Protein AF-A0A8J2ANM9-F1 (afdb_monomer_lite)

Secondary structure (DSSP, 8-state):
-HHHHHHHHHHHHHHGGGS-SSTTT--HHHHH-HHHHHHHSTTS----SS-------GGGSGGGTTS-HHHHHHHHHHHSEEEE-HHHHS--TTTT-TTSGGG----------------------HHHHHHHHHHHHHHHHHHHHHHHHHHHHHHHHHHHHTT-SSTTGGGGGSHHHHHHHHHHHHHHHHHHTS--EEEEEEEEEEE-TT--EEEE-S--GGG-SSTTSS-S-GGGGB-TTT--BSEEEEEEESS-B-GGGT-EEEE-GGG-TTTTT-PPP-TT-S-----SS--TTSPPPHHHHHTTSGGGGGGEEEE-B-TT-EEEEETTS-EEEPPP-HHHHHHHHTTT-TT--STT-EEEEEEEEE--SSS-SS--SBPPPTT----TTGGGSS-TT-TT---------PPPSSHHHHHHHHHHHHHHTTTHHHH-HHHHHHHH-S---HHHHHHHHHHHHTTGGGB-HHHHHHHHHHHHHHHTT---S-----------PPPP-----------------------------------------------PPPP------------------------------TTHHHHHHHHHHHHHHHHHHS------HHHHHHHH---

pLDDT: mean 71.32, std 23.18, range [25.91, 98.44]

Sequence (627 aa):
MKKLIKMKGKLETMQMASSSANAVEATIEDIVDPGYWRNLVPFLTVRVGEDHVFQFSQQQEHDFAHHDISTHQHMVRTHGYTVVRPDEMMPSDADNIDNVLDNESTFTSSSSAVAASSSSTSSSSSSQQEEACCSGIIKNKATRYKALIQRLSSAAFILHENGWPAPATFLAVYDEAWELAQICQRWMDLLTGKQNRFCFDIVGFHVVDGAGFSPHRDRQPEDWMPKGHLSEDPRTTFSQKDGMARYLTCWVALTDATPEKSCLHYVSATVDPGYYDGDAADEDNSSSSYSSTRGAGAAPGPMEKIFKEKDAFQKIFCASVNAGGFCCHTHRVVHWGNQGTIGELQRRRSEDAVGGGDHDARVAISFAFTNNKGTSFEPPNLLPRQGEDVTVDRIRTNSASSANSNYISCNVVTPPSDFGVRVALCAAQVINYSTLSLGDPRGWRTLAGKQLGKKDLLKFYRVFQRKESLFHAHYRKEISGKFVAVSLEVTTCGSPGPCATTSCRTTTGSSSSSAMEATSTSSSCSTSAALSSTTATVLSSSSSSTKKRKKVATMKKKKRKATPGGSSTKKKKIIGISSKPKGSLQEQDSGDDLEDAALEAMLDAEMGTKSILFHDDFDLLAAQGGC

Structure (mmCIF, N/CA/C/O backbone):
data_AF-A0A8J2ANM9-F1
#
_entry.id   AF-A0A8J2ANM9-F1
#
loop_
_atom_site.group_PDB
_atom_site.id
_atom_site.type_symbol
_atom_site.label_atom_id
_atom_site.label_alt_id
_atom_site.label_comp_id
_atom_site.label_asym_id
_atom_site.label_entity_id
_atom_site.label_seq_id
_atom_site.pdbx_PDB_ins_code
_atom_site.Cartn_x
_atom_site.Cartn_y
_atom_site.Cartn_z
_atom_site.occupancy
_atom_site.B_iso_or_equiv
_atom_site.auth_seq_id
_atom_site.auth_comp_id
_atom_site.auth_asym_id
_atom_site.auth_atom_id
_atom_site.pdbx_PDB_model_num
ATOM 1 N N . MET A 1 1 ? 5.290 -19.267 -49.124 1.00 76.12 1 MET A N 1
ATOM 2 C CA . MET A 1 1 ? 4.344 -18.929 -48.034 1.00 76.12 1 MET A CA 1
ATOM 3 C C . MET A 1 1 ? 4.570 -19.753 -46.756 1.00 76.12 1 MET A C 1
ATOM 5 O O . MET A 1 1 ? 4.984 -19.159 -45.774 1.00 76.12 1 MET A O 1
ATOM 9 N N . LYS A 1 2 ? 4.453 -21.096 -46.743 1.00 78.81 2 LYS A N 1
ATOM 10 C CA . LYS A 1 2 ? 4.706 -21.936 -45.536 1.00 78.81 2 LYS A CA 1
ATOM 11 C C . LYS A 1 2 ? 6.096 -21.753 -44.889 1.00 78.81 2 LYS A C 1
ATOM 13 O O . LYS A 1 2 ? 6.204 -21.681 -43.671 1.00 78.81 2 LYS A O 1
ATOM 18 N N . LYS A 1 3 ? 7.158 -21.604 -45.695 1.00 76.62 3 LYS A N 1
ATOM 19 C CA . LYS A 1 3 ? 8.527 -21.309 -45.213 1.00 76.62 3 LYS A CA 1
ATOM 20 C C . LYS A 1 3 ? 8.642 -19.911 -44.583 1.00 76.62 3 LYS A C 1
ATOM 22 O O . LYS A 1 3 ? 9.380 -19.746 -43.623 1.00 76.62 3 LYS A O 1
ATOM 27 N N . LEU A 1 4 ? 7.858 -18.946 -45.075 1.00 80.38 4 LEU A N 1
ATOM 28 C CA . LEU A 1 4 ? 7.787 -17.585 -44.535 1.00 80.38 4 LEU A CA 1
ATOM 29 C C . LEU A 1 4 ? 7.051 -17.566 -43.187 1.00 80.38 4 LEU A C 1
ATOM 31 O O . LEU A 1 4 ? 7.527 -16.941 -42.255 1.00 80.38 4 LEU A O 1
ATOM 35 N N . ILE A 1 5 ? 5.951 -18.320 -43.063 1.00 88.56 5 ILE A N 1
ATOM 36 C CA . ILE A 1 5 ? 5.216 -18.500 -41.797 1.00 88.56 5 ILE A CA 1
ATOM 37 C C . ILE A 1 5 ? 6.107 -19.195 -40.755 1.00 88.56 5 ILE A C 1
ATOM 39 O O . ILE A 1 5 ? 6.192 -18.742 -39.620 1.00 88.56 5 ILE A O 1
ATOM 43 N N . LYS A 1 6 ? 6.853 -20.238 -41.153 1.00 81.69 6 LYS A N 1
ATOM 44 C CA . LYS A 1 6 ? 7.802 -20.935 -40.266 1.00 81.69 6 LYS A CA 1
ATOM 45 C C . LYS A 1 6 ? 8.978 -20.049 -39.838 1.00 81.69 6 LYS A C 1
ATOM 47 O O . LYS A 1 6 ? 9.410 -20.134 -38.695 1.00 81.69 6 LYS A O 1
ATOM 52 N N . MET A 1 7 ? 9.500 -19.208 -40.734 1.00 77.06 7 MET A N 1
ATOM 53 C CA . MET A 1 7 ? 10.558 -18.249 -40.393 1.00 77.06 7 MET A CA 1
ATOM 54 C C . MET A 1 7 ? 10.040 -17.109 -39.520 1.00 77.06 7 MET A C 1
ATOM 56 O O . MET A 1 7 ? 1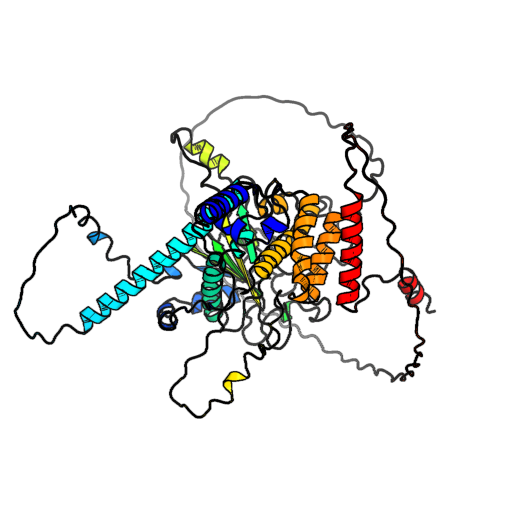0.748 -16.722 -38.603 1.00 77.06 7 MET A O 1
ATOM 60 N N . LYS A 1 8 ? 8.818 -16.620 -39.754 1.00 78.44 8 LYS A N 1
ATOM 61 C CA . LYS A 1 8 ? 8.195 -15.584 -38.926 1.00 78.44 8 LYS A CA 1
ATOM 62 C C . LYS A 1 8 ? 7.943 -16.091 -37.503 1.00 78.44 8 LYS A C 1
ATOM 64 O O . LYS A 1 8 ? 8.383 -15.441 -36.569 1.00 78.44 8 LYS A O 1
ATOM 69 N N . GLY A 1 9 ? 7.409 -17.308 -37.355 1.00 75.56 9 GLY A N 1
ATOM 70 C CA . GLY A 1 9 ? 7.277 -17.952 -36.044 1.00 75.56 9 GLY A CA 1
ATOM 71 C C . GLY A 1 9 ? 8.627 -18.144 -35.347 1.00 75.56 9 GLY A C 1
ATOM 72 O O . GLY A 1 9 ? 8.763 -17.797 -34.185 1.00 75.56 9 GLY A O 1
ATOM 73 N N . LYS A 1 10 ? 9.666 -18.604 -36.062 1.00 68.00 10 LYS A N 1
ATOM 74 C CA . LYS A 1 10 ? 11.009 -18.782 -35.477 1.00 68.00 10 LYS A CA 1
ATOM 75 C C . LYS A 1 10 ? 11.685 -17.453 -35.107 1.00 68.00 10 LYS A C 1
ATOM 77 O O . LYS A 1 10 ? 12.428 -17.417 -34.135 1.00 68.00 10 LYS A O 1
ATOM 82 N N . LEU A 1 11 ? 11.435 -16.385 -35.866 1.00 67.19 11 LEU A N 1
ATOM 83 C CA . LEU A 1 11 ? 11.948 -15.045 -35.578 1.00 67.19 11 LEU A CA 1
ATOM 84 C C . LEU A 1 11 ? 11.231 -14.430 -34.369 1.00 67.19 11 LEU A C 1
ATOM 86 O O . LEU A 1 11 ? 11.900 -13.890 -33.503 1.00 67.19 11 LEU A O 1
ATOM 90 N N . GLU A 1 12 ? 9.910 -14.599 -34.258 1.00 66.50 12 GLU A N 1
ATOM 91 C CA . GLU A 1 12 ? 9.126 -14.177 -33.087 1.00 66.50 12 GLU A CA 1
ATOM 92 C C . GLU A 1 12 ? 9.555 -14.946 -31.821 1.00 66.50 12 GLU A C 1
ATOM 94 O O . GLU A 1 12 ? 9.745 -14.337 -30.771 1.00 66.50 12 GLU A O 1
ATOM 99 N N . THR A 1 13 ? 9.835 -16.256 -31.919 1.00 60.81 13 THR A N 1
ATOM 100 C CA . THR A 1 13 ? 10.384 -17.038 -30.792 1.00 60.81 13 THR A CA 1
ATOM 101 C C . THR A 1 13 ? 11.817 -16.628 -30.428 1.00 60.81 13 THR A C 1
ATOM 103 O O . THR A 1 13 ? 12.161 -16.604 -29.252 1.00 60.81 13 THR A O 1
ATOM 106 N N . MET A 1 14 ? 12.666 -16.291 -31.408 1.00 57.97 14 MET A N 1
ATOM 107 C CA . MET A 1 14 ? 14.037 -15.830 -31.137 1.00 57.97 14 MET A CA 1
ATOM 108 C C . MET A 1 14 ? 14.086 -14.395 -30.599 1.00 57.97 14 MET A C 1
ATOM 110 O O . MET A 1 14 ? 14.990 -14.078 -29.835 1.00 57.97 14 MET A O 1
ATOM 114 N N . GLN A 1 15 ? 13.131 -13.537 -30.963 1.00 56.38 15 GLN A N 1
ATOM 115 C CA . GLN A 1 15 ? 13.080 -12.149 -30.502 1.00 56.38 15 GLN A CA 1
ATOM 116 C C . GLN A 1 15 ? 12.512 -12.028 -29.077 1.00 56.38 15 GLN A C 1
ATOM 118 O O . GLN A 1 15 ? 12.929 -11.143 -28.341 1.00 56.38 15 GLN A O 1
ATOM 123 N N . MET A 1 16 ? 11.659 -12.966 -28.646 1.00 56.06 16 MET A N 1
ATOM 124 C CA . MET A 1 16 ? 11.218 -13.086 -27.244 1.00 56.06 16 MET A CA 1
ATOM 125 C C . MET A 1 16 ? 12.295 -13.671 -26.309 1.00 56.06 16 MET A C 1
ATOM 127 O O . MET A 1 16 ? 12.187 -13.542 -25.097 1.00 56.06 16 MET A O 1
ATOM 131 N N . ALA A 1 17 ? 13.354 -14.285 -26.846 1.00 55.00 17 ALA A N 1
ATOM 132 C CA . ALA A 1 17 ? 14.417 -14.917 -26.056 1.00 55.00 17 ALA A CA 1
ATOM 133 C C . ALA A 1 17 ? 15.516 -13.943 -25.575 1.00 55.00 17 ALA A C 1
ATOM 135 O O . ALA A 1 17 ? 16.553 -14.392 -25.094 1.00 55.00 17 ALA A O 1
ATOM 136 N N . SER A 1 18 ? 15.326 -12.629 -25.739 1.00 62.47 18 SER A N 1
ATOM 137 C CA . SER A 1 18 ? 16.363 -11.620 -25.476 1.00 62.47 18 SER A CA 1
ATOM 138 C C . SER A 1 18 ? 16.002 -10.591 -24.402 1.00 62.47 18 SER A C 1
ATOM 140 O O . SER A 1 18 ? 16.871 -9.795 -24.047 1.00 62.47 18 SER A O 1
ATOM 142 N N . SER A 1 19 ? 14.765 -10.550 -23.900 1.00 75.81 19 SER A N 1
ATOM 143 C CA . SER A 1 19 ? 14.419 -9.621 -22.820 1.00 75.81 19 SER A CA 1
ATOM 144 C C . SER A 1 19 ? 14.974 -10.162 -21.507 1.00 75.81 19 SER A C 1
ATOM 146 O O . SER A 1 19 ? 14.638 -11.283 -21.114 1.00 75.81 19 SER A O 1
ATOM 148 N N . SER A 1 20 ? 15.830 -9.389 -20.839 1.00 83.19 20 SER A N 1
ATOM 149 C CA . SER A 1 20 ? 16.361 -9.796 -19.541 1.00 83.19 20 SER A CA 1
ATOM 150 C C . SER A 1 20 ? 15.239 -9.875 -18.513 1.00 83.19 20 SER A C 1
ATOM 152 O O . SER A 1 20 ? 14.444 -8.946 -18.365 1.00 83.19 20 SER A O 1
ATOM 154 N N . ALA A 1 21 ? 15.181 -10.981 -17.776 1.00 86.38 21 ALA A N 1
ATOM 155 C CA . ALA A 1 21 ? 14.275 -11.095 -16.641 1.00 86.38 21 ALA A CA 1
ATOM 156 C C . ALA A 1 21 ? 14.686 -10.142 -15.499 1.00 86.38 21 ALA A C 1
ATOM 158 O O . ALA A 1 21 ? 13.844 -9.760 -14.690 1.00 86.38 21 ALA A O 1
ATOM 159 N N . ASN A 1 22 ? 15.952 -9.700 -15.477 1.00 88.44 22 ASN A N 1
ATOM 160 C CA . ASN A 1 22 ? 16.484 -8.805 -14.461 1.00 88.44 22 ASN A CA 1
ATOM 161 C C . ASN A 1 22 ? 15.957 -7.365 -14.620 1.00 88.44 22 ASN A C 1
ATOM 163 O O . ASN A 1 22 ? 16.068 -6.763 -15.688 1.00 88.44 22 ASN A O 1
ATOM 167 N N . ALA A 1 23 ? 15.442 -6.778 -13.540 1.00 85.75 23 ALA A N 1
ATOM 168 C CA . ALA A 1 23 ? 14.850 -5.438 -13.560 1.00 85.75 23 ALA A CA 1
ATOM 169 C C . ALA A 1 23 ? 15.834 -4.299 -13.888 1.00 85.75 23 ALA A C 1
ATOM 171 O O . ALA A 1 23 ? 15.453 -3.298 -14.506 1.00 85.75 23 ALA A O 1
ATOM 172 N N . VAL A 1 24 ? 17.103 -4.434 -13.490 1.00 86.25 24 VAL A N 1
ATOM 173 C CA . VAL A 1 24 ? 18.152 -3.448 -13.797 1.00 86.25 24 VAL A CA 1
ATOM 174 C C . VAL A 1 24 ? 18.396 -3.413 -15.307 1.00 86.25 24 VAL A C 1
ATOM 176 O O . VAL A 1 24 ? 18.517 -2.337 -15.897 1.00 86.25 24 VAL A O 1
ATOM 179 N N . GLU A 1 25 ? 18.375 -4.581 -15.946 1.00 90.31 25 GLU A N 1
ATOM 180 C CA . GLU A 1 25 ? 18.599 -4.749 -17.385 1.00 90.31 25 GLU A CA 1
ATOM 181 C C . GLU A 1 25 ? 17.343 -4.496 -18.234 1.00 90.31 25 GLU A C 1
ATOM 183 O O . GLU A 1 25 ? 17.468 -4.180 -19.417 1.00 90.31 25 GLU A O 1
ATOM 188 N N . ALA A 1 26 ? 16.144 -4.590 -17.649 1.00 91.94 26 ALA A N 1
ATOM 189 C CA . ALA A 1 26 ? 14.888 -4.325 -18.345 1.00 91.94 26 ALA A CA 1
ATOM 190 C C . ALA A 1 26 ? 14.844 -2.886 -18.888 1.00 91.94 26 ALA A C 1
ATOM 192 O O . ALA A 1 26 ? 15.077 -1.913 -18.162 1.00 91.94 26 ALA A O 1
ATOM 193 N N . THR A 1 27 ? 14.528 -2.734 -20.170 1.00 94.06 27 THR A N 1
ATOM 194 C CA . THR A 1 27 ? 14.347 -1.424 -20.806 1.00 94.06 27 THR A CA 1
ATOM 195 C C . THR A 1 27 ? 12.979 -0.826 -20.466 1.00 94.06 27 THR A C 1
ATOM 197 O O . THR A 1 27 ? 12.101 -1.490 -19.914 1.00 94.06 27 THR A O 1
ATOM 200 N N . ILE A 1 28 ? 12.762 0.449 -20.804 1.00 94.56 28 ILE A N 1
ATOM 201 C CA . ILE A 1 28 ? 11.434 1.068 -20.663 1.00 94.56 28 ILE A CA 1
ATOM 202 C C . ILE A 1 28 ? 10.419 0.331 -21.548 1.00 94.56 28 ILE A C 1
ATOM 204 O O . ILE A 1 28 ? 9.266 0.164 -21.160 1.00 94.56 28 ILE A O 1
ATOM 208 N N . GLU A 1 29 ? 10.849 -0.111 -22.729 1.00 95.44 29 GLU A N 1
ATOM 209 C CA . GLU A 1 29 ? 10.050 -0.854 -23.699 1.00 95.44 29 GLU A CA 1
ATOM 210 C C . GLU A 1 29 ? 9.638 -2.222 -23.155 1.00 95.44 29 GLU A C 1
ATOM 212 O O . GLU A 1 29 ? 8.474 -2.585 -23.299 1.00 95.44 29 GLU A O 1
ATOM 217 N N . ASP A 1 30 ? 10.545 -2.917 -22.463 1.00 94.31 30 ASP A N 1
ATOM 218 C CA . ASP A 1 30 ? 10.230 -4.162 -21.754 1.00 94.31 30 ASP A CA 1
ATOM 219 C C . ASP A 1 30 ? 9.199 -3.910 -20.643 1.00 94.31 30 ASP A C 1
ATOM 221 O O . ASP A 1 30 ? 8.171 -4.578 -20.576 1.00 94.31 30 ASP A O 1
ATOM 225 N N . ILE A 1 31 ? 9.417 -2.882 -19.810 1.00 94.50 31 ILE A N 1
ATOM 226 C CA . ILE A 1 31 ? 8.532 -2.545 -18.683 1.00 94.50 31 ILE A CA 1
ATOM 227 C C . ILE A 1 31 ? 7.095 -2.260 -19.145 1.00 94.50 31 ILE A C 1
ATOM 229 O O . ILE A 1 31 ? 6.145 -2.640 -18.463 1.00 94.50 31 ILE A O 1
ATOM 233 N N . VAL A 1 32 ? 6.901 -1.588 -20.282 1.00 95.31 32 VAL A N 1
ATOM 234 C CA . VAL A 1 32 ? 5.550 -1.277 -20.784 1.00 95.31 32 VAL A CA 1
ATOM 235 C C . VAL A 1 32 ? 4.952 -2.377 -21.662 1.00 95.31 32 VAL A C 1
ATOM 237 O O . VAL A 1 32 ? 3.780 -2.270 -22.032 1.00 95.31 32 VAL A O 1
ATOM 240 N N . ASP A 1 33 ? 5.716 -3.417 -22.006 1.00 95.06 33 ASP A N 1
ATOM 241 C CA . ASP A 1 33 ? 5.226 -4.529 -22.812 1.00 95.06 33 ASP A CA 1
ATOM 242 C C . ASP A 1 33 ? 4.476 -5.550 -21.939 1.00 95.06 33 ASP A C 1
ATOM 244 O O . ASP A 1 33 ? 5.071 -6.198 -21.080 1.00 95.06 33 ASP A O 1
ATOM 248 N N . PRO A 1 34 ? 3.173 -5.788 -22.158 1.00 95.38 34 PRO A N 1
ATOM 249 C CA . PRO A 1 34 ? 2.460 -6.844 -21.446 1.00 95.38 34 PRO A CA 1
ATOM 250 C C . PRO A 1 34 ? 3.043 -8.244 -21.707 1.00 95.38 34 PRO A C 1
ATOM 252 O O . PRO A 1 34 ? 2.875 -9.127 -20.869 1.00 95.38 34 PRO A O 1
ATOM 255 N N . GLY A 1 35 ? 3.700 -8.479 -22.852 1.00 94.75 35 GLY A N 1
ATOM 256 C CA . GLY A 1 35 ? 4.383 -9.742 -23.154 1.00 94.75 35 GLY A CA 1
ATOM 257 C C . GLY A 1 35 ? 5.518 -10.046 -22.177 1.00 94.75 35 GLY A C 1
ATOM 258 O O . GLY A 1 35 ? 5.590 -11.161 -21.659 1.00 94.75 35 GLY A O 1
ATOM 259 N N . TYR A 1 36 ? 6.326 -9.036 -21.861 1.00 95.06 36 TYR A N 1
ATOM 260 C CA . TYR A 1 36 ? 7.389 -9.103 -20.862 1.00 95.06 36 TYR A CA 1
ATOM 261 C C . TYR A 1 36 ? 6.900 -9.656 -19.514 1.00 95.06 36 TYR A C 1
ATOM 263 O O . TYR A 1 36 ? 7.412 -10.660 -19.020 1.00 95.06 36 TYR A O 1
ATOM 271 N N . TRP A 1 37 ? 5.840 -9.070 -18.954 1.00 95.56 37 TRP A N 1
ATOM 272 C CA . TRP A 1 37 ? 5.312 -9.466 -17.643 1.00 95.56 37 TRP A CA 1
ATOM 273 C C . TRP A 1 37 ? 4.674 -10.857 -17.638 1.00 95.56 37 TRP A C 1
ATOM 275 O O . TRP A 1 37 ? 4.815 -11.596 -16.667 1.00 95.56 37 TRP A O 1
ATOM 285 N N . ARG A 1 38 ? 4.026 -11.262 -18.739 1.00 95.19 38 ARG A N 1
ATOM 286 C CA . ARG A 1 38 ? 3.542 -12.647 -18.891 1.00 95.19 38 ARG A CA 1
ATOM 287 C C . ARG A 1 38 ? 4.688 -13.649 -18.909 1.00 95.19 38 ARG A C 1
ATOM 289 O O . ARG A 1 38 ? 4.535 -14.740 -18.382 1.00 95.19 38 ARG A O 1
ATOM 296 N N . ASN A 1 39 ? 5.817 -13.304 -19.522 1.00 94.25 39 ASN A N 1
ATOM 297 C CA . ASN A 1 39 ? 6.978 -14.189 -19.543 1.00 94.25 39 ASN A CA 1
ATOM 298 C C . ASN A 1 39 ? 7.654 -14.257 -18.169 1.00 94.25 39 ASN A C 1
ATOM 300 O O . ASN A 1 39 ? 8.126 -15.322 -17.780 1.00 94.25 39 ASN A O 1
ATOM 304 N N . LEU A 1 40 ? 7.667 -13.140 -17.438 1.00 94.19 40 LEU A N 1
ATOM 305 C CA . LEU A 1 40 ? 8.273 -13.051 -16.115 1.00 94.19 40 LEU A CA 1
ATOM 306 C C . LEU A 1 40 ? 7.513 -13.882 -15.072 1.00 94.19 40 LEU A C 1
ATOM 308 O O . LEU A 1 40 ? 8.135 -14.613 -14.306 1.00 94.19 40 LEU A O 1
ATOM 312 N N . VAL A 1 41 ? 6.176 -13.815 -15.059 1.00 95.62 41 VAL A N 1
ATOM 313 C CA . VAL A 1 41 ? 5.334 -14.623 -14.161 1.00 95.62 41 VAL A CA 1
ATOM 314 C C . VAL A 1 41 ? 4.196 -15.290 -14.953 1.00 95.62 41 VAL A C 1
ATOM 316 O O . VAL A 1 41 ? 3.069 -14.791 -14.980 1.00 95.62 41 VAL A O 1
ATOM 319 N N . PRO A 1 42 ? 4.449 -16.453 -15.584 1.00 94.62 42 PRO A N 1
ATOM 320 C CA . PRO A 1 42 ? 3.545 -17.047 -16.579 1.00 94.62 42 PRO A CA 1
ATOM 321 C C . PRO A 1 42 ? 2.243 -17.631 -16.028 1.00 94.62 42 PRO A C 1
ATOM 323 O O . PRO A 1 42 ? 1.330 -17.924 -16.799 1.00 94.62 42 PRO A O 1
ATOM 326 N N . PHE A 1 43 ? 2.136 -17.817 -14.712 1.00 93.38 43 PHE A N 1
ATOM 327 C CA . PHE A 1 43 ? 0.911 -18.296 -14.061 1.00 93.38 43 PHE A CA 1
ATOM 328 C C . PHE A 1 43 ? -0.004 -17.164 -13.565 1.00 93.38 43 PHE A C 1
ATOM 330 O O . PHE A 1 43 ? -1.091 -17.443 -13.046 1.00 93.38 43 PHE A O 1
ATOM 337 N N . LEU A 1 44 ? 0.435 -15.906 -13.682 1.00 94.88 44 LEU A N 1
ATOM 338 C CA . LEU A 1 44 ? -0.394 -14.732 -13.429 1.00 94.88 44 LEU A CA 1
ATOM 339 C C . LEU A 1 44 ? -0.891 -14.128 -14.737 1.00 94.88 44 LEU A C 1
ATOM 341 O O . LEU A 1 44 ? -0.329 -14.333 -15.815 1.00 94.88 44 LEU A O 1
ATOM 345 N N . THR A 1 45 ? -1.977 -13.370 -14.639 1.00 94.19 45 THR A N 1
ATOM 346 C CA . THR A 1 45 ? -2.677 -12.876 -15.816 1.00 94.19 45 THR A CA 1
ATOM 347 C C . THR A 1 45 ? -2.352 -11.407 -16.067 1.00 94.19 45 THR A C 1
ATOM 349 O O . THR A 1 45 ? -2.509 -10.556 -15.194 1.00 94.19 45 THR A O 1
ATOM 352 N N . VAL A 1 46 ? -1.954 -11.092 -17.303 1.00 92.81 46 VAL A N 1
ATOM 353 C CA . VAL A 1 46 ? -1.801 -9.714 -17.795 1.00 92.81 46 VAL A CA 1
ATOM 354 C C . VAL A 1 46 ? -2.713 -9.516 -19.001 1.00 92.81 46 VAL A C 1
ATOM 356 O O . VAL A 1 46 ? -2.373 -9.891 -20.131 1.00 92.81 46 VAL A O 1
ATOM 359 N N . ARG A 1 47 ? -3.902 -8.954 -18.778 1.00 90.00 47 ARG A N 1
ATOM 360 C CA . ARG A 1 47 ? -4.859 -8.638 -19.850 1.00 90.00 47 ARG A CA 1
ATOM 361 C C . ARG A 1 47 ? -4.577 -7.275 -20.479 1.00 90.00 47 ARG A C 1
ATOM 363 O O . ARG A 1 47 ? -4.063 -6.366 -19.837 1.00 90.00 47 ARG A O 1
ATOM 370 N N . VAL A 1 48 ? -4.934 -7.153 -21.756 1.00 88.00 48 VAL A N 1
ATOM 371 C CA . VAL A 1 48 ? -4.837 -5.920 -22.550 1.00 88.00 48 VAL A CA 1
ATOM 372 C C . VAL A 1 48 ? -6.181 -5.727 -23.247 1.00 88.00 48 VAL A C 1
ATOM 374 O O . VAL A 1 48 ? -6.636 -6.653 -23.914 1.00 88.00 48 VAL A O 1
ATOM 377 N N . GLY A 1 49 ? -6.804 -4.555 -23.104 1.00 80.44 49 GLY A N 1
ATOM 378 C CA . GLY A 1 49 ? -8.079 -4.223 -23.759 1.00 80.44 49 GLY A CA 1
ATOM 379 C C . GLY A 1 49 ? -9.244 -3.990 -22.790 1.00 80.44 49 GLY A C 1
ATOM 380 O O . GLY A 1 49 ? -9.123 -4.209 -21.587 1.00 80.44 49 GLY A O 1
ATOM 381 N N . GLU A 1 50 ? -10.364 -3.487 -23.320 1.00 66.38 50 GLU A N 1
ATOM 382 C CA . GLU A 1 50 ? -11.518 -2.984 -22.548 1.00 66.38 50 GLU A CA 1
ATOM 383 C C . GLU A 1 50 ? -12.567 -4.051 -22.186 1.00 66.38 50 GLU A C 1
ATOM 385 O O . GLU A 1 50 ? -13.410 -3.810 -21.326 1.00 66.38 50 GLU A O 1
ATOM 390 N N . ASP A 1 51 ? -12.497 -5.248 -22.770 1.00 55.56 51 ASP A N 1
ATOM 391 C CA . ASP A 1 51 ? -13.648 -6.165 -22.820 1.00 55.56 51 ASP A CA 1
ATOM 392 C C . ASP A 1 51 ? -13.894 -7.015 -21.561 1.00 55.56 51 ASP A C 1
ATOM 394 O O . ASP A 1 51 ? -14.729 -7.920 -21.576 1.00 55.56 51 ASP A O 1
ATOM 398 N N . HIS A 1 52 ? -13.209 -6.752 -20.444 1.00 58.38 52 HIS A N 1
ATOM 399 C CA . HIS A 1 52 ? -13.343 -7.601 -19.260 1.00 58.38 52 HIS A CA 1
ATOM 400 C C . HIS A 1 52 ? -13.454 -6.825 -17.952 1.00 58.38 52 HIS A C 1
ATOM 402 O O . HIS A 1 52 ? -12.473 -6.550 -17.262 1.00 58.38 52 HIS A O 1
ATOM 408 N N . VAL A 1 53 ? -14.702 -6.586 -17.553 1.00 61.16 53 VAL A N 1
ATOM 409 C CA . VAL A 1 53 ? -15.057 -6.385 -16.147 1.00 61.16 53 VAL A CA 1
ATOM 410 C C . VAL A 1 53 ? -14.911 -7.734 -15.447 1.00 61.16 53 VAL A C 1
ATOM 412 O O . VAL A 1 53 ? -15.445 -8.738 -15.924 1.00 61.16 53 VAL A O 1
ATOM 415 N N . PHE A 1 54 ? -14.206 -7.778 -14.313 1.00 62.34 54 PHE A N 1
ATOM 416 C CA . PHE A 1 54 ? -14.275 -8.920 -13.404 1.00 62.34 54 PHE A CA 1
ATOM 417 C C . PHE A 1 54 ? -15.720 -9.057 -12.928 1.00 62.34 54 PHE A C 1
ATOM 419 O O . PHE A 1 54 ? -16.139 -8.422 -11.963 1.00 62.34 54 PHE A O 1
ATOM 426 N N . GLN A 1 55 ? -16.510 -9.859 -13.640 1.00 60.91 55 GLN A N 1
ATOM 427 C CA . GLN A 1 55 ? -17.839 -10.232 -13.196 1.00 60.91 55 GLN A CA 1
ATOM 428 C C . GLN A 1 55 ? -17.671 -11.246 -12.077 1.00 60.91 55 GLN A C 1
ATOM 430 O O . GLN A 1 55 ? -17.708 -12.459 -12.268 1.00 60.91 55 GLN A O 1
ATOM 435 N N . PHE A 1 56 ? -17.465 -10.733 -10.873 1.00 59.03 56 PHE A N 1
ATOM 436 C CA . PHE A 1 56 ? -17.870 -11.484 -9.710 1.00 59.03 56 PHE A CA 1
ATOM 437 C C . PHE A 1 56 ? -19.381 -11.664 -9.791 1.00 59.03 56 PHE A C 1
ATOM 439 O O . PHE A 1 56 ? -20.125 -10.686 -9.871 1.00 59.03 56 PHE A O 1
ATOM 446 N N . SER A 1 57 ? -19.837 -12.914 -9.810 1.00 57.31 57 SER A N 1
ATOM 447 C CA . SER A 1 57 ? -21.265 -13.202 -9.759 1.00 57.31 57 SER A CA 1
ATOM 448 C C . SER A 1 57 ? -21.851 -12.517 -8.520 1.00 57.31 57 SER A C 1
ATOM 450 O O . SER A 1 57 ? -21.384 -12.779 -7.409 1.00 57.31 57 SER A O 1
ATOM 452 N N . GLN A 1 58 ? -22.869 -11.671 -8.700 1.00 57.81 58 GLN A N 1
ATOM 453 C CA . GLN A 1 58 ? -23.559 -10.937 -7.623 1.00 57.81 58 GLN A CA 1
ATOM 454 C C . GLN A 1 58 ? -24.004 -11.845 -6.463 1.00 57.81 58 GLN A C 1
ATOM 456 O O . GLN A 1 58 ? -24.084 -11.413 -5.319 1.00 57.81 58 GLN A O 1
ATOM 461 N N . GLN A 1 59 ? -24.195 -13.136 -6.738 1.00 56.56 59 GLN A N 1
ATOM 462 C CA . GLN A 1 59 ? -24.516 -14.172 -5.759 1.00 56.56 59 GLN A CA 1
ATOM 463 C C . GLN A 1 59 ? -23.459 -14.357 -4.654 1.00 56.56 59 GLN A C 1
ATOM 465 O O . GLN A 1 59 ? -23.719 -15.033 -3.670 1.00 56.56 59 GLN A O 1
ATOM 470 N N . GLN A 1 60 ? -22.273 -13.751 -4.773 1.00 56.75 60 GLN A N 1
ATOM 471 C CA . GLN A 1 60 ? -21.261 -13.780 -3.715 1.00 56.75 60 GLN A CA 1
ATOM 472 C C . GLN A 1 60 ? -21.452 -12.734 -2.608 1.00 56.75 60 GLN A C 1
ATOM 474 O O . GLN A 1 60 ? -20.762 -12.825 -1.598 1.00 56.75 60 GLN A O 1
ATOM 479 N N . GLU A 1 61 ? -22.342 -11.750 -2.768 1.00 57.28 61 GLU A N 1
ATOM 480 C CA . GLU A 1 61 ? -22.523 -10.681 -1.770 1.00 57.28 61 GLU A CA 1
ATOM 481 C C . GLU A 1 61 ? -23.251 -11.137 -0.499 1.00 57.28 61 GLU A C 1
ATOM 483 O O . GLU A 1 61 ? -23.039 -10.550 0.559 1.00 57.28 61 GLU A O 1
ATOM 488 N N . HIS A 1 62 ? -24.077 -12.184 -0.582 1.00 56.41 62 HIS A N 1
ATOM 489 C CA . HIS A 1 62 ? -24.903 -12.634 0.542 1.00 56.41 62 HIS A CA 1
ATOM 490 C C . HIS A 1 62 ? -24.134 -13.437 1.605 1.00 56.41 62 HIS A C 1
ATOM 492 O O . HIS A 1 62 ? -24.545 -13.439 2.762 1.00 56.41 62 HIS A O 1
ATOM 498 N N . ASP A 1 63 ? -22.993 -14.037 1.260 1.00 58.66 63 ASP A N 1
ATOM 499 C CA . ASP A 1 63 ? -22.329 -15.017 2.138 1.00 58.66 63 ASP A CA 1
ATOM 500 C C . ASP A 1 63 ? -21.350 -14.390 3.147 1.00 58.66 63 ASP A C 1
ATOM 502 O O . ASP A 1 63 ? -20.884 -15.067 4.056 1.00 58.66 63 ASP A O 1
ATOM 506 N N . PHE A 1 64 ? -21.057 -13.089 3.047 1.00 61.97 64 PHE A N 1
ATOM 507 C CA . PHE A 1 64 ? -20.253 -12.383 4.060 1.00 61.97 64 PHE A CA 1
ATOM 508 C C . PHE A 1 64 ? -21.054 -12.060 5.342 1.00 61.97 64 PHE A C 1
ATOM 510 O O . PHE A 1 64 ? -20.509 -11.496 6.288 1.00 61.97 64 PHE A O 1
ATOM 517 N N . ALA A 1 65 ? -22.356 -12.369 5.375 1.00 52.94 65 ALA A N 1
ATOM 518 C CA . ALA A 1 65 ? -23.322 -11.794 6.313 1.00 52.94 65 ALA A CA 1
ATOM 519 C C . ALA A 1 65 ? -23.369 -12.415 7.725 1.00 52.94 65 ALA A C 1
ATOM 521 O O . ALA A 1 65 ? -24.187 -11.979 8.533 1.00 52.94 65 ALA A O 1
ATOM 522 N N . HIS A 1 66 ? -22.512 -13.384 8.056 1.00 57.22 66 HIS A N 1
ATOM 523 C CA . HIS A 1 66 ? -22.530 -14.036 9.376 1.00 57.22 66 HIS A CA 1
ATOM 524 C C . HIS A 1 66 ? -21.356 -13.683 10.289 1.00 57.22 66 HIS A C 1
ATOM 526 O O . HIS A 1 66 ? -21.360 -14.082 11.452 1.00 57.22 66 HIS A O 1
ATOM 532 N N . HIS A 1 67 ? -20.388 -12.903 9.805 1.00 63.41 67 HIS A N 1
ATOM 533 C CA . HIS A 1 67 ? -19.273 -12.470 10.641 1.00 63.41 67 HIS A CA 1
ATOM 534 C C . HIS A 1 67 ? -19.650 -11.253 11.487 1.00 63.41 67 HIS A C 1
ATOM 536 O O . HIS A 1 67 ? -20.446 -10.417 11.052 1.00 63.41 67 HIS A O 1
ATOM 542 N N . ASP A 1 68 ? -19.069 -11.128 12.684 1.00 85.38 68 ASP A N 1
ATOM 543 C CA . ASP A 1 68 ? -19.285 -9.996 13.598 1.00 85.38 68 ASP A CA 1
ATOM 544 C C . ASP A 1 68 ? -18.589 -8.725 13.077 1.00 85.38 68 ASP A C 1
ATOM 546 O O . ASP A 1 68 ? -17.647 -8.172 13.649 1.00 85.38 68 ASP A O 1
ATOM 550 N N . ILE A 1 69 ? -19.067 -8.243 11.930 1.00 90.50 69 ILE A N 1
ATOM 551 C CA . ILE A 1 69 ? -18.608 -7.013 11.302 1.00 90.50 69 ILE A CA 1
ATOM 552 C C . ILE A 1 69 ? -18.767 -5.827 12.255 1.00 90.50 69 ILE A C 1
ATOM 554 O O . ILE A 1 69 ? -17.957 -4.905 12.211 1.00 90.50 69 ILE A O 1
ATOM 558 N N . SER A 1 70 ? -19.763 -5.856 13.146 1.00 92.56 70 SER A N 1
ATOM 559 C CA . SER A 1 70 ? -19.946 -4.855 14.199 1.00 92.56 70 SER A CA 1
ATOM 560 C C . SER A 1 70 ? -18.734 -4.762 15.118 1.00 92.56 70 SER A C 1
ATOM 562 O O . SER A 1 70 ? -18.298 -3.647 15.412 1.00 92.56 70 SER A O 1
ATOM 564 N N . THR A 1 71 ? -18.145 -5.892 15.512 1.00 94.31 71 THR A N 1
ATOM 565 C CA . THR A 1 71 ? -16.908 -5.905 16.297 1.00 94.31 71 THR A CA 1
ATOM 566 C C . THR A 1 71 ? -15.757 -5.285 15.516 1.00 94.31 71 THR A C 1
ATOM 568 O O . THR A 1 71 ? -15.105 -4.380 16.032 1.00 94.31 71 THR A O 1
ATOM 571 N N . HIS A 1 72 ? -15.539 -5.647 14.248 1.00 95.62 72 HIS A N 1
ATOM 572 C CA . HIS A 1 72 ? -14.464 -5.026 13.460 1.00 95.62 72 HIS A CA 1
ATOM 573 C C . HIS A 1 72 ? -14.685 -3.524 13.225 1.00 95.62 72 HIS A C 1
ATOM 575 O O . HIS A 1 72 ? -13.747 -2.733 13.337 1.00 95.62 72 HIS A O 1
ATOM 581 N N . GLN A 1 73 ? -15.924 -3.099 12.966 1.00 95.75 73 GLN A N 1
ATOM 582 C CA . GLN A 1 73 ? -16.289 -1.684 12.876 1.00 95.75 73 GLN A CA 1
ATOM 583 C C . GLN A 1 73 ? -15.990 -0.939 14.180 1.00 95.75 73 GLN A C 1
ATOM 585 O O . GLN A 1 73 ? -15.456 0.171 14.152 1.00 95.75 73 GLN A O 1
ATOM 590 N N . HIS A 1 74 ? -16.347 -1.533 15.321 1.00 96.06 74 HIS A N 1
ATOM 591 C CA . HIS A 1 74 ? -16.069 -0.968 16.635 1.00 96.06 74 HIS A CA 1
ATOM 592 C C . HIS A 1 74 ? -14.563 -0.865 16.886 1.00 96.06 74 HIS A C 1
ATOM 594 O O . HIS A 1 74 ? -14.086 0.198 17.277 1.00 96.06 74 HIS A O 1
ATOM 600 N N . MET A 1 75 ? -13.808 -1.923 16.579 1.00 97.56 75 MET A N 1
ATOM 601 C CA . MET A 1 75 ? -12.353 -1.957 16.717 1.00 97.56 75 MET A CA 1
ATOM 602 C C . MET A 1 75 ? -11.681 -0.844 15.909 1.00 97.56 75 MET A C 1
ATOM 604 O O . MET A 1 75 ? -10.908 -0.066 16.462 1.00 97.56 75 MET A O 1
ATOM 608 N N . VAL A 1 76 ? -12.042 -0.679 14.634 1.00 97.38 76 VAL A N 1
ATOM 609 C CA . VAL A 1 76 ? -11.483 0.390 13.793 1.00 97.38 76 VAL A CA 1
ATOM 610 C C . VAL A 1 76 ? -11.830 1.781 14.333 1.00 97.38 76 VAL A C 1
ATOM 612 O O . VAL A 1 76 ? -10.958 2.645 14.369 1.00 97.38 76 VAL A O 1
ATOM 615 N N . ARG A 1 77 ? -13.071 2.015 14.781 1.00 96.44 77 ARG A N 1
ATOM 616 C CA . ARG A 1 77 ? -13.487 3.325 15.321 1.00 96.44 77 ARG A CA 1
ATOM 617 C C . ARG A 1 77 ? -12.811 3.661 16.650 1.00 96.44 77 ARG A C 1
ATOM 619 O O . ARG A 1 77 ? -12.402 4.798 16.853 1.00 96.44 77 ARG A O 1
ATOM 626 N N . THR A 1 78 ? -12.718 2.689 17.554 1.00 96.69 78 THR A N 1
ATOM 627 C CA . THR A 1 78 ? -12.256 2.912 18.930 1.00 96.69 78 THR A CA 1
ATOM 628 C C . THR A 1 78 ? -10.740 2.791 19.051 1.00 96.69 78 THR A C 1
ATOM 630 O O . THR A 1 78 ? -10.112 3.614 19.712 1.00 96.69 78 THR A O 1
ATOM 633 N N . HIS A 1 79 ? -10.140 1.783 18.417 1.00 97.62 79 HIS A N 1
ATOM 634 C CA . HIS A 1 79 ? -8.709 1.486 18.519 1.00 97.62 79 HIS A CA 1
ATOM 635 C C . HIS A 1 79 ? -7.902 1.986 17.320 1.00 97.62 79 HIS A C 1
ATOM 637 O O . HIS A 1 79 ? -6.676 2.035 17.398 1.00 97.62 79 HIS A O 1
ATOM 643 N N . GLY A 1 80 ? -8.562 2.380 16.228 1.00 97.69 80 GLY A N 1
ATOM 644 C CA . GLY A 1 80 ? -7.906 2.836 15.003 1.00 97.69 80 GLY A CA 1
ATOM 645 C C . GLY A 1 80 ? -7.436 1.705 14.088 1.00 97.69 80 GLY A C 1
ATOM 646 O O . GLY A 1 80 ? -6.864 1.994 13.037 1.00 97.69 80 GLY A O 1
ATOM 647 N N . TYR A 1 81 ? -7.670 0.441 14.454 1.00 98.31 81 TYR A N 1
ATOM 648 C CA . TYR A 1 81 ? -7.306 -0.729 13.656 1.00 98.31 81 TYR A CA 1
ATOM 649 C C . TYR A 1 81 ? -8.175 -1.956 13.974 1.00 98.31 81 TYR A C 1
ATOM 651 O O . TYR A 1 81 ? -8.874 -2.005 14.984 1.00 98.31 81 TYR A O 1
ATOM 659 N N . THR A 1 82 ? -8.115 -2.965 13.109 1.00 98.00 82 THR A N 1
ATOM 660 C CA . THR A 1 82 ? -8.653 -4.310 13.330 1.00 98.00 82 THR A CA 1
ATOM 661 C C . THR A 1 82 ? -7.834 -5.343 12.553 1.00 98.00 82 THR A C 1
ATOM 663 O O . THR A 1 82 ? -7.177 -5.005 11.566 1.00 98.00 82 THR A O 1
ATOM 666 N N . VAL A 1 83 ? -7.884 -6.598 12.993 1.00 97.31 83 VAL A N 1
ATOM 667 C CA . VAL A 1 83 ? -7.233 -7.745 12.349 1.00 97.31 83 VAL A CA 1
ATOM 668 C C . VAL A 1 83 ? -8.322 -8.742 11.984 1.00 97.31 83 VAL A C 1
ATOM 670 O O . VAL A 1 83 ? -9.180 -9.027 12.815 1.00 97.31 83 VAL A O 1
ATOM 673 N N . VAL A 1 84 ? -8.287 -9.242 10.754 1.00 95.06 84 VAL A N 1
ATOM 674 C CA . VAL A 1 84 ? -9.223 -10.237 10.228 1.00 95.06 84 VAL A CA 1
ATOM 675 C C . VAL A 1 84 ? -8.411 -11.440 9.776 1.00 95.06 84 VAL A C 1
ATOM 677 O O . VAL A 1 84 ? -7.521 -11.326 8.926 1.00 95.06 84 VAL A O 1
ATOM 680 N N . ARG A 1 85 ? -8.678 -12.598 10.375 1.00 94.00 85 ARG A N 1
ATOM 681 C CA . ARG A 1 85 ? -7.974 -13.838 10.042 1.00 94.00 85 ARG A CA 1
ATOM 682 C C . ARG A 1 85 ? -8.479 -14.436 8.716 1.00 94.00 85 ARG A C 1
ATOM 684 O O . ARG A 1 85 ? -9.565 -14.084 8.258 1.00 94.00 85 ARG A O 1
ATOM 691 N N . PRO A 1 86 ? -7.719 -15.337 8.068 1.00 91.31 86 PRO A N 1
ATOM 692 C CA . PRO A 1 86 ? -8.165 -15.957 6.819 1.00 91.31 86 PRO A CA 1
ATOM 693 C C . PRO A 1 86 ? -9.503 -16.714 6.937 1.00 91.31 86 PRO A C 1
ATOM 695 O O . PRO A 1 86 ? -10.316 -16.657 6.018 1.00 91.31 86 PRO A O 1
ATOM 698 N N . ASP A 1 87 ? -9.735 -17.399 8.058 1.00 87.00 87 ASP A N 1
ATOM 699 C CA . ASP A 1 87 ? -10.971 -18.128 8.392 1.00 87.00 87 ASP A CA 1
ATOM 700 C C . ASP A 1 87 ? -12.164 -17.192 8.628 1.00 87.00 87 ASP A C 1
ATOM 702 O O . ASP A 1 87 ? -13.305 -17.528 8.332 1.00 87.00 87 ASP A O 1
ATOM 706 N N . GLU A 1 88 ? -11.896 -15.971 9.076 1.00 87.06 88 GLU A N 1
ATOM 707 C CA . GLU A 1 88 ? -12.899 -14.919 9.240 1.00 87.06 88 GLU A CA 1
ATOM 708 C C . GLU A 1 88 ? -13.304 -14.276 7.905 1.00 87.06 88 GLU A C 1
ATOM 710 O O . GLU A 1 88 ? -14.415 -13.766 7.752 1.00 87.06 88 GLU A O 1
ATOM 715 N N . MET A 1 89 ? -12.413 -14.302 6.908 1.00 80.88 89 MET A N 1
ATOM 716 C CA . MET A 1 89 ? -12.723 -13.791 5.573 1.00 80.88 89 MET A CA 1
ATOM 717 C C . MET A 1 89 ? -13.698 -14.672 4.799 1.00 80.88 89 MET A C 1
ATOM 719 O O . MET A 1 89 ? -14.421 -14.165 3.938 1.00 80.88 89 MET A O 1
ATOM 723 N N . MET A 1 90 ? -13.662 -15.978 5.060 1.00 75.56 90 MET A N 1
ATOM 724 C CA . MET A 1 90 ? -14.349 -17.008 4.291 1.00 75.56 90 MET A CA 1
ATOM 725 C C . MET A 1 90 ? -14.965 -17.999 5.289 1.00 75.56 90 MET A C 1
ATOM 727 O O . MET A 1 90 ? -14.218 -18.823 5.811 1.00 75.56 90 MET A O 1
ATOM 731 N N . PRO A 1 91 ? -16.284 -17.938 5.561 1.00 59.88 91 PRO A N 1
ATOM 732 C CA . PRO A 1 91 ? -16.925 -18.751 6.594 1.00 59.88 91 PRO A CA 1
ATOM 733 C C . PRO A 1 91 ? -16.553 -20.233 6.480 1.00 59.88 91 PRO A C 1
ATOM 735 O O . PRO A 1 91 ? -16.681 -20.837 5.411 1.00 59.88 91 PRO A O 1
ATOM 738 N N . SER A 1 92 ? -16.071 -20.807 7.581 1.00 54.59 92 SER A N 1
ATOM 739 C CA . SER A 1 92 ? -15.504 -22.153 7.664 1.00 54.59 92 SER A CA 1
ATOM 740 C C . SER A 1 92 ? -16.554 -23.261 7.804 1.00 54.59 92 SER A C 1
ATOM 742 O O . SER A 1 92 ? -16.360 -24.223 8.544 1.00 54.59 92 SER A O 1
ATOM 744 N N . ASP A 1 93 ? -17.610 -23.250 6.986 1.00 54.34 93 ASP A N 1
ATOM 745 C CA . ASP A 1 93 ? -18.505 -24.420 6.860 1.00 54.34 93 ASP A CA 1
ATOM 746 C C . ASP A 1 93 ? -17.785 -25.657 6.244 1.00 54.34 93 ASP A C 1
ATOM 748 O O . ASP A 1 93 ? -18.404 -26.665 5.897 1.00 54.34 93 ASP A O 1
ATOM 752 N N . ALA A 1 94 ? -16.457 -25.593 6.080 1.00 50.66 94 ALA A N 1
ATOM 753 C CA . ALA A 1 94 ? -15.589 -26.632 5.542 1.00 50.66 94 ALA A CA 1
ATOM 754 C C . ALA A 1 94 ? -14.967 -27.560 6.607 1.00 50.66 94 ALA A C 1
ATOM 756 O O . ALA A 1 94 ? -14.593 -28.678 6.247 1.00 50.66 94 ALA A O 1
ATOM 757 N N . ASP A 1 95 ? -14.915 -27.169 7.887 1.00 48.97 95 ASP A N 1
ATOM 758 C CA . ASP A 1 95 ? -14.149 -27.899 8.921 1.00 48.97 95 ASP A CA 1
ATOM 759 C C . ASP A 1 95 ? -14.756 -29.258 9.325 1.00 48.97 95 ASP A C 1
ATOM 761 O O . ASP A 1 95 ? -14.161 -30.012 10.090 1.00 48.97 95 ASP A O 1
ATOM 765 N N . ASN A 1 96 ? -15.921 -29.628 8.784 1.00 48.59 96 ASN A N 1
ATOM 766 C CA . ASN A 1 96 ? -16.576 -30.902 9.093 1.00 48.59 96 ASN A CA 1
ATOM 767 C C . ASN A 1 96 ? -16.359 -32.003 8.031 1.00 48.59 96 ASN A C 1
ATOM 769 O O . ASN A 1 96 ? -17.035 -33.030 8.071 1.00 48.59 96 ASN A O 1
ATOM 773 N N . ILE A 1 97 ? -15.482 -31.796 7.033 1.00 48.41 97 ILE A N 1
ATOM 774 C CA . ILE A 1 97 ? -15.394 -32.694 5.856 1.00 48.41 97 ILE A CA 1
ATOM 775 C C . ILE A 1 97 ? -13.963 -33.176 5.530 1.00 48.41 97 ILE A C 1
ATOM 777 O O . ILE A 1 97 ? -13.783 -33.993 4.628 1.00 48.41 97 ILE A O 1
ATOM 781 N N . ASP A 1 98 ? -12.946 -32.799 6.306 1.00 46.94 98 ASP A N 1
ATOM 782 C CA . ASP A 1 98 ? -11.585 -33.335 6.109 1.00 46.94 98 ASP A CA 1
ATOM 783 C C . ASP A 1 98 ? -11.460 -34.841 6.434 1.00 46.94 98 ASP A C 1
ATOM 785 O O . ASP A 1 98 ? -10.503 -35.484 6.020 1.00 46.94 98 ASP A O 1
ATOM 789 N N . ASN A 1 99 ? -12.481 -35.462 7.040 1.00 45.22 99 ASN A N 1
ATOM 790 C CA . ASN A 1 99 ? -12.542 -36.918 7.244 1.00 45.22 99 ASN A CA 1
ATOM 791 C C . ASN A 1 99 ? -12.961 -37.736 6.001 1.00 45.22 99 ASN A C 1
ATOM 793 O O . ASN A 1 99 ? -13.102 -38.954 6.102 1.00 45.22 99 ASN A O 1
ATOM 797 N N . VAL A 1 100 ? -13.202 -37.114 4.838 1.00 44.69 100 VAL A N 1
ATOM 798 C CA . VAL A 1 100 ? -13.698 -37.830 3.638 1.00 44.69 100 VAL A CA 1
ATOM 799 C C . VAL A 1 100 ? -12.650 -37.943 2.520 1.00 44.69 100 VAL A C 1
ATOM 801 O O . VAL A 1 100 ? -12.808 -38.765 1.619 1.00 44.69 100 VAL A O 1
ATOM 804 N N . LEU A 1 101 ? -11.550 -37.185 2.573 1.00 44.12 101 LEU A N 1
ATOM 805 C CA . LEU A 1 101 ? -10.595 -37.103 1.457 1.00 44.12 101 LEU A CA 1
ATOM 806 C C . LEU A 1 101 ? -9.459 -38.142 1.469 1.00 44.12 101 LEU A C 1
ATOM 808 O O . LEU A 1 101 ? -8.723 -38.221 0.489 1.00 44.12 101 LEU A O 1
ATOM 812 N N . ASP A 1 102 ? -9.379 -39.020 2.473 1.00 42.28 102 ASP A N 1
ATOM 813 C CA . ASP A 1 102 ? -8.400 -40.124 2.482 1.00 42.28 102 ASP A CA 1
ATOM 814 C C . ASP A 1 102 ? -8.829 -41.364 1.662 1.00 42.28 102 ASP A C 1
ATOM 816 O O . ASP A 1 102 ? -8.066 -42.323 1.551 1.00 42.28 102 ASP A O 1
ATOM 820 N N . ASN A 1 103 ? -10.010 -41.359 1.026 1.00 41.09 103 ASN A N 1
ATOM 821 C CA . ASN A 1 103 ? -10.538 -42.528 0.297 1.00 41.09 103 ASN A CA 1
ATOM 822 C C . ASN A 1 103 ? -10.529 -42.440 -1.244 1.00 41.09 103 ASN A C 1
ATOM 824 O O . ASN A 1 103 ? -10.948 -43.397 -1.892 1.00 41.09 103 ASN A O 1
ATOM 828 N N . GLU A 1 104 ? -10.022 -41.368 -1.866 1.00 40.06 104 GLU A N 1
ATOM 829 C CA . GLU A 1 104 ? -9.990 -41.237 -3.343 1.00 40.06 104 GLU A CA 1
ATOM 830 C C . GLU A 1 104 ? -8.581 -41.309 -3.969 1.00 40.06 104 GLU A C 1
ATOM 832 O O . GLU A 1 104 ? -8.308 -40.706 -5.005 1.00 40.06 104 GLU A O 1
ATOM 837 N N . SER A 1 105 ? -7.665 -42.104 -3.404 1.00 38.56 105 SER A N 1
ATOM 838 C CA . SER A 1 105 ? -6.359 -42.379 -4.040 1.00 38.56 105 SER A CA 1
ATOM 839 C C . SER A 1 105 ? -6.338 -43.623 -4.946 1.00 38.56 105 SER A C 1
ATOM 841 O O . SER A 1 105 ? -5.273 -44.073 -5.364 1.00 38.56 105 SER A O 1
ATOM 843 N N . THR A 1 106 ? -7.492 -44.191 -5.318 1.00 41.06 106 THR A N 1
ATOM 844 C CA . THR A 1 106 ? -7.549 -45.341 -6.243 1.00 41.06 106 THR A CA 1
ATOM 845 C C . THR A 1 106 ? -8.550 -45.123 -7.375 1.00 41.06 106 THR A C 1
ATOM 847 O O . THR A 1 106 ? -9.602 -45.749 -7.426 1.00 41.06 106 THR A O 1
ATOM 850 N N . PHE A 1 107 ? -8.208 -44.261 -8.335 1.00 35.56 107 PHE A N 1
ATOM 851 C CA . PHE A 1 107 ? -8.884 -44.246 -9.636 1.00 35.56 107 PHE A CA 1
ATOM 852 C C . PHE A 1 107 ? -7.883 -44.511 -10.762 1.00 35.56 107 PHE A C 1
ATOM 854 O O . PHE A 1 107 ? -7.376 -43.616 -11.434 1.00 35.56 107 PHE A O 1
ATOM 861 N N . THR A 1 108 ? -7.578 -45.795 -10.952 1.00 38.97 108 THR A N 1
ATOM 862 C CA . THR A 1 108 ? -7.006 -46.303 -12.198 1.00 38.97 108 THR A CA 1
ATOM 863 C C . THR A 1 108 ? -8.096 -46.425 -13.257 1.00 38.97 108 THR A C 1
ATOM 865 O O . THR A 1 108 ? -9.138 -47.033 -13.029 1.00 38.97 108 THR A O 1
ATOM 868 N N . SER A 1 109 ? -7.788 -45.875 -14.428 1.00 43.59 109 SER A N 1
ATOM 869 C CA . SER A 1 109 ? -8.347 -46.115 -15.758 1.00 43.59 109 SER A CA 1
ATOM 870 C C . SER A 1 109 ? -9.291 -47.313 -15.908 1.00 43.59 109 SER A C 1
ATOM 872 O O . SER A 1 109 ? -8.851 -48.453 -15.778 1.00 43.59 109 SER A O 1
ATOM 874 N N . SER A 1 110 ? -10.529 -47.071 -16.350 1.00 36.88 110 SER A N 1
ATOM 875 C CA . SER A 1 110 ? -11.259 -47.970 -17.260 1.00 36.88 110 SER A CA 1
ATOM 876 C C . SER A 1 110 ? -12.449 -47.266 -17.909 1.00 36.88 110 SER A C 1
ATOM 878 O O . SER A 1 110 ? -13.281 -46.650 -17.250 1.00 36.88 110 SER A O 1
ATOM 880 N N . SER A 1 111 ? -12.508 -47.366 -19.233 1.00 41.44 111 SER A N 1
ATOM 881 C CA . SER A 1 111 ? -13.614 -46.923 -20.073 1.00 41.44 111 SER A CA 1
ATOM 882 C C . SER A 1 111 ? -14.730 -47.974 -20.137 1.00 41.44 111 SER A C 1
ATOM 884 O O . SER A 1 111 ? -14.442 -49.168 -20.188 1.00 41.44 111 SER A O 1
ATOM 886 N N . SER A 1 112 ? -15.954 -47.482 -20.372 1.00 43.69 112 SER A N 1
ATOM 887 C CA . SER A 1 112 ? -17.059 -48.080 -21.162 1.00 43.69 112 SER A CA 1
ATOM 888 C C . SER A 1 112 ? -18.294 -48.621 -20.419 1.00 43.69 112 SER A C 1
ATOM 890 O O . SER A 1 112 ? -18.202 -49.531 -19.607 1.00 43.69 112 SER A O 1
ATOM 892 N N . ALA A 1 113 ? -19.447 -48.150 -20.926 1.00 39.75 113 ALA A N 1
ATOM 893 C CA . ALA A 1 113 ? -20.737 -48.838 -21.121 1.00 39.75 113 ALA A CA 1
ATOM 894 C C . ALA A 1 113 ? -21.910 -48.594 -20.134 1.00 39.75 113 ALA A C 1
ATOM 896 O O . ALA A 1 113 ? -22.077 -49.257 -19.122 1.00 39.75 113 ALA A O 1
ATOM 897 N N . VAL A 1 114 ? -22.759 -47.637 -20.538 1.00 47.12 114 VAL A N 1
ATOM 898 C CA . VAL A 1 114 ? -24.235 -47.674 -20.708 1.00 47.12 114 VAL A CA 1
ATOM 899 C C . VAL A 1 114 ? -25.022 -48.847 -20.075 1.00 47.12 114 VAL A C 1
ATOM 901 O O . VAL A 1 114 ? -24.867 -49.978 -20.520 1.00 47.12 114 VAL A O 1
ATOM 904 N N . ALA A 1 115 ? -25.993 -48.554 -19.190 1.00 41.31 115 ALA A N 1
ATOM 905 C CA . ALA A 1 115 ? -27.449 -48.681 -19.447 1.00 41.31 115 ALA A CA 1
ATOM 906 C C . ALA A 1 115 ? -28.337 -48.682 -18.171 1.00 41.31 115 ALA A C 1
ATOM 908 O O . ALA A 1 115 ? -28.176 -49.506 -17.283 1.00 41.31 115 ALA A O 1
ATOM 909 N N . ALA A 1 116 ? -29.332 -47.787 -18.201 1.00 43.59 116 ALA A N 1
ATOM 910 C CA . ALA A 1 116 ? -30.752 -47.923 -17.830 1.00 43.59 116 ALA A CA 1
ATOM 911 C C . ALA A 1 116 ? -31.254 -48.312 -16.407 1.00 43.59 116 ALA A C 1
ATOM 913 O O . ALA A 1 116 ? -31.115 -49.431 -15.932 1.00 43.59 116 ALA A O 1
ATOM 914 N N . SER A 1 117 ? -32.095 -47.385 -15.909 1.00 46.31 117 SER A N 1
ATOM 915 C CA . SER A 1 117 ? -33.422 -47.541 -15.267 1.00 46.31 117 SER A CA 1
ATOM 916 C C . SER A 1 117 ? -33.566 -48.116 -13.851 1.00 46.31 117 SER A C 1
ATOM 918 O O . SER A 1 117 ? -33.463 -49.318 -13.660 1.00 46.31 117 SER A O 1
ATOM 920 N N . SER A 1 118 ? -34.074 -47.282 -12.931 1.00 41.44 118 SER A N 1
ATOM 921 C CA . SER A 1 118 ? -35.409 -47.471 -12.325 1.00 41.44 118 SER A CA 1
ATOM 922 C C . SER A 1 118 ? -35.807 -46.276 -11.449 1.00 41.44 118 SER A C 1
ATOM 924 O O . SER A 1 118 ? -35.018 -45.757 -10.667 1.00 41.44 118 SER A O 1
ATOM 926 N N . SER A 1 119 ? -37.058 -45.862 -11.612 1.00 50.91 119 SER A N 1
ATOM 927 C CA . SER A 1 119 ? -37.778 -44.801 -10.916 1.00 50.91 119 SER A CA 1
ATOM 928 C C . SER A 1 119 ? -38.238 -45.215 -9.515 1.00 50.91 119 SER A C 1
ATOM 930 O O . SER A 1 119 ? -38.968 -46.197 -9.381 1.00 50.91 119 SER A O 1
ATOM 932 N N . SER A 1 120 ? -37.936 -44.401 -8.505 1.00 44.91 120 SER A N 1
ATOM 933 C CA . SER A 1 120 ? -38.657 -44.388 -7.229 1.00 44.91 120 SER A CA 1
ATOM 934 C C . SER A 1 120 ? -38.747 -42.959 -6.693 1.00 44.91 120 SER A C 1
ATOM 936 O O . SER A 1 120 ? -37.748 -42.347 -6.326 1.00 44.91 120 SER A O 1
ATOM 938 N N . THR A 1 121 ? -39.968 -42.437 -6.682 1.00 51.53 121 THR A N 1
ATOM 939 C CA . THR A 1 121 ? -40.408 -41.200 -6.034 1.00 51.53 121 THR A CA 1
ATOM 940 C C . THR A 1 121 ? -40.236 -41.281 -4.515 1.00 51.53 121 THR A C 1
ATOM 942 O O . THR A 1 121 ? -40.959 -42.032 -3.862 1.00 51.53 121 THR A O 1
ATOM 945 N N . SER A 1 122 ? -39.338 -40.471 -3.949 1.00 49.38 122 SER A N 1
ATOM 946 C CA . SER A 1 122 ? -39.301 -40.138 -2.520 1.00 49.38 122 SER A CA 1
ATOM 947 C C . SER A 1 122 ? -39.256 -38.615 -2.354 1.00 49.38 122 SER A C 1
ATOM 949 O O . SER A 1 122 ? -38.332 -37.927 -2.777 1.00 49.38 122 SER A O 1
ATOM 951 N N . SER A 1 123 ? -40.326 -38.064 -1.789 1.00 52.62 123 SER A N 1
ATOM 952 C CA . SER A 1 123 ? -40.610 -36.630 -1.694 1.00 52.62 123 SER A CA 1
ATOM 953 C C . SER A 1 123 ? -40.110 -36.016 -0.379 1.00 52.62 123 SER A C 1
ATOM 955 O O . SER A 1 123 ? -40.895 -35.425 0.360 1.00 52.62 123 SER A O 1
ATOM 957 N N . SER A 1 124 ? -38.822 -36.168 -0.055 1.00 52.47 124 SER A N 1
ATOM 958 C CA . SER A 1 124 ? -38.270 -35.649 1.212 1.00 52.47 124 SER A CA 1
ATOM 959 C C . SER A 1 124 ? -36.812 -35.162 1.159 1.00 52.47 124 SER A C 1
ATOM 961 O O . SER A 1 124 ? -36.149 -35.163 2.190 1.00 52.47 124 SER A O 1
ATOM 963 N N . SER A 1 125 ? -36.291 -34.738 -0.000 1.00 53.88 125 SER A N 1
ATOM 964 C CA . SER A 1 125 ? -34.853 -34.431 -0.171 1.00 53.88 125 SER A CA 1
ATOM 965 C C . SER A 1 125 ? -34.497 -32.983 -0.548 1.00 53.88 125 SER A C 1
ATOM 967 O O . SER A 1 125 ? -33.335 -32.722 -0.852 1.00 53.88 125 SER A O 1
ATOM 969 N N . SER A 1 126 ? -35.437 -32.026 -0.551 1.00 53.56 126 SER A N 1
ATOM 970 C CA . SER A 1 126 ? -35.129 -30.662 -1.026 1.00 53.56 126 SER A CA 1
ATOM 971 C C . SER A 1 126 ? -34.166 -29.901 -0.106 1.00 53.56 126 SER A C 1
ATOM 973 O O . SER A 1 126 ? -33.300 -29.193 -0.605 1.00 53.56 126 SER A O 1
ATOM 975 N N . SER A 1 127 ? -34.244 -30.092 1.216 1.00 56.59 127 SER A N 1
ATOM 976 C CA . SER A 1 127 ? -33.354 -29.405 2.166 1.00 56.59 127 SER A CA 1
ATOM 977 C C . SER A 1 127 ? -31.909 -29.913 2.108 1.00 56.59 127 SER A C 1
ATOM 979 O O . SER A 1 127 ? -30.977 -29.117 2.134 1.00 56.59 127 SER A O 1
ATOM 981 N N . GLN A 1 128 ? -31.705 -31.223 1.946 1.00 55.25 128 GLN A N 1
ATOM 982 C CA . GLN A 1 128 ? -30.362 -31.816 1.864 1.00 55.25 128 GLN A CA 1
ATOM 983 C C . GLN A 1 128 ? -29.641 -31.464 0.553 1.00 55.25 128 GLN A C 1
ATOM 985 O O . GLN A 1 128 ? -28.415 -31.377 0.520 1.00 55.25 128 GLN A O 1
ATOM 990 N N . GLN A 1 129 ? -30.388 -31.242 -0.533 1.00 54.62 129 GLN A N 1
ATOM 991 C CA . GLN A 1 129 ? -29.813 -30.860 -1.822 1.00 54.62 129 GLN A CA 1
ATOM 992 C C . GLN A 1 129 ? -29.396 -29.379 -1.860 1.00 54.62 129 GLN A C 1
ATOM 994 O O . GLN A 1 129 ? -28.377 -29.051 -2.470 1.00 54.62 129 GLN A O 1
ATOM 999 N N . GLU A 1 130 ? -30.136 -28.496 -1.182 1.00 53.59 130 GLU A N 1
ATOM 1000 C CA . GLU A 1 130 ? -29.756 -27.086 -1.016 1.00 53.59 130 GLU A CA 1
ATOM 1001 C C . GLU A 1 130 ? -28.521 -26.934 -0.115 1.00 53.59 130 GLU A C 1
ATOM 1003 O O . GLU A 1 130 ? -27.592 -26.208 -0.468 1.00 53.59 130 GLU A O 1
ATOM 1008 N N . GLU A 1 131 ? -28.443 -27.690 0.983 1.00 57.16 131 GLU A N 1
ATOM 1009 C CA . GLU A 1 131 ? -27.301 -27.663 1.907 1.00 57.16 131 GLU A CA 1
ATOM 1010 C C . GLU A 1 131 ? -26.004 -28.180 1.250 1.00 57.16 131 GLU A C 1
ATOM 1012 O O . GLU A 1 131 ? -24.947 -27.550 1.355 1.00 57.16 131 GLU A O 1
ATOM 1017 N N . ALA A 1 132 ? -26.089 -29.261 0.464 1.00 55.91 132 ALA A N 1
ATOM 1018 C CA . ALA A 1 132 ? -24.958 -29.773 -0.313 1.00 55.91 132 ALA A CA 1
ATOM 1019 C C . ALA A 1 132 ? -24.483 -28.785 -1.400 1.00 55.91 132 ALA A C 1
ATOM 1021 O O . ALA A 1 132 ? -23.279 -28.661 -1.646 1.00 55.91 132 ALA A O 1
ATOM 1022 N N . CYS A 1 133 ? -25.409 -28.054 -2.034 1.00 47.78 133 CYS A N 1
ATOM 1023 C CA . CYS A 1 133 ? -25.087 -27.031 -3.031 1.00 47.78 133 CYS A CA 1
ATOM 1024 C C . CYS A 1 133 ? -24.359 -25.832 -2.395 1.00 47.78 133 CYS A C 1
ATOM 1026 O O . CYS A 1 133 ? -23.307 -25.415 -2.887 1.00 47.78 133 CYS A O 1
ATOM 1028 N N . CYS A 1 134 ? -24.864 -25.326 -1.265 1.00 51.62 134 CYS A N 1
ATOM 1029 C CA . CYS A 1 134 ? -24.249 -24.220 -0.528 1.00 51.62 134 CYS A CA 1
ATOM 1030 C C . CYS A 1 134 ? -22.848 -24.583 -0.003 1.00 51.62 134 CYS A C 1
ATOM 1032 O O . CYS A 1 134 ? -21.900 -23.826 -0.225 1.00 51.62 134 CYS A O 1
ATOM 1034 N N . SER A 1 135 ? -22.678 -25.773 0.591 1.00 54.16 135 SER A N 1
ATOM 1035 C CA . SER A 1 135 ? -21.371 -26.248 1.081 1.00 54.16 135 SER A CA 1
ATOM 1036 C C . SER A 1 135 ? -20.326 -26.359 -0.043 1.00 54.16 135 SER A C 1
ATOM 1038 O O . SER A 1 135 ? -19.177 -25.937 0.118 1.00 54.16 135 SER A O 1
ATOM 1040 N N . GLY A 1 136 ? -20.718 -26.845 -1.229 1.00 52.34 136 GLY A N 1
ATOM 1041 C CA . GLY A 1 136 ? -19.830 -26.922 -2.396 1.00 52.34 136 GLY A CA 1
ATOM 1042 C C . GLY A 1 136 ? -19.363 -25.552 -2.910 1.00 52.34 136 GLY A C 1
ATOM 1043 O O . GLY A 1 136 ? -18.201 -25.392 -3.296 1.00 52.34 136 GLY A O 1
ATOM 1044 N N . ILE A 1 137 ? -20.241 -24.544 -2.875 1.00 57.31 137 ILE A N 1
ATOM 1045 C CA . ILE A 1 137 ? -19.923 -23.168 -3.287 1.00 57.31 137 ILE A CA 1
ATOM 1046 C C . ILE A 1 137 ? -18.930 -22.519 -2.311 1.00 57.31 137 ILE A C 1
ATOM 1048 O O . ILE A 1 137 ? -17.964 -21.895 -2.760 1.00 57.31 137 ILE A O 1
ATOM 1052 N N . ILE A 1 138 ? -19.127 -22.682 -0.999 1.00 57.22 138 ILE A N 1
ATOM 1053 C CA . ILE A 1 138 ? -18.259 -22.096 0.038 1.00 57.22 138 ILE A CA 1
ATOM 1054 C C . ILE A 1 138 ? -16.843 -22.677 -0.040 1.00 57.22 138 ILE A C 1
ATOM 1056 O O . ILE A 1 138 ? -15.871 -21.918 -0.105 1.00 57.22 138 ILE A O 1
ATOM 1060 N N . LYS A 1 139 ? -16.710 -24.007 -0.147 1.00 62.69 139 LYS A N 1
ATOM 1061 C CA . LYS A 1 139 ? -15.400 -24.666 -0.294 1.00 62.69 139 LYS A CA 1
ATOM 1062 C C . LYS A 1 139 ? -14.627 -24.148 -1.500 1.00 62.69 139 LYS A C 1
ATOM 1064 O O . LYS A 1 139 ? -13.464 -23.777 -1.376 1.00 62.69 139 LYS A O 1
ATOM 1069 N N . ASN A 1 140 ? -15.288 -24.044 -2.652 1.00 74.31 140 ASN A N 1
ATOM 1070 C CA . ASN A 1 140 ? -14.658 -23.541 -3.872 1.00 74.31 140 ASN A CA 1
ATOM 1071 C C . ASN A 1 140 ? -14.138 -22.103 -3.686 1.00 74.31 140 ASN A C 1
ATOM 1073 O O . ASN A 1 140 ? -13.028 -21.778 -4.107 1.00 74.31 140 ASN A O 1
ATOM 1077 N N . LYS A 1 141 ? -14.890 -21.251 -2.979 1.00 75.50 141 LYS A N 1
ATOM 1078 C CA . LYS A 1 141 ? -14.481 -19.871 -2.687 1.00 75.50 141 LYS A CA 1
ATOM 1079 C C . LYS A 1 141 ? -13.247 -19.806 -1.782 1.00 75.50 141 LYS A C 1
ATOM 1081 O O . LYS A 1 141 ? -12.297 -19.108 -2.136 1.00 75.50 141 LYS A O 1
ATOM 1086 N N . ALA A 1 142 ? -13.238 -20.520 -0.654 1.00 79.62 142 ALA A N 1
ATOM 1087 C CA . ALA A 1 142 ? -12.098 -20.536 0.269 1.00 79.62 142 ALA A CA 1
ATOM 1088 C C . ALA A 1 142 ? -10.832 -21.073 -0.421 1.00 79.62 142 ALA A C 1
ATOM 1090 O O . ALA A 1 142 ? -9.768 -20.451 -0.357 1.00 79.62 142 ALA A O 1
ATOM 1091 N N . THR A 1 143 ? -10.965 -22.164 -1.183 1.00 84.88 143 THR A N 1
ATOM 1092 C CA . THR A 1 143 ? -9.874 -22.718 -1.994 1.00 84.88 143 THR A CA 1
ATOM 1093 C C . THR A 1 143 ? -9.382 -21.719 -3.042 1.00 84.88 143 THR A C 1
ATOM 1095 O O . THR A 1 143 ? -8.173 -21.541 -3.192 1.00 84.88 143 THR A O 1
ATOM 1098 N N . ARG A 1 144 ? -10.285 -21.014 -3.738 1.00 88.19 144 ARG A N 1
ATOM 1099 C CA . ARG A 1 144 ? -9.923 -19.991 -4.731 1.00 88.19 144 ARG A CA 1
ATOM 1100 C C . ARG A 1 144 ? -9.177 -18.817 -4.103 1.00 88.19 144 ARG A C 1
ATOM 1102 O O . ARG A 1 144 ? -8.182 -18.377 -4.673 1.00 88.19 144 ARG A O 1
ATOM 1109 N N . TYR A 1 145 ? -9.633 -18.311 -2.957 1.00 90.31 145 TYR A N 1
ATOM 1110 C CA . TYR A 1 145 ? -8.959 -17.213 -2.264 1.00 90.31 145 TYR A CA 1
ATOM 1111 C C . TYR A 1 145 ? -7.563 -17.630 -1.792 1.00 90.31 145 TYR A C 1
ATOM 1113 O O . TYR A 1 145 ? -6.584 -16.948 -2.084 1.00 90.31 145 TYR A O 1
ATOM 1121 N N . LYS A 1 146 ? -7.435 -18.810 -1.177 1.00 91.88 146 LYS A N 1
ATOM 1122 C CA . LYS A 1 146 ? -6.132 -19.373 -0.798 1.00 91.88 146 LYS A CA 1
ATOM 1123 C C . LYS A 1 146 ? -5.196 -19.521 -2.005 1.00 91.88 146 LYS A C 1
ATOM 1125 O O . LYS A 1 146 ? -4.035 -19.127 -1.930 1.00 91.88 146 LYS A O 1
ATOM 1130 N N . ALA A 1 147 ? -5.704 -20.015 -3.136 1.00 92.94 147 ALA A N 1
ATOM 1131 C CA . ALA A 1 147 ? -4.937 -20.120 -4.377 1.00 92.94 147 ALA A CA 1
ATOM 1132 C C . ALA A 1 147 ? -4.532 -18.747 -4.944 1.00 92.94 147 ALA A C 1
ATOM 1134 O O . ALA A 1 147 ? -3.431 -18.601 -5.472 1.00 92.94 147 ALA A O 1
ATOM 1135 N N . LEU A 1 148 ? -5.389 -17.726 -4.836 1.00 94.88 148 LEU A N 1
ATOM 1136 C CA . LEU A 1 148 ? -5.060 -16.349 -5.210 1.00 94.88 148 LEU A CA 1
ATOM 1137 C C . LEU A 1 148 ? -3.882 -15.818 -4.380 1.00 94.88 148 LEU A C 1
ATOM 1139 O O . LEU A 1 148 ? -2.904 -15.338 -4.952 1.00 94.88 148 LEU A O 1
ATOM 1143 N N . ILE A 1 149 ? -3.952 -15.967 -3.055 1.00 96.88 149 ILE A N 1
ATOM 1144 C CA . ILE A 1 149 ? -2.903 -15.544 -2.119 1.00 96.88 149 ILE A CA 1
ATOM 1145 C C . ILE A 1 149 ? -1.582 -16.261 -2.406 1.00 96.88 149 ILE A C 1
ATOM 1147 O O . ILE A 1 149 ? -0.545 -15.610 -2.534 1.00 96.88 149 ILE A O 1
ATOM 1151 N N . GLN A 1 150 ? -1.622 -17.583 -2.594 1.00 95.56 150 GLN A N 1
ATOM 1152 C CA . GLN A 1 150 ? -0.432 -18.374 -2.901 1.00 95.56 150 GLN A CA 1
ATOM 1153 C C . GLN A 1 150 ? 0.219 -17.938 -4.220 1.00 95.56 150 GLN A C 1
ATOM 1155 O O . GLN A 1 150 ? 1.429 -17.735 -4.259 1.00 95.56 150 GLN A O 1
ATOM 1160 N N . ARG A 1 151 ? -0.569 -17.736 -5.287 1.00 95.81 151 ARG A N 1
ATOM 1161 C CA . ARG A 1 151 ? -0.041 -17.266 -6.578 1.00 95.81 151 ARG A CA 1
ATOM 1162 C C . ARG A 1 151 ? 0.605 -15.885 -6.457 1.00 95.81 151 ARG A C 1
ATOM 1164 O O . ARG A 1 151 ? 1.704 -15.691 -6.967 1.00 95.81 151 ARG A O 1
ATOM 1171 N N . LEU A 1 152 ? -0.037 -14.940 -5.767 1.00 97.12 152 LEU A N 1
ATOM 1172 C CA . LEU A 1 152 ? 0.524 -13.601 -5.551 1.00 97.12 152 LEU A CA 1
ATOM 1173 C C . LEU A 1 152 ? 1.823 -13.643 -4.734 1.00 97.12 152 LEU A C 1
ATOM 1175 O O . LEU A 1 152 ? 2.784 -12.961 -5.079 1.00 97.12 152 LEU A O 1
ATOM 1179 N N . SER A 1 153 ? 1.878 -14.477 -3.694 1.00 96.00 153 SER A N 1
ATOM 1180 C CA . SER A 1 153 ? 3.092 -14.692 -2.904 1.00 96.00 153 SER A CA 1
ATOM 1181 C C . SER A 1 153 ? 4.233 -15.256 -3.756 1.00 96.00 153 SER A C 1
ATOM 1183 O O . SER A 1 153 ? 5.302 -14.651 -3.827 1.00 96.00 153 SER A O 1
ATOM 1185 N N . SER A 1 154 ? 3.995 -16.351 -4.491 1.00 95.12 154 SER A N 1
ATOM 1186 C CA . SER A 1 154 ? 4.993 -16.949 -5.390 1.00 95.12 154 SER A CA 1
ATOM 1187 C C . SER A 1 154 ? 5.492 -15.963 -6.447 1.00 95.12 154 SER A C 1
ATOM 1189 O O . SER A 1 154 ? 6.683 -15.923 -6.742 1.00 95.12 154 SER A O 1
ATOM 1191 N N . ALA A 1 155 ? 4.601 -15.135 -6.995 1.00 96.06 155 ALA A N 1
ATOM 1192 C CA . ALA A 1 155 ? 4.979 -14.102 -7.949 1.00 96.06 155 ALA A CA 1
ATOM 1193 C C . ALA A 1 155 ? 5.890 -13.037 -7.330 1.00 96.06 155 ALA A C 1
ATOM 1195 O O . ALA A 1 155 ? 6.852 -12.626 -7.971 1.00 96.06 155 ALA A O 1
ATOM 1196 N N . ALA A 1 156 ? 5.637 -12.616 -6.088 1.00 95.38 156 ALA A N 1
ATOM 1197 C CA . ALA A 1 156 ? 6.496 -11.652 -5.405 1.00 95.38 156 ALA A CA 1
ATOM 1198 C C . ALA A 1 156 ? 7.924 -12.185 -5.225 1.00 95.38 156 ALA A C 1
ATOM 1200 O O . ALA A 1 156 ? 8.874 -11.432 -5.429 1.00 95.38 156 ALA A O 1
ATOM 1201 N N . PHE A 1 157 ? 8.081 -13.474 -4.907 1.00 93.50 157 PHE A N 1
ATOM 1202 C CA . PHE A 1 157 ? 9.398 -14.112 -4.834 1.00 93.50 157 PHE A CA 1
ATOM 1203 C C . PHE A 1 157 ? 10.099 -14.134 -6.195 1.00 93.50 157 PHE A C 1
ATOM 1205 O O . PHE A 1 157 ? 11.244 -13.708 -6.286 1.00 93.50 157 PHE A O 1
ATOM 1212 N N . ILE A 1 158 ? 9.401 -14.511 -7.272 1.00 94.06 158 ILE A N 1
ATOM 1213 C CA . ILE A 1 158 ? 9.973 -14.486 -8.631 1.00 94.06 158 ILE A CA 1
ATOM 1214 C C . ILE A 1 158 ? 10.423 -13.072 -9.008 1.00 94.06 158 ILE A C 1
ATOM 1216 O O . ILE A 1 158 ? 11.520 -12.886 -9.530 1.00 94.06 158 ILE A O 1
ATOM 1220 N N . LEU A 1 159 ? 9.602 -12.057 -8.732 1.00 93.75 159 LEU A N 1
ATOM 1221 C CA . LEU A 1 159 ? 9.963 -10.662 -8.978 1.00 93.75 159 LEU A CA 1
ATOM 1222 C C . LEU A 1 159 ? 11.206 -10.263 -8.167 1.00 93.75 159 LEU A C 1
ATOM 1224 O O . LEU A 1 159 ? 12.114 -9.639 -8.714 1.00 93.75 159 LEU A O 1
ATOM 1228 N N . HIS A 1 160 ? 11.280 -10.666 -6.896 1.00 91.81 160 HIS A N 1
ATOM 1229 C CA . HIS A 1 160 ? 12.430 -10.405 -6.032 1.00 91.81 160 HIS A CA 1
ATOM 1230 C C . HIS A 1 160 ? 13.723 -11.051 -6.554 1.00 91.81 160 HIS A C 1
ATOM 1232 O O . HIS A 1 160 ? 14.741 -10.368 -6.670 1.00 91.81 160 HIS A O 1
ATOM 1238 N N . GLU A 1 161 ? 13.677 -12.337 -6.910 1.00 90.50 161 GLU A N 1
ATOM 1239 C CA . GLU A 1 161 ? 14.805 -13.093 -7.476 1.00 90.50 161 GLU A CA 1
ATOM 1240 C C . GLU A 1 161 ? 15.313 -12.465 -8.780 1.00 90.50 161 GLU A C 1
ATOM 1242 O O . GLU A 1 161 ? 16.514 -12.433 -9.047 1.00 90.50 161 GLU A O 1
ATOM 1247 N N . ASN A 1 162 ? 14.397 -11.891 -9.560 1.00 91.31 162 ASN A N 1
ATOM 1248 C CA . ASN A 1 162 ? 14.690 -11.156 -10.785 1.00 91.31 162 ASN A CA 1
ATOM 1249 C C . ASN A 1 162 ? 15.055 -9.678 -10.545 1.00 91.31 162 ASN A C 1
ATOM 1251 O O . ASN A 1 162 ? 15.126 -8.883 -11.481 1.00 91.31 162 ASN A O 1
ATOM 1255 N N . GLY A 1 163 ? 15.301 -9.281 -9.296 1.00 89.50 163 GLY A N 1
ATOM 1256 C CA . GLY A 1 163 ? 15.812 -7.955 -8.970 1.00 89.50 163 GLY A CA 1
ATOM 1257 C C . GLY A 1 163 ? 14.798 -6.821 -9.067 1.00 89.50 163 GLY A C 1
ATOM 1258 O O . GLY A 1 163 ? 15.194 -5.656 -9.005 1.00 89.50 163 GLY A O 1
ATOM 1259 N N . TRP A 1 164 ? 13.504 -7.124 -9.212 1.00 89.62 164 TRP A N 1
ATOM 1260 C CA . TRP A 1 164 ? 12.478 -6.091 -9.296 1.00 89.62 164 TRP A CA 1
ATOM 1261 C C . TRP A 1 164 ? 12.393 -5.303 -7.995 1.00 89.62 164 TRP A C 1
ATOM 1263 O O . TRP A 1 164 ? 12.241 -5.898 -6.922 1.00 89.62 164 TRP A O 1
ATOM 1273 N N . PRO A 1 165 ? 12.481 -3.965 -8.069 1.00 80.94 165 PRO A N 1
ATOM 1274 C CA . PRO A 1 165 ? 12.362 -3.139 -6.889 1.00 80.94 165 PRO A CA 1
ATOM 1275 C C . PRO A 1 165 ? 10.933 -3.173 -6.386 1.00 80.94 165 PRO A C 1
ATOM 1277 O O . PRO A 1 165 ? 10.004 -3.142 -7.188 1.00 80.94 165 PRO A O 1
ATOM 1280 N N . ALA A 1 166 ? 10.746 -3.213 -5.068 1.00 81.75 166 ALA A N 1
ATOM 1281 C CA . ALA A 1 166 ? 9.413 -3.344 -4.485 1.00 81.75 166 ALA A CA 1
ATOM 1282 C C . ALA A 1 166 ? 8.612 -4.457 -5.174 1.00 81.75 166 ALA A C 1
ATOM 1284 O O . ALA A 1 166 ? 7.551 -4.198 -5.748 1.00 81.75 166 ALA A O 1
ATOM 1285 N N . PRO A 1 167 ? 9.119 -5.704 -5.143 1.00 84.44 167 PRO A N 1
ATOM 1286 C CA . PRO A 1 167 ? 8.575 -6.793 -5.950 1.00 84.44 167 PRO A CA 1
ATOM 1287 C C . PRO A 1 167 ? 7.089 -7.023 -5.652 1.00 84.44 167 PRO A C 1
ATOM 1289 O O . PRO A 1 167 ? 6.295 -7.279 -6.551 1.00 84.44 167 PRO A O 1
ATOM 1292 N N . ALA A 1 168 ? 6.674 -6.811 -4.402 1.00 87.38 168 ALA A N 1
ATOM 1293 C CA . ALA A 1 168 ? 5.274 -6.872 -4.013 1.00 87.38 168 ALA A CA 1
ATOM 1294 C C . ALA A 1 168 ? 4.417 -5.713 -4.583 1.00 87.38 168 ALA A C 1
ATOM 1296 O O . ALA A 1 168 ? 3.237 -5.916 -4.849 1.00 87.38 168 ALA A O 1
ATOM 1297 N N . THR A 1 169 ? 4.967 -4.511 -4.809 1.00 92.50 169 THR A N 1
ATOM 1298 C CA . THR A 1 169 ? 4.237 -3.381 -5.427 1.00 92.50 169 THR A CA 1
ATOM 1299 C C . THR A 1 169 ? 3.954 -3.662 -6.900 1.00 92.50 169 THR A C 1
ATOM 1301 O O . THR A 1 169 ? 2.868 -3.361 -7.398 1.00 92.50 169 THR A O 1
ATOM 1304 N N . PHE A 1 170 ? 4.895 -4.304 -7.597 1.00 95.19 170 PHE A N 1
ATOM 1305 C CA . PHE A 1 170 ? 4.698 -4.719 -8.987 1.00 95.19 170 PHE A CA 1
ATOM 1306 C C . PHE A 1 170 ? 3.701 -5.865 -9.157 1.00 95.19 170 PHE A C 1
ATOM 1308 O O . PHE A 1 170 ? 3.294 -6.127 -10.283 1.00 95.19 170 PHE A O 1
ATOM 1315 N N . LEU A 1 171 ? 3.189 -6.479 -8.084 1.00 96.75 171 LEU A N 1
ATOM 1316 C CA . LEU A 1 171 ? 2.038 -7.380 -8.204 1.00 96.75 171 LEU A CA 1
ATOM 1317 C C . LEU A 1 171 ? 0.819 -6.682 -8.828 1.00 96.75 171 LEU A C 1
ATOM 1319 O O . LEU A 1 171 ? 0.031 -7.336 -9.506 1.00 96.75 171 LEU A O 1
ATOM 1323 N N . ALA A 1 172 ? 0.690 -5.360 -8.668 1.00 96.00 172 ALA A N 1
ATOM 1324 C CA . ALA A 1 172 ? -0.405 -4.577 -9.239 1.00 96.00 172 ALA A CA 1
ATOM 1325 C C . ALA A 1 172 ? -0.381 -4.463 -10.778 1.00 96.00 172 ALA A C 1
ATOM 1327 O O . ALA A 1 172 ? -1.345 -3.971 -11.368 1.00 96.00 172 ALA A O 1
ATOM 1328 N N . VAL A 1 173 ? 0.655 -4.954 -11.470 1.00 95.88 173 VAL A N 1
ATOM 1329 C CA . VAL A 1 173 ? 0.594 -5.107 -12.937 1.00 95.88 173 VAL A CA 1
ATOM 1330 C C . VAL A 1 173 ? -0.311 -6.278 -13.343 1.00 95.88 173 VAL A C 1
ATOM 1332 O O . VAL A 1 173 ? -0.968 -6.218 -14.387 1.00 95.88 173 VAL A O 1
ATOM 1335 N N . TYR A 1 174 ? -0.402 -7.305 -12.491 1.00 96.25 174 TYR A N 1
ATOM 1336 C CA . TYR A 1 174 ? -1.178 -8.520 -12.719 1.00 96.25 174 TYR A CA 1
ATOM 1337 C C . TYR A 1 174 ? -2.617 -8.361 -12.248 1.00 96.25 174 TYR A C 1
ATOM 1339 O O . TYR A 1 174 ? -2.907 -7.694 -11.255 1.00 96.25 174 TYR A O 1
ATOM 1347 N N . ASP A 1 175 ? -3.534 -9.006 -12.958 1.00 93.94 175 ASP A N 1
ATOM 1348 C CA . ASP A 1 175 ? -4.966 -8.970 -12.675 1.00 93.94 175 ASP A CA 1
ATOM 1349 C C . ASP A 1 175 ? -5.321 -9.477 -11.266 1.00 93.94 175 ASP A C 1
ATOM 1351 O O . ASP A 1 175 ? -6.248 -8.972 -10.634 1.00 93.94 175 ASP A O 1
ATOM 1355 N N . GLU A 1 176 ? -4.573 -10.452 -10.756 1.00 95.25 176 GLU A N 1
ATOM 1356 C CA . GLU A 1 176 ? -4.792 -11.080 -9.455 1.00 95.25 176 GLU A CA 1
ATOM 1357 C C . GLU A 1 176 ? -4.719 -10.086 -8.283 1.00 95.25 176 GLU A C 1
ATOM 1359 O O . GLU A 1 176 ? -5.496 -10.190 -7.333 1.00 95.25 176 GLU A O 1
ATOM 1364 N N . ALA A 1 177 ? -3.848 -9.076 -8.352 1.00 96.19 177 ALA A N 1
ATOM 1365 C CA . ALA A 1 177 ? -3.785 -8.041 -7.321 1.00 96.19 177 ALA A CA 1
ATOM 1366 C C . ALA A 1 177 ? -5.050 -7.166 -7.310 1.00 96.19 177 ALA A C 1
ATOM 1368 O O . ALA A 1 177 ? -5.481 -6.706 -6.255 1.00 96.19 177 ALA A O 1
ATOM 1369 N N . TRP A 1 178 ? -5.690 -6.976 -8.465 1.00 94.44 178 TRP A N 1
ATOM 1370 C CA . TRP A 1 178 ? -6.948 -6.235 -8.579 1.00 94.44 178 TRP A CA 1
ATOM 1371 C C . TRP A 1 178 ? -8.152 -7.069 -8.154 1.00 94.44 178 TRP A C 1
ATOM 1373 O O . TRP A 1 178 ? -9.090 -6.527 -7.572 1.00 94.44 178 TRP A O 1
ATOM 1383 N N . GLU A 1 179 ? -8.117 -8.383 -8.392 1.00 91.94 179 GLU A N 1
ATOM 1384 C CA . GLU A 1 179 ? -9.070 -9.318 -7.787 1.00 91.94 179 GLU A CA 1
ATOM 1385 C C . GLU A 1 179 ? -9.005 -9.222 -6.256 1.00 91.94 179 GLU A C 1
ATOM 1387 O O . GLU A 1 179 ? -10.040 -9.083 -5.602 1.00 91.94 179 GLU A O 1
ATOM 1392 N N . LEU A 1 180 ? -7.796 -9.189 -5.687 1.00 95.00 180 LEU A N 1
ATOM 1393 C CA . LEU A 1 180 ? -7.607 -8.990 -4.252 1.00 95.00 180 LEU A CA 1
ATOM 1394 C C . LEU A 1 180 ? -8.102 -7.607 -3.789 1.00 95.00 180 LEU A C 1
ATOM 1396 O O . LEU A 1 180 ? -8.846 -7.526 -2.813 1.00 95.00 180 LEU A O 1
ATOM 1400 N N . ALA A 1 181 ? -7.792 -6.532 -4.520 1.00 95.06 181 ALA A N 1
ATOM 1401 C CA . ALA A 1 181 ? -8.269 -5.182 -4.205 1.00 95.06 181 ALA A CA 1
ATOM 1402 C C . ALA A 1 181 ? -9.809 -5.087 -4.186 1.00 95.06 181 ALA A C 1
ATOM 1404 O O . ALA A 1 181 ? -10.385 -4.404 -3.337 1.00 95.06 181 ALA A O 1
ATOM 1405 N N . GLN A 1 182 ? -10.498 -5.799 -5.087 1.00 91.38 182 GLN A N 1
ATOM 1406 C CA . GLN A 1 182 ? -11.963 -5.899 -5.090 1.00 91.38 182 GLN A CA 1
ATOM 1407 C C . GLN A 1 182 ? -12.497 -6.601 -3.841 1.00 91.38 182 GLN A C 1
ATOM 1409 O O . GLN A 1 182 ? -13.486 -6.144 -3.263 1.00 91.38 182 GLN A O 1
ATOM 1414 N N . ILE A 1 183 ? -11.854 -7.692 -3.413 1.00 91.75 183 ILE A N 1
ATOM 1415 C CA . ILE A 1 183 ? -12.200 -8.386 -2.166 1.00 91.75 183 ILE A CA 1
ATOM 1416 C C . ILE A 1 183 ? -12.026 -7.426 -0.979 1.00 91.75 183 ILE A C 1
ATOM 1418 O O . ILE A 1 183 ? -12.946 -7.276 -0.172 1.00 91.75 183 ILE A O 1
ATOM 1422 N N . CYS A 1 184 ? -10.911 -6.693 -0.924 1.00 94.50 184 CYS A N 1
ATOM 1423 C CA . CYS A 1 184 ? -10.663 -5.676 0.098 1.00 94.50 184 CYS A CA 1
ATOM 1424 C C . CYS A 1 184 ? -11.699 -4.539 0.065 1.00 94.50 184 CYS A C 1
ATOM 1426 O O . CYS A 1 184 ? -12.142 -4.102 1.124 1.00 94.50 184 CYS A O 1
ATOM 1428 N N . GLN A 1 185 ? -12.151 -4.083 -1.111 1.00 94.25 185 GLN A N 1
ATOM 1429 C CA . GLN A 1 185 ? -13.205 -3.063 -1.209 1.00 94.25 185 GLN A CA 1
ATOM 1430 C C . GLN A 1 185 ? -14.532 -3.545 -0.624 1.00 94.25 185 GLN A C 1
ATOM 1432 O O . GLN A 1 185 ? -15.232 -2.744 -0.009 1.00 94.25 185 GLN A O 1
ATOM 1437 N N . ARG A 1 186 ? -14.899 -4.823 -0.783 1.00 90.56 186 ARG A N 1
ATOM 1438 C CA . ARG A 1 186 ? -16.122 -5.361 -0.158 1.00 90.56 186 ARG A CA 1
ATOM 1439 C C . ARG A 1 186 ? -16.029 -5.316 1.357 1.00 90.56 186 ARG A C 1
ATOM 1441 O O . ARG A 1 186 ? -16.952 -4.834 2.009 1.00 90.56 186 ARG A O 1
ATOM 1448 N N . TRP A 1 187 ? -14.892 -5.737 1.901 1.00 92.31 187 TRP A N 1
ATOM 1449 C CA . TRP A 1 187 ? -14.614 -5.604 3.327 1.00 92.31 187 TRP A CA 1
ATOM 1450 C C . TRP A 1 187 ? -14.647 -4.145 3.775 1.00 92.31 187 TRP A C 1
ATOM 1452 O O . TRP A 1 187 ? -15.288 -3.824 4.769 1.00 92.31 187 TRP A O 1
ATOM 1462 N N . MET A 1 188 ? -14.050 -3.234 3.010 1.00 95.06 188 MET A N 1
ATOM 1463 C CA . MET A 1 188 ? -14.076 -1.809 3.325 1.00 95.06 188 MET A CA 1
ATOM 1464 C C . MET A 1 188 ? -15.494 -1.220 3.268 1.00 95.06 188 MET A C 1
ATOM 1466 O O . MET A 1 188 ? -15.856 -0.382 4.095 1.00 95.06 188 MET A O 1
ATOM 1470 N N . ASP A 1 189 ? -16.330 -1.683 2.340 1.00 92.88 189 ASP A N 1
ATOM 1471 C CA . ASP A 1 189 ? -17.740 -1.306 2.239 1.00 92.88 189 ASP A CA 1
ATOM 1472 C C . ASP A 1 189 ? -18.528 -1.747 3.476 1.00 92.88 189 ASP A C 1
ATOM 1474 O O . ASP A 1 189 ? -19.334 -0.970 3.995 1.00 92.88 189 ASP A O 1
ATOM 1478 N N . LEU A 1 190 ? -18.259 -2.954 3.974 1.00 92.00 190 LEU A N 1
ATOM 1479 C CA . LEU A 1 190 ? -18.831 -3.470 5.213 1.00 92.00 190 LEU A CA 1
ATOM 1480 C C . LEU A 1 190 ? -18.316 -2.693 6.435 1.00 92.00 190 LEU A C 1
ATOM 1482 O O . LEU A 1 190 ? -19.116 -2.248 7.253 1.00 92.00 190 LEU A O 1
ATOM 1486 N N . LEU A 1 191 ? -17.008 -2.447 6.536 1.00 93.62 191 LEU A N 1
ATOM 1487 C CA . LEU A 1 191 ? -16.380 -1.759 7.671 1.00 93.62 191 LEU A CA 1
ATOM 1488 C C . LEU A 1 191 ? -16.756 -0.274 7.768 1.00 93.62 191 LEU A C 1
ATOM 1490 O O . LEU A 1 191 ? -16.913 0.262 8.859 1.00 93.62 191 LEU A O 1
ATOM 1494 N N . THR A 1 192 ? -16.914 0.414 6.640 1.00 94.62 192 THR A N 1
ATOM 1495 C CA . THR A 1 192 ? -17.105 1.879 6.625 1.00 94.62 192 THR A CA 1
ATOM 1496 C C . THR A 1 192 ? -18.530 2.297 6.285 1.00 94.62 192 THR A C 1
ATOM 1498 O O . THR A 1 192 ? -18.837 3.487 6.212 1.00 94.62 192 THR A O 1
ATOM 1501 N N . GLY A 1 193 ? -19.430 1.338 6.049 1.00 92.50 193 GLY A N 1
ATOM 1502 C CA . GLY A 1 193 ? -20.773 1.632 5.558 1.00 92.50 193 GLY A CA 1
ATOM 1503 C C . GLY A 1 193 ? -20.742 2.253 4.159 1.00 92.50 193 GLY A C 1
ATOM 1504 O O . GLY A 1 193 ? -21.465 3.213 3.884 1.00 92.50 193 GLY A O 1
ATOM 1505 N N . LYS A 1 194 ? -19.889 1.715 3.274 1.00 91.50 194 LYS A N 1
ATOM 1506 C CA . LYS A 1 194 ? -19.731 2.129 1.866 1.00 91.50 194 LYS A CA 1
ATOM 1507 C C . LYS A 1 194 ? -19.227 3.569 1.685 1.00 91.50 194 LYS A C 1
ATOM 1509 O O . LYS A 1 194 ? -19.496 4.191 0.646 1.00 91.50 194 LYS A O 1
ATOM 1514 N N . GLN A 1 195 ? -18.544 4.105 2.697 1.00 91.31 195 GLN A N 1
ATOM 1515 C CA . GLN A 1 195 ? -18.018 5.470 2.709 1.00 91.31 195 GLN A CA 1
ATOM 1516 C C . GLN A 1 195 ? -16.637 5.561 2.059 1.00 91.31 195 GLN A C 1
ATOM 1518 O O . GLN A 1 195 ? -16.415 6.466 1.255 1.00 91.31 195 GLN A O 1
ATOM 1523 N N . ASN A 1 196 ? -15.737 4.625 2.365 1.00 94.12 196 ASN A N 1
ATOM 1524 C CA . ASN A 1 196 ? -14.370 4.645 1.856 1.00 94.12 196 ASN A CA 1
ATOM 1525 C C . ASN A 1 196 ? -14.250 3.853 0.549 1.00 94.12 196 ASN A C 1
ATOM 1527 O O . ASN A 1 196 ? -14.780 2.750 0.404 1.00 94.12 196 ASN A O 1
ATOM 1531 N N . ARG A 1 197 ? -13.543 4.431 -0.419 1.00 93.19 197 ARG A N 1
ATOM 1532 C CA . ARG A 1 197 ? -13.341 3.902 -1.768 1.00 93.19 197 ARG A CA 1
ATOM 1533 C C . ARG A 1 197 ? -11.869 3.783 -2.070 1.00 93.19 197 ARG A C 1
ATOM 1535 O O . ARG A 1 197 ? -11.097 4.652 -1.681 1.00 93.19 197 ARG A O 1
ATOM 1542 N N . PHE A 1 198 ? -11.507 2.728 -2.781 1.00 93.88 198 PHE A N 1
ATOM 1543 C CA . PHE A 1 198 ? -10.140 2.489 -3.193 1.00 93.88 198 PHE A CA 1
ATOM 1544 C C . PHE A 1 198 ? -9.591 3.706 -3.949 1.00 93.88 198 PHE A C 1
ATOM 1546 O O . PHE A 1 198 ? -10.190 4.150 -4.930 1.00 93.88 198 PHE A O 1
ATOM 1553 N N . CYS A 1 199 ? -8.485 4.273 -3.467 1.00 92.75 199 CYS A N 1
ATOM 1554 C CA . CYS A 1 199 ? -7.886 5.484 -4.037 1.00 92.75 199 CYS A CA 1
ATOM 1555 C C . CYS A 1 199 ? -6.735 5.192 -5.003 1.00 92.75 199 CYS A C 1
ATOM 1557 O O . CYS A 1 199 ? -6.076 6.126 -5.455 1.00 92.75 199 CYS A O 1
ATOM 1559 N N . PHE A 1 200 ? -6.515 3.919 -5.351 1.00 93.38 200 PHE A N 1
ATOM 1560 C CA . PHE A 1 200 ? -5.378 3.466 -6.157 1.00 93.38 200 PHE A CA 1
ATOM 1561 C C . PHE A 1 200 ? -4.018 3.728 -5.496 1.00 93.38 200 PHE A C 1
ATOM 1563 O O . PHE A 1 200 ? -2.998 3.776 -6.181 1.00 93.38 200 PHE A O 1
ATOM 1570 N N . ASP A 1 201 ? -3.984 3.887 -4.172 1.00 93.69 201 ASP A N 1
ATOM 1571 C CA . ASP A 1 201 ? -2.737 3.807 -3.420 1.00 93.69 201 ASP A CA 1
ATOM 1572 C C . ASP A 1 201 ? -2.453 2.340 -3.073 1.00 93.69 201 ASP A C 1
ATOM 1574 O O . ASP A 1 201 ? -3.285 1.667 -2.450 1.00 93.69 201 ASP A O 1
ATOM 1578 N N . ILE A 1 202 ? -1.324 1.829 -3.572 1.00 95.06 202 ILE A N 1
ATOM 1579 C CA . ILE A 1 202 ? -0.922 0.424 -3.475 1.00 95.06 202 ILE A CA 1
ATOM 1580 C C . ILE A 1 202 ? 0.543 0.367 -3.084 1.00 95.06 202 ILE A C 1
ATOM 1582 O O . ILE A 1 202 ? 1.393 0.942 -3.764 1.00 95.06 202 ILE A O 1
ATOM 1586 N N . VAL A 1 203 ? 0.836 -0.403 -2.042 1.00 93.88 203 VAL A N 1
ATOM 1587 C CA . VAL A 1 203 ? 2.204 -0.601 -1.564 1.00 93.88 203 VAL A CA 1
ATOM 1588 C C . VAL A 1 203 ? 2.415 -2.063 -1.257 1.00 93.88 203 VAL A C 1
ATOM 1590 O O . VAL A 1 203 ? 1.690 -2.646 -0.458 1.00 93.88 203 VAL A O 1
ATOM 1593 N N . GLY A 1 204 ? 3.413 -2.667 -1.880 1.00 93.38 204 GLY A N 1
ATOM 1594 C CA . GLY A 1 204 ? 3.853 -3.999 -1.528 1.00 93.38 204 GLY A CA 1
ATOM 1595 C C . GLY A 1 204 ? 5.065 -3.974 -0.612 1.00 93.38 204 GLY A C 1
ATOM 1596 O O . GLY A 1 204 ? 5.942 -3.121 -0.721 1.00 93.38 204 GLY A O 1
ATOM 1597 N N . PHE A 1 205 ? 5.142 -4.975 0.255 1.00 92.38 205 PHE A N 1
ATOM 1598 C CA . PHE A 1 205 ? 6.236 -5.172 1.189 1.00 92.38 205 PHE A CA 1
ATOM 1599 C C . PHE A 1 205 ? 6.842 -6.553 0.974 1.00 92.38 205 PHE A C 1
ATOM 1601 O O . PHE A 1 205 ? 6.116 -7.546 0.979 1.00 92.38 205 PHE A O 1
ATOM 1608 N N . HIS A 1 206 ? 8.164 -6.613 0.837 1.00 92.12 206 HIS A N 1
ATOM 1609 C CA . HIS A 1 206 ? 8.927 -7.857 0.804 1.00 92.12 206 HIS A CA 1
ATOM 1610 C C . HIS A 1 206 ? 10.042 -7.775 1.850 1.00 92.12 206 HIS A C 1
ATOM 1612 O O . HIS A 1 206 ? 11.135 -7.267 1.600 1.00 92.12 206 HIS A O 1
ATOM 1618 N N . VAL A 1 207 ? 9.733 -8.231 3.059 1.00 89.56 207 VAL A N 1
ATOM 1619 C CA . VAL A 1 207 ? 10.574 -8.036 4.239 1.00 89.56 207 VAL A CA 1
ATOM 1620 C C . VAL A 1 207 ? 11.420 -9.273 4.480 1.00 89.56 207 VAL A C 1
ATOM 1622 O O . VAL A 1 207 ? 10.907 -10.341 4.806 1.00 89.56 207 VAL A O 1
ATOM 1625 N N . VAL A 1 208 ? 12.728 -9.102 4.315 1.00 86.81 208 VAL A N 1
ATOM 1626 C CA . VAL A 1 208 ? 13.751 -10.113 4.605 1.00 86.81 208 VAL A CA 1
ATOM 1627 C C . VAL A 1 208 ? 14.326 -9.923 6.012 1.00 86.81 208 VAL A C 1
ATOM 1629 O O . VAL A 1 208 ? 14.030 -8.937 6.692 1.00 86.81 208 VAL A O 1
ATOM 1632 N N . ASP A 1 209 ? 15.163 -10.860 6.454 1.00 82.62 209 ASP A N 1
ATOM 1633 C CA . ASP A 1 209 ? 15.831 -10.787 7.755 1.00 82.62 209 ASP A CA 1
ATOM 1634 C C . ASP A 1 209 ? 16.571 -9.457 7.956 1.00 82.62 209 ASP A C 1
ATOM 1636 O O . ASP A 1 209 ? 17.219 -8.922 7.048 1.00 82.62 209 ASP A O 1
ATOM 1640 N N . GLY A 1 210 ? 16.454 -8.897 9.157 1.00 81.38 210 GLY A N 1
ATOM 1641 C CA . GLY A 1 210 ? 17.074 -7.622 9.479 1.00 81.38 210 GLY A CA 1
ATOM 1642 C C . GLY A 1 210 ? 16.366 -6.387 8.901 1.00 81.38 210 GLY A C 1
ATOM 1643 O O . GLY A 1 210 ? 16.851 -5.274 9.127 1.00 81.38 210 GLY A O 1
ATOM 1644 N N . ALA A 1 211 ? 15.241 -6.544 8.201 1.00 83.50 211 ALA A N 1
ATOM 1645 C CA . ALA A 1 211 ? 14.464 -5.451 7.623 1.00 83.50 211 ALA A CA 1
ATOM 1646 C C . ALA A 1 211 ? 13.184 -5.180 8.436 1.00 83.50 211 ALA A C 1
ATOM 1648 O O . ALA A 1 211 ? 12.613 -6.083 9.044 1.00 83.50 211 ALA A O 1
ATOM 1649 N N . GLY A 1 212 ? 12.753 -3.921 8.470 1.00 84.75 212 GLY A N 1
ATOM 1650 C CA . GLY A 1 212 ? 11.589 -3.438 9.216 1.00 84.75 212 GLY A CA 1
ATOM 1651 C C . GLY A 1 212 ? 11.323 -1.972 8.880 1.00 84.75 212 GLY A C 1
ATOM 1652 O O . GLY A 1 212 ? 11.998 -1.407 8.016 1.00 84.75 212 GLY A O 1
ATOM 1653 N N . PHE A 1 213 ? 10.352 -1.363 9.550 1.00 85.94 213 PHE A N 1
ATOM 1654 C CA . PHE A 1 213 ? 10.060 0.064 9.416 1.00 85.94 213 PHE A CA 1
ATOM 1655 C C . PHE A 1 213 ? 9.743 0.674 10.778 1.00 85.94 213 PHE A C 1
ATOM 1657 O O . PHE A 1 213 ? 9.297 -0.024 11.687 1.00 85.94 213 PHE A O 1
ATOM 1664 N N . SER A 1 214 ? 10.038 1.960 10.940 1.00 87.50 214 SER A N 1
ATOM 1665 C CA . SER A 1 214 ? 9.880 2.667 12.209 1.00 87.50 214 SER A CA 1
ATOM 1666 C C . SER A 1 214 ? 8.406 2.965 12.531 1.00 87.50 214 SER A C 1
ATOM 1668 O O . SER A 1 214 ? 7.562 2.981 11.631 1.00 87.50 214 SER A O 1
ATOM 1670 N N . PRO A 1 215 ? 8.068 3.205 13.813 1.00 91.81 215 PRO A N 1
ATOM 1671 C CA . PRO A 1 215 ? 6.758 3.718 14.211 1.00 91.81 215 PRO A CA 1
ATOM 1672 C C . PRO A 1 215 ? 6.415 5.035 13.523 1.00 91.81 215 PRO A C 1
ATOM 1674 O O . PRO A 1 215 ? 7.138 6.019 13.670 1.00 91.81 215 PRO A O 1
ATOM 1677 N N . HIS A 1 216 ? 5.297 5.049 12.800 1.00 90.62 216 HIS A N 1
ATOM 1678 C CA . HIS A 1 216 ? 4.824 6.215 12.059 1.00 90.62 216 HIS A CA 1
ATOM 1679 C C . HIS A 1 216 ? 3.292 6.232 11.931 1.00 90.62 216 HIS A C 1
ATOM 1681 O O . HIS A 1 216 ? 2.595 5.330 12.405 1.00 90.62 216 HIS A O 1
ATOM 1687 N N . ARG A 1 217 ? 2.781 7.295 11.301 1.00 91.19 217 ARG A N 1
ATOM 1688 C CA . ARG A 1 217 ? 1.401 7.440 10.816 1.00 91.19 217 ARG A CA 1
ATOM 1689 C C . ARG A 1 217 ? 1.463 7.663 9.304 1.00 91.19 217 ARG A C 1
ATOM 1691 O O . ARG A 1 217 ? 2.362 8.363 8.849 1.00 91.19 217 ARG A O 1
ATOM 1698 N N . ASP A 1 218 ? 0.525 7.105 8.542 1.00 88.19 218 ASP A N 1
ATOM 1699 C CA . ASP A 1 218 ? 0.572 7.127 7.067 1.00 88.19 218 ASP A CA 1
ATOM 1700 C C . ASP A 1 218 ? 0.374 8.521 6.456 1.00 88.19 218 ASP A C 1
ATOM 1702 O O . ASP A 1 218 ? 0.788 8.756 5.320 1.00 88.19 218 ASP A O 1
ATOM 1706 N N . ARG A 1 219 ? -0.340 9.414 7.157 1.00 82.31 219 ARG A N 1
ATOM 1707 C CA . ARG A 1 219 ? -0.668 10.768 6.683 1.00 82.31 219 ARG A CA 1
ATOM 1708 C C . ARG A 1 219 ? -0.628 11.766 7.836 1.00 82.31 219 ARG A C 1
ATOM 1710 O O . ARG A 1 219 ? -1.569 11.836 8.641 1.00 82.31 219 ARG A O 1
ATOM 1717 N N . GLN A 1 220 ? 0.443 12.549 7.907 1.00 74.12 220 GLN A N 1
ATOM 1718 C CA . GLN A 1 220 ? 0.521 13.695 8.809 1.00 74.12 220 GLN A CA 1
ATOM 1719 C C . GLN A 1 220 ? -0.082 14.947 8.158 1.00 74.12 220 GLN A C 1
ATOM 1721 O O . GLN A 1 220 ? -0.270 14.959 6.940 1.00 74.12 220 GLN A O 1
ATOM 1726 N N . PRO A 1 221 ? -0.454 15.984 8.932 1.00 68.56 221 PRO A N 1
ATOM 1727 C CA . PRO A 1 221 ? -1.004 17.225 8.384 1.00 68.56 221 PRO A CA 1
ATOM 1728 C C . PRO A 1 221 ? -0.167 17.843 7.258 1.00 68.56 221 PRO A C 1
ATOM 1730 O O . PRO A 1 221 ? -0.713 18.377 6.294 1.00 68.56 221 PRO A O 1
ATOM 1733 N N . GLU A 1 222 ? 1.154 17.706 7.335 1.00 65.31 222 GLU A N 1
ATOM 1734 C CA . GLU A 1 222 ? 2.114 18.182 6.338 1.00 65.31 222 GLU A CA 1
ATOM 1735 C C . GLU A 1 222 ? 2.040 17.401 5.014 1.00 65.31 222 GLU A C 1
ATOM 1737 O O . GLU A 1 222 ? 2.406 17.933 3.954 1.00 65.31 222 GLU A O 1
ATOM 1742 N N . ASP A 1 223 ? 1.549 16.163 5.087 1.00 64.44 223 ASP A N 1
ATOM 1743 C CA . ASP A 1 223 ? 1.357 15.225 3.982 1.00 64.44 223 ASP A CA 1
ATOM 1744 C C . ASP A 1 223 ? -0.070 15.260 3.427 1.00 64.44 223 ASP A C 1
ATOM 1746 O O . ASP A 1 223 ? -0.356 14.589 2.438 1.00 64.44 223 ASP A O 1
ATOM 1750 N N . TRP A 1 224 ? -0.993 16.007 4.047 1.00 67.12 224 TRP A N 1
ATOM 1751 C CA . TRP A 1 224 ? -2.357 16.102 3.538 1.00 67.12 224 TRP A CA 1
ATOM 1752 C C . TRP A 1 224 ? -2.399 16.831 2.220 1.00 67.12 224 TRP A C 1
ATOM 1754 O O . TRP A 1 224 ? -1.754 17.871 2.030 1.00 67.12 224 TRP A O 1
ATOM 1764 N N . MET A 1 225 ? -3.253 16.332 1.334 1.00 57.53 225 MET A N 1
ATOM 1765 C CA . MET A 1 225 ? -3.336 16.906 0.023 1.00 57.53 225 MET A CA 1
ATOM 1766 C C . MET A 1 225 ? -4.772 17.074 -0.514 1.00 57.53 225 MET A C 1
ATOM 1768 O O . MET A 1 225 ? -5.612 16.189 -0.379 1.00 57.53 225 MET A O 1
ATOM 1772 N N . PRO A 1 226 ? -5.074 18.209 -1.180 1.00 59.38 226 PRO A N 1
ATOM 1773 C CA . PRO A 1 226 ? -4.148 19.295 -1.502 1.00 59.38 226 PRO A CA 1
ATOM 1774 C C . PRO A 1 226 ? -3.727 20.109 -0.264 1.00 59.38 226 PRO A C 1
ATOM 1776 O O . PRO A 1 226 ? -4.567 20.474 0.560 1.00 59.38 226 PRO A O 1
ATOM 1779 N N . LYS A 1 227 ? -2.421 20.404 -0.147 1.00 59.00 227 LYS A N 1
ATOM 1780 C CA . LYS A 1 227 ? -1.875 21.243 0.934 1.00 59.00 227 LYS A CA 1
ATOM 1781 C C . LYS A 1 227 ? -2.670 22.548 1.028 1.00 59.00 227 LYS A C 1
ATOM 1783 O O . LYS A 1 227 ? -2.891 23.215 0.016 1.00 59.00 227 LYS A O 1
ATOM 1788 N N . GLY A 1 228 ? -3.126 22.883 2.235 1.00 54.12 228 GLY A N 1
ATOM 1789 C CA . GLY A 1 228 ? -3.892 24.102 2.524 1.00 54.12 228 GLY A CA 1
ATOM 1790 C C . GLY A 1 228 ? -5.397 24.055 2.216 1.00 54.12 228 GLY A C 1
ATOM 1791 O O . GLY A 1 228 ? -6.057 25.085 2.337 1.00 54.12 228 GLY A O 1
ATOM 1792 N N . HIS A 1 229 ? -5.960 22.906 1.817 1.00 56.91 229 HIS A N 1
ATOM 1793 C CA . HIS A 1 229 ? -7.402 22.782 1.531 1.00 56.91 229 HIS A CA 1
ATOM 1794 C C . HIS A 1 229 ? -8.237 22.144 2.645 1.00 56.91 229 HIS A C 1
ATOM 1796 O O . HIS A 1 229 ? -9.457 22.330 2.666 1.00 56.91 229 HIS A O 1
ATOM 1802 N N . LEU A 1 230 ? -7.610 21.412 3.561 1.00 58.50 230 LEU A N 1
ATOM 1803 C CA . LEU A 1 230 ? -8.251 20.955 4.789 1.00 58.50 230 LEU A CA 1
ATOM 1804 C C . LEU A 1 230 ? -8.015 21.993 5.882 1.00 58.50 230 LEU A C 1
ATOM 1806 O O . LEU A 1 230 ? -7.017 22.713 5.853 1.00 58.50 230 LEU A O 1
ATOM 1810 N N . SER A 1 231 ? -8.947 22.099 6.831 1.00 62.06 231 SER A N 1
ATOM 1811 C CA . SER A 1 231 ? -8.663 22.865 8.043 1.00 62.06 231 SER A CA 1
ATOM 1812 C C . SER A 1 231 ? -7.412 22.288 8.692 1.00 62.06 231 SER A C 1
ATOM 1814 O O . SER A 1 231 ? -7.273 21.069 8.716 1.00 62.06 231 SER A O 1
ATOM 1816 N N . GLU A 1 232 ? -6.579 23.136 9.284 1.00 67.88 232 GLU A N 1
ATOM 1817 C CA . GLU A 1 232 ? -5.412 22.723 10.078 1.00 67.88 232 GLU A CA 1
ATOM 1818 C C . GLU A 1 232 ? -5.762 21.711 11.191 1.00 67.88 232 GLU A C 1
ATOM 1820 O O . GLU A 1 232 ? -4.871 21.071 11.731 1.00 67.88 232 GLU A O 1
ATOM 1825 N N . ASP A 1 233 ? -7.050 21.528 11.512 1.00 85.12 233 ASP A N 1
ATOM 1826 C CA . ASP A 1 233 ? -7.555 20.541 12.465 1.00 85.12 233 ASP A CA 1
ATOM 1827 C C . ASP A 1 233 ? -7.567 19.092 11.906 1.00 85.12 233 ASP A C 1
ATOM 1829 O O . ASP A 1 233 ? -8.408 18.764 11.048 1.00 85.12 233 ASP A O 1
ATOM 1833 N N . PRO A 1 234 ? -6.728 18.178 12.450 1.00 87.00 234 PRO A N 1
ATOM 1834 C CA . PRO A 1 234 ? -6.696 16.759 12.080 1.00 87.00 234 PRO A CA 1
ATOM 1835 C C . PRO A 1 234 ? -7.990 16.005 12.343 1.00 87.00 234 PRO A C 1
ATOM 1837 O O . PRO A 1 234 ? -8.242 14.972 11.730 1.00 87.00 234 PRO A O 1
ATOM 1840 N N . ARG A 1 235 ? -8.885 16.526 13.179 1.00 90.00 235 ARG A N 1
ATOM 1841 C CA . ARG A 1 235 ? -10.189 15.897 13.420 1.00 90.00 235 ARG A CA 1
ATOM 1842 C C . ARG A 1 235 ? -11.080 15.921 12.184 1.00 90.00 235 ARG A C 1
ATOM 1844 O O . ARG A 1 235 ? -12.013 15.125 12.076 1.00 90.00 235 ARG A O 1
ATOM 1851 N N . THR A 1 236 ? -10.790 16.789 11.216 1.00 88.94 236 THR A N 1
ATOM 1852 C CA . THR A 1 236 ? -11.523 16.829 9.944 1.00 88.94 236 THR A CA 1
ATOM 1853 C C . THR A 1 236 ? -11.176 15.688 8.996 1.00 88.94 236 THR A C 1
ATOM 1855 O O . THR A 1 236 ? -11.900 15.463 8.022 1.00 88.94 236 THR A O 1
ATOM 1858 N N . THR A 1 237 ? -10.146 14.898 9.305 1.00 90.62 237 THR A N 1
ATOM 1859 C CA . THR A 1 237 ? -9.847 13.646 8.599 1.00 90.62 237 THR A CA 1
ATOM 1860 C C . THR A 1 237 ? -10.725 12.483 9.075 1.00 90.62 237 THR A C 1
ATOM 1862 O O . THR A 1 237 ? -10.619 11.366 8.568 1.00 90.62 237 THR A O 1
ATOM 1865 N N . PHE A 1 238 ? -11.661 12.744 9.991 1.00 93.31 238 PHE A N 1
ATOM 1866 C CA . PHE A 1 238 ? -12.679 11.808 10.451 1.00 93.31 238 PHE A CA 1
ATOM 1867 C C . PHE A 1 238 ? -14.078 12.290 10.057 1.00 93.31 238 PHE A C 1
ATOM 1869 O O . PHE A 1 238 ? -14.379 13.485 9.976 1.00 93.31 238 PHE A O 1
ATOM 1876 N N . SER A 1 239 ? -14.963 11.333 9.798 1.00 91.88 239 SER A N 1
ATOM 1877 C CA . SER A 1 239 ? -16.382 11.583 9.583 1.00 91.88 239 SER A CA 1
ATOM 1878 C C . SER A 1 239 ? -17.004 12.151 10.856 1.00 91.88 239 SER A C 1
ATOM 1880 O O . SER A 1 239 ? -17.054 11.497 11.893 1.00 91.88 239 SER A O 1
ATOM 1882 N N . GLN A 1 240 ? -17.552 13.360 10.757 1.00 89.88 240 GLN A N 1
ATOM 1883 C CA . GLN A 1 240 ? -18.235 14.021 11.874 1.00 89.88 240 GLN A CA 1
ATOM 1884 C C . GLN A 1 240 ? -19.520 13.296 12.303 1.00 89.88 240 GLN A C 1
ATOM 1886 O O . GLN A 1 240 ? -20.046 13.548 13.382 1.00 89.88 240 GLN A O 1
ATOM 1891 N N . LYS A 1 241 ? -20.052 12.408 11.451 1.00 91.44 241 LYS A N 1
ATOM 1892 C CA . LYS A 1 241 ? -21.298 11.685 11.715 1.00 91.44 241 LYS A CA 1
ATOM 1893 C C . LYS A 1 241 ? -21.085 10.461 12.604 1.00 91.44 241 LYS A C 1
ATOM 1895 O O . LYS A 1 241 ? -21.915 10.188 13.463 1.00 91.44 241 LYS A O 1
ATOM 1900 N N . ASP A 1 242 ? -20.039 9.687 12.338 1.00 91.75 242 ASP A N 1
ATOM 1901 C CA . ASP A 1 242 ? -19.836 8.361 12.935 1.00 91.75 242 ASP A CA 1
ATOM 1902 C C . ASP A 1 242 ? -18.402 8.116 13.430 1.00 91.75 242 ASP A C 1
ATOM 1904 O O . ASP A 1 242 ? -18.081 6.997 13.829 1.00 91.75 242 ASP A O 1
ATOM 1908 N N . GLY A 1 243 ? -17.538 9.135 13.387 1.00 92.62 243 GLY A N 1
ATOM 1909 C CA . GLY A 1 243 ? -16.147 9.064 13.831 1.00 92.62 243 GLY A CA 1
ATOM 1910 C C . GLY A 1 243 ? -15.244 8.189 12.960 1.00 92.62 243 GLY A C 1
ATOM 1911 O O . GLY A 1 243 ? -14.080 8.007 13.298 1.00 92.62 243 GLY A O 1
ATOM 1912 N N . MET A 1 244 ? -15.740 7.631 11.848 1.00 95.50 244 MET A N 1
ATOM 1913 C CA . MET A 1 244 ? -14.935 6.772 10.980 1.00 95.50 244 MET A CA 1
ATOM 1914 C C . MET A 1 244 ? -13.844 7.587 10.279 1.00 95.50 244 MET A C 1
ATOM 1916 O O . MET A 1 244 ? -14.114 8.670 9.754 1.00 95.50 244 MET A O 1
ATOM 1920 N N . ALA A 1 245 ? -12.617 7.068 10.235 1.00 95.38 245 ALA A N 1
ATOM 1921 C CA . ALA A 1 245 ? -11.532 7.730 9.522 1.00 95.38 245 ALA A CA 1
ATOM 1922 C C . ALA A 1 245 ? -11.847 7.843 8.025 1.00 95.38 245 ALA A C 1
ATOM 1924 O O . ALA A 1 245 ? -12.339 6.913 7.386 1.00 95.38 245 ALA A O 1
ATOM 1925 N N . ARG A 1 246 ? -11.515 8.988 7.432 1.00 93.88 246 ARG A N 1
ATOM 1926 C CA . ARG A 1 246 ? -11.684 9.218 5.994 1.00 93.88 246 ARG A CA 1
ATOM 1927 C C . ARG A 1 246 ? -10.612 8.546 5.160 1.00 93.88 246 ARG A C 1
ATOM 1929 O O . ARG A 1 246 ? -10.777 8.504 3.955 1.00 93.88 246 ARG A O 1
ATOM 1936 N N . TYR A 1 247 ? -9.575 7.987 5.774 1.00 95.00 247 TYR A N 1
ATOM 1937 C CA . TYR A 1 247 ? -8.567 7.188 5.092 1.00 95.00 247 TYR A CA 1
ATOM 1938 C C . TYR A 1 247 ? -8.209 5.968 5.929 1.00 95.00 247 TYR A C 1
ATOM 1940 O O . TYR A 1 247 ? -7.858 6.101 7.110 1.00 95.00 247 TYR A O 1
ATOM 1948 N N . LEU A 1 248 ? -8.318 4.801 5.297 1.00 97.38 248 LEU A N 1
ATOM 1949 C CA . LEU A 1 248 ? -7.945 3.509 5.849 1.00 97.38 248 LEU A CA 1
ATOM 1950 C C . LEU A 1 248 ? -7.040 2.762 4.876 1.00 97.38 248 LEU A C 1
ATOM 1952 O O . LEU A 1 248 ? -7.262 2.790 3.667 1.00 97.38 248 LEU A O 1
ATOM 1956 N N . THR A 1 249 ? -6.102 2.015 5.430 1.00 97.94 249 THR A N 1
ATOM 1957 C CA . THR A 1 249 ? -5.243 1.076 4.719 1.00 97.94 249 THR A CA 1
ATOM 1958 C C . THR A 1 249 ? -5.696 -0.344 5.061 1.00 97.94 249 THR A C 1
ATOM 1960 O O . THR A 1 249 ? -5.885 -0.674 6.232 1.00 97.94 249 THR A O 1
ATOM 1963 N N . CYS A 1 250 ? -5.888 -1.186 4.045 1.00 98.25 250 CYS A N 1
ATOM 1964 C CA . CYS A 1 250 ? -6.078 -2.628 4.186 1.00 98.25 250 CYS A CA 1
ATOM 1965 C C . CYS A 1 250 ? -4.779 -3.325 3.780 1.00 98.25 250 CYS A C 1
ATOM 1967 O O . CYS A 1 250 ? -4.441 -3.357 2.598 1.00 98.25 250 CYS A O 1
ATOM 1969 N N . TRP A 1 251 ? -4.049 -3.838 4.764 1.00 98.25 251 TRP A N 1
ATOM 1970 C CA . TRP A 1 251 ? -2.780 -4.541 4.607 1.00 98.25 251 TRP A CA 1
ATOM 1971 C C . TRP A 1 251 ? -3.034 -6.048 4.613 1.00 98.25 251 TRP A C 1
ATOM 1973 O O . TRP A 1 251 ? -3.468 -6.589 5.627 1.00 98.25 251 TRP A O 1
ATOM 1983 N N . VAL A 1 252 ? -2.789 -6.728 3.496 1.00 98.12 252 VAL A N 1
ATOM 1984 C CA . VAL A 1 252 ? -3.044 -8.164 3.321 1.00 98.12 252 VAL A CA 1
ATOM 1985 C C . VAL A 1 252 ? -1.736 -8.939 3.387 1.00 98.12 252 VAL A C 1
ATOM 1987 O O . VAL A 1 252 ? -0.798 -8.653 2.638 1.00 98.12 252 VAL A O 1
ATOM 1990 N N . ALA A 1 253 ? -1.688 -9.957 4.242 1.00 97.69 253 ALA A N 1
ATOM 1991 C CA . ALA A 1 253 ? -0.547 -10.851 4.356 1.00 97.69 253 ALA A CA 1
ATOM 1992 C C . ALA A 1 253 ? -0.576 -11.884 3.220 1.00 97.69 253 ALA A C 1
ATOM 1994 O O . ALA A 1 253 ? -1.509 -12.678 3.121 1.00 97.69 253 ALA A O 1
ATOM 1995 N N . LEU A 1 254 ? 0.430 -11.883 2.342 1.00 97.44 254 LEU A N 1
ATOM 1996 C CA . LEU A 1 254 ? 0.558 -12.883 1.271 1.00 97.44 254 LEU A CA 1
ATOM 1997 C C . LEU A 1 254 ? 1.331 -14.126 1.734 1.00 97.44 254 LEU A C 1
ATOM 1999 O O . LEU A 1 254 ? 1.167 -15.210 1.183 1.00 97.44 254 LEU A O 1
ATOM 2003 N N . THR A 1 255 ? 2.146 -13.971 2.771 1.00 96.38 255 THR A N 1
ATOM 2004 C CA . THR A 1 255 ? 2.748 -15.042 3.573 1.00 96.38 255 THR A CA 1
ATOM 2005 C C . THR A 1 255 ? 2.347 -14.850 5.032 1.00 96.38 255 THR A C 1
ATOM 2007 O O . THR A 1 255 ? 1.853 -13.784 5.392 1.00 96.38 255 THR A O 1
ATOM 2010 N N . ASP A 1 256 ? 2.626 -15.823 5.896 1.00 95.62 256 ASP A N 1
ATOM 2011 C CA . ASP A 1 256 ? 2.427 -15.639 7.335 1.00 95.62 256 ASP A CA 1
ATOM 2012 C C . ASP A 1 256 ? 3.240 -14.447 7.859 1.00 95.62 256 ASP A C 1
ATOM 2014 O O . ASP A 1 256 ? 4.426 -14.282 7.550 1.00 95.62 256 ASP A O 1
ATOM 2018 N N . ALA A 1 257 ? 2.583 -13.618 8.663 1.00 95.44 257 ALA A N 1
ATOM 2019 C CA . ALA A 1 257 ? 3.137 -12.433 9.289 1.00 95.44 257 ALA A CA 1
ATOM 2020 C C . ALA A 1 257 ? 3.054 -12.586 10.808 1.00 95.44 257 ALA A C 1
ATOM 2022 O O . ALA A 1 257 ? 2.072 -12.199 11.437 1.00 95.44 257 ALA A O 1
ATOM 2023 N N . THR A 1 258 ? 4.094 -13.174 11.391 1.00 94.81 258 THR A N 1
ATOM 2024 C CA . THR A 1 258 ? 4.266 -13.333 12.842 1.00 94.81 258 THR A CA 1
ATOM 2025 C C . THR A 1 258 ? 5.186 -12.236 13.391 1.00 94.81 258 THR A C 1
ATOM 2027 O O . THR A 1 258 ? 5.829 -11.547 12.590 1.00 94.81 258 THR A O 1
ATOM 2030 N N . PRO A 1 259 ? 5.301 -12.040 14.720 1.00 92.56 259 PRO A N 1
ATOM 2031 C CA . PRO A 1 259 ? 6.309 -11.140 15.281 1.00 92.56 259 PRO A CA 1
ATOM 2032 C C . PRO A 1 259 ? 7.703 -11.407 14.704 1.00 92.56 259 PRO A C 1
ATOM 2034 O O . PRO A 1 259 ? 8.389 -10.497 14.268 1.00 92.56 259 PRO A O 1
ATOM 2037 N N . GLU A 1 260 ? 8.105 -12.662 14.575 1.00 89.56 260 GLU A N 1
ATOM 2038 C CA . GLU A 1 260 ? 9.415 -13.058 14.049 1.00 89.56 260 GLU A CA 1
ATOM 2039 C C . GLU A 1 260 ? 9.584 -12.708 12.558 1.00 89.56 260 GLU A C 1
ATOM 2041 O O . GLU A 1 260 ? 10.697 -12.440 12.100 1.00 89.56 260 GLU A O 1
ATOM 2046 N N . LYS A 1 261 ? 8.469 -12.669 11.814 1.00 90.88 261 LYS A N 1
ATOM 2047 C CA . LYS A 1 261 ? 8.383 -12.342 10.382 1.00 90.88 261 LYS A CA 1
ATOM 2048 C C . LYS A 1 261 ? 7.899 -10.910 10.118 1.00 90.88 261 LYS A C 1
ATOM 2050 O O . LYS A 1 261 ? 7.357 -10.619 9.054 1.00 90.88 261 LYS A O 1
ATOM 2055 N N . SER A 1 262 ? 8.113 -9.986 11.055 1.00 93.19 262 SER A N 1
ATOM 2056 C CA . SER A 1 262 ? 7.757 -8.572 10.879 1.00 93.19 262 SER A CA 1
ATOM 2057 C C . SER A 1 262 ? 6.240 -8.333 10.723 1.00 93.19 262 SER A C 1
ATOM 2059 O O . SER A 1 262 ? 5.812 -7.690 9.757 1.00 93.19 262 SER A O 1
ATOM 2061 N N . CYS A 1 263 ? 5.414 -8.864 11.642 1.00 96.06 263 CYS A N 1
ATOM 2062 C CA . CYS A 1 263 ? 3.992 -8.492 11.762 1.00 96.06 263 CYS A CA 1
ATOM 2063 C C . CYS A 1 263 ? 3.845 -6.976 11.969 1.00 96.06 263 CYS A C 1
ATOM 2065 O O . CYS A 1 263 ? 4.755 -6.299 12.466 1.00 96.06 263 CYS A O 1
ATOM 2067 N N . LEU A 1 264 ? 2.663 -6.444 11.647 1.00 97.44 264 LEU A N 1
ATOM 2068 C CA . LEU A 1 264 ? 2.327 -5.087 12.058 1.00 97.44 264 LEU A CA 1
ATOM 2069 C C . LEU A 1 264 ? 2.165 -5.020 13.574 1.00 97.44 264 LEU A C 1
ATOM 2071 O O . LEU A 1 264 ? 1.621 -5.924 14.200 1.00 97.44 264 LEU A O 1
ATOM 2075 N N . HIS A 1 265 ? 2.625 -3.927 14.153 1.00 97.88 265 HIS A N 1
ATOM 2076 C CA . HIS A 1 265 ? 2.405 -3.562 15.538 1.00 97.88 265 HIS A CA 1
ATOM 2077 C C . HIS A 1 265 ? 1.636 -2.251 15.583 1.00 97.88 265 HIS A C 1
ATOM 2079 O O . HIS A 1 265 ? 1.844 -1.393 14.729 1.00 97.88 265 HIS A O 1
ATOM 2085 N N . TYR A 1 266 ? 0.780 -2.094 16.587 1.00 98.12 266 TYR A N 1
ATOM 2086 C CA . TYR A 1 266 ? -0.079 -0.931 16.754 1.00 98.12 266 TYR A CA 1
ATOM 2087 C C . TYR A 1 266 ? -0.010 -0.386 18.173 1.00 98.12 266 TYR A C 1
ATOM 2089 O O . TYR A 1 266 ? 0.052 -1.150 19.140 1.00 98.12 266 TYR A O 1
ATOM 2097 N N . VAL A 1 267 ? -0.129 0.936 18.296 1.00 97.44 267 VAL A N 1
ATOM 2098 C CA . VAL A 1 267 ? -0.603 1.570 19.530 1.00 97.44 267 VAL A CA 1
ATOM 2099 C C . VAL A 1 267 ? -2.074 1.925 19.360 1.00 97.44 267 VAL A C 1
ATOM 2101 O O . VAL A 1 267 ? -2.446 2.612 18.415 1.00 97.44 267 VAL A O 1
ATOM 2104 N N . SER A 1 268 ? -2.914 1.474 20.292 1.00 96.44 268 SER A N 1
ATOM 2105 C CA . SER A 1 268 ? -4.347 1.787 20.282 1.00 96.44 268 SER A CA 1
ATOM 2106 C C . SER A 1 268 ? -4.614 3.296 20.331 1.00 96.44 268 SER A C 1
ATOM 2108 O O . SER A 1 268 ? -4.093 3.991 21.204 1.00 96.44 268 SER A O 1
ATOM 2110 N N . ALA A 1 269 ? -5.538 3.772 19.491 1.00 96.81 269 ALA A N 1
ATOM 2111 C CA . ALA A 1 269 ? -6.029 5.152 19.504 1.00 96.81 269 ALA A CA 1
ATOM 2112 C C . ALA A 1 269 ? -6.515 5.618 20.892 1.00 96.81 269 ALA A C 1
ATOM 2114 O O . ALA A 1 269 ? -6.387 6.786 21.240 1.00 96.81 269 ALA A O 1
ATOM 2115 N N . THR A 1 270 ? -7.024 4.702 21.723 1.00 96.00 270 THR A N 1
ATOM 2116 C CA . THR A 1 270 ? -7.518 5.006 23.080 1.00 96.00 270 THR A CA 1
ATOM 2117 C C . THR A 1 270 ? -6.443 5.496 24.051 1.00 96.00 270 THR A C 1
ATOM 2119 O O . THR A 1 270 ? -6.785 6.025 25.104 1.00 96.00 270 THR A O 1
ATOM 2122 N N . VAL A 1 271 ? -5.163 5.255 23.757 1.00 95.38 271 VAL A N 1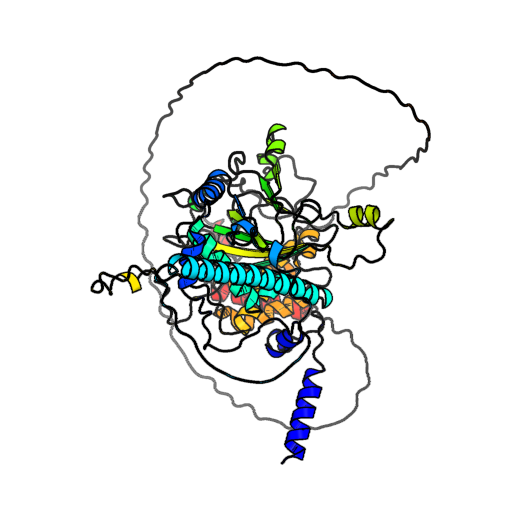
ATOM 2123 C CA . VAL A 1 271 ? -4.031 5.680 24.600 1.00 95.38 271 VAL A CA 1
ATOM 2124 C C . VAL A 1 271 ? -3.070 6.609 23.867 1.00 95.38 271 VAL A C 1
ATOM 2126 O O . VAL A 1 271 ? -2.054 7.006 24.429 1.00 95.38 271 VAL A O 1
ATOM 2129 N N . ASP A 1 272 ? -3.385 6.956 22.620 1.00 95.50 272 ASP A N 1
ATOM 2130 C CA . ASP A 1 272 ? -2.568 7.822 21.788 1.00 95.50 272 ASP A CA 1
ATOM 2131 C C . ASP A 1 272 ? -3.128 9.257 21.784 1.00 95.50 272 ASP A C 1
ATOM 2133 O O . ASP A 1 272 ? -4.088 9.547 21.062 1.00 95.50 272 ASP A O 1
ATOM 2137 N N . PRO A 1 273 ? -2.517 10.199 22.527 1.00 94.38 273 PRO A N 1
ATOM 2138 C CA . PRO A 1 273 ? -2.946 11.597 22.530 1.00 94.38 273 PRO A CA 1
ATOM 2139 C C . PRO A 1 273 ? -2.667 12.322 21.200 1.00 94.38 273 PRO A C 1
ATOM 2141 O O . PRO A 1 273 ? -3.025 13.484 21.046 1.00 94.38 273 PRO A O 1
ATOM 2144 N N . GLY A 1 274 ? -1.952 11.719 20.246 1.00 92.31 274 GLY A N 1
ATOM 2145 C CA . GLY A 1 274 ? -1.738 12.266 18.902 1.00 92.31 274 GLY A CA 1
ATOM 2146 C C . GLY A 1 274 ? -2.761 11.807 17.868 1.00 92.31 274 GLY A C 1
ATOM 2147 O O . GLY A 1 274 ? -2.863 12.426 16.807 1.00 92.31 274 GLY A O 1
ATOM 2148 N N . TYR A 1 275 ? -3.557 10.777 18.169 1.00 94.44 275 TYR A N 1
ATOM 2149 C CA . TYR A 1 275 ? -4.432 10.143 17.185 1.00 94.44 275 TYR A CA 1
ATOM 2150 C C . TYR A 1 275 ? -5.388 11.148 16.524 1.00 94.44 275 TYR A C 1
ATOM 2152 O O . TYR A 1 275 ? -5.339 11.337 15.305 1.00 94.44 275 TYR A O 1
ATOM 2160 N N . TYR A 1 276 ? -6.179 11.863 17.331 1.00 92.62 276 TYR A N 1
ATOM 2161 C CA . TYR A 1 276 ? -7.105 12.898 16.856 1.00 92.62 276 TYR A CA 1
ATOM 2162 C C . TYR A 1 276 ? -6.476 14.287 16.745 1.00 92.62 276 TYR A C 1
ATOM 2164 O O . TYR A 1 276 ? -6.928 15.082 15.930 1.00 92.62 276 TYR A O 1
ATOM 2172 N N . ASP A 1 277 ? -5.465 14.586 17.561 1.00 88.88 277 ASP A N 1
ATOM 2173 C CA . ASP A 1 277 ? -4.995 15.965 17.738 1.00 88.88 277 ASP A CA 1
ATOM 2174 C C . ASP A 1 277 ? -3.821 16.342 16.830 1.00 88.88 277 ASP A C 1
ATOM 2176 O O . ASP A 1 277 ? -3.536 17.523 16.683 1.00 88.88 277 ASP A O 1
ATOM 2180 N N . GLY A 1 278 ? -3.136 15.376 16.212 1.00 85.94 278 GLY A N 1
ATOM 2181 C CA . GLY A 1 278 ? -1.867 15.663 15.531 1.00 85.94 278 GLY A CA 1
ATOM 2182 C C . GLY A 1 278 ? -0.665 15.308 16.380 1.00 85.94 278 GLY A C 1
ATOM 2183 O O . GLY A 1 278 ? -0.721 15.269 17.617 1.00 85.94 278 GLY A O 1
ATOM 2184 N N . ASP A 1 279 ? 0.445 15.082 15.694 1.00 84.12 279 ASP A N 1
ATOM 2185 C CA . ASP A 1 279 ? 1.723 15.455 16.278 1.00 84.12 279 ASP A CA 1
ATOM 2186 C C . ASP A 1 279 ? 1.847 16.977 16.218 1.00 84.12 279 ASP A C 1
ATOM 2188 O O . ASP A 1 279 ? 1.184 17.630 15.409 1.00 84.12 279 ASP A O 1
ATOM 2192 N N . ALA A 1 280 ? 2.627 17.553 17.129 1.00 75.56 280 ALA A N 1
ATOM 2193 C CA . ALA A 1 280 ? 2.938 18.967 17.014 1.00 75.56 280 ALA A CA 1
ATOM 2194 C C . ALA A 1 280 ? 3.704 19.157 15.703 1.00 75.56 280 ALA A C 1
ATOM 2196 O O . ALA A 1 280 ? 4.669 18.431 15.463 1.00 75.56 280 ALA A O 1
ATOM 2197 N N . ALA A 1 281 ? 3.254 20.097 14.872 1.00 65.50 281 ALA A N 1
ATOM 2198 C CA . ALA A 1 281 ? 4.038 20.522 13.729 1.00 65.50 281 ALA A CA 1
ATOM 2199 C C . ALA A 1 281 ? 5.405 20.948 14.274 1.00 65.50 281 ALA A C 1
ATOM 2201 O O . ALA A 1 281 ? 5.474 21.797 15.167 1.00 65.50 281 ALA A O 1
ATOM 2202 N N . ASP A 1 282 ? 6.481 20.329 13.793 1.00 57.88 282 ASP A N 1
ATOM 2203 C CA . ASP A 1 282 ? 7.810 20.889 13.985 1.00 57.88 282 ASP A CA 1
ATOM 2204 C C . ASP A 1 282 ? 7.767 22.256 13.277 1.00 57.88 282 ASP A C 1
ATOM 2206 O O . ASP A 1 282 ? 7.870 22.337 12.053 1.00 57.88 282 ASP A O 1
ATOM 2210 N N . GLU A 1 283 ? 7.519 23.343 14.023 1.00 54.34 283 GLU A N 1
ATOM 2211 C CA . GLU A 1 283 ? 7.409 24.702 13.459 1.00 54.34 283 GLU A CA 1
ATOM 2212 C C . GLU A 1 283 ? 8.706 25.125 12.727 1.00 54.34 283 GLU A C 1
ATOM 2214 O O . GLU A 1 283 ? 8.680 26.042 11.910 1.00 54.34 283 GLU A O 1
ATOM 2219 N N . ASP A 1 284 ? 9.801 24.373 12.908 1.00 53.41 284 ASP A N 1
ATOM 2220 C CA . ASP A 1 284 ? 11.099 24.520 12.236 1.00 53.41 284 ASP A CA 1
ATOM 2221 C C . ASP A 1 284 ? 11.357 23.463 11.133 1.00 53.41 284 ASP A C 1
ATOM 2223 O O . ASP A 1 284 ? 12.493 23.034 10.922 1.00 53.41 284 ASP A O 1
ATOM 2227 N N . ASN A 1 285 ? 10.308 23.048 10.413 1.00 47.41 285 ASN A N 1
ATOM 2228 C CA . ASN A 1 285 ? 10.222 21.973 9.401 1.00 47.41 285 ASN A CA 1
ATOM 2229 C C . ASN A 1 285 ? 11.186 22.028 8.174 1.00 47.41 285 ASN A C 1
ATOM 2231 O O . ASN A 1 285 ? 10.873 21.514 7.100 1.00 47.41 285 ASN A O 1
ATOM 2235 N N . SER A 1 286 ? 12.372 22.633 8.279 1.00 47.97 286 SER A N 1
ATOM 2236 C CA . SER A 1 286 ? 13.332 22.787 7.175 1.00 47.97 286 SER A CA 1
ATOM 2237 C C . SER A 1 286 ? 14.389 21.681 7.042 1.00 47.97 286 SER A C 1
ATOM 2239 O O . SER A 1 286 ? 15.134 21.690 6.064 1.00 47.97 286 SER A O 1
ATOM 2241 N N . SER A 1 287 ? 14.459 20.680 7.929 1.00 47.38 287 SER A N 1
ATOM 2242 C CA . SER A 1 287 ? 15.254 19.477 7.623 1.00 47.38 287 SER A CA 1
ATOM 2243 C C . SER A 1 287 ? 14.765 18.238 8.373 1.00 47.38 287 SER A C 1
ATOM 2245 O O . SER A 1 287 ? 14.867 18.149 9.592 1.00 47.38 287 SER A O 1
ATOM 2247 N N . SER A 1 288 ? 14.275 17.247 7.623 1.00 46.31 288 SER A N 1
ATOM 2248 C CA . SER A 1 288 ? 13.799 15.927 8.077 1.00 46.31 288 SER A CA 1
ATOM 2249 C C . SER A 1 288 ? 14.914 15.000 8.582 1.00 46.31 288 SER A C 1
ATOM 2251 O O . SER A 1 288 ? 14.814 13.772 8.537 1.00 46.31 288 SER A O 1
ATOM 2253 N N . SER A 1 289 ? 16.006 15.578 9.071 1.00 49.66 289 SER A N 1
ATOM 2254 C CA . SER A 1 289 ? 17.080 14.835 9.696 1.00 49.66 289 SER A CA 1
ATOM 2255 C C . SER A 1 289 ? 16.583 14.361 11.055 1.00 49.66 289 SER A C 1
ATOM 2257 O O . SER A 1 289 ? 16.474 15.142 12.001 1.00 49.66 289 SER A O 1
ATOM 2259 N N . TYR A 1 290 ? 16.290 13.063 11.150 1.00 50.97 290 TYR A N 1
ATOM 2260 C CA . TYR A 1 290 ? 16.161 12.307 12.397 1.00 50.97 290 TYR A CA 1
ATOM 2261 C C . TYR A 1 290 ? 17.531 12.299 13.105 1.00 50.97 290 TYR A C 1
ATOM 2263 O O . TYR A 1 290 ? 18.181 11.270 13.278 1.00 50.97 290 TYR A O 1
ATOM 2271 N N . SER A 1 291 ? 18.040 13.486 13.429 1.00 50.78 291 SER A N 1
ATOM 2272 C CA . SER A 1 291 ? 19.315 13.669 14.086 1.00 50.78 291 SER A CA 1
ATOM 2273 C C . SER A 1 291 ? 19.164 13.139 15.499 1.00 50.78 291 SER A C 1
ATOM 2275 O O . SER A 1 291 ? 18.377 13.651 16.295 1.00 50.78 291 SER A O 1
ATOM 2277 N N . SER A 1 292 ? 19.946 12.113 15.826 1.00 53.12 292 SER A N 1
ATOM 2278 C CA . SER A 1 292 ? 20.040 11.553 17.176 1.00 53.12 292 SER A CA 1
ATOM 2279 C C . SER A 1 292 ? 20.505 12.578 18.220 1.00 53.12 292 SER A C 1
ATOM 2281 O O . SER A 1 292 ? 20.485 12.290 19.412 1.00 53.12 292 SER A O 1
ATOM 2283 N N . THR A 1 293 ? 20.919 13.775 17.794 1.00 55.94 293 THR A N 1
ATOM 2284 C CA . THR A 1 293 ? 21.186 14.932 18.648 1.00 55.94 293 THR A CA 1
ATOM 2285 C C . THR A 1 293 ? 20.091 15.980 18.460 1.00 55.94 293 THR A C 1
ATOM 2287 O O . THR A 1 293 ? 20.344 17.081 17.967 1.00 55.94 293 THR A O 1
ATOM 2290 N N . ARG A 1 294 ? 18.849 15.646 18.824 1.00 56.56 294 ARG A N 1
ATOM 2291 C CA . ARG A 1 294 ? 17.795 16.657 18.950 1.00 56.56 294 ARG A CA 1
ATOM 2292 C C . ARG A 1 294 ? 18.215 17.649 20.037 1.00 56.56 294 ARG A C 1
ATOM 2294 O O . ARG A 1 294 ? 18.491 17.260 21.172 1.00 56.56 294 ARG A O 1
ATOM 2301 N N . GLY A 1 295 ? 18.303 18.931 19.677 1.00 68.44 295 GLY A N 1
ATOM 2302 C CA . GLY A 1 295 ? 18.433 20.005 20.658 1.00 68.44 295 GLY A CA 1
ATOM 2303 C C . GLY A 1 295 ? 17.263 19.949 21.643 1.00 68.44 295 GLY A C 1
ATOM 2304 O O . GLY A 1 295 ? 16.201 19.425 21.311 1.00 68.44 295 GLY A O 1
ATOM 2305 N N . ALA A 1 296 ? 17.443 20.493 22.846 1.00 71.56 296 ALA A N 1
ATOM 2306 C CA . ALA A 1 296 ? 16.491 20.416 23.962 1.00 71.56 296 ALA A CA 1
ATOM 2307 C C . ALA A 1 296 ? 15.106 21.085 23.727 1.00 71.56 296 ALA A C 1
ATOM 2309 O O . ALA A 1 296 ? 14.399 21.363 24.691 1.00 71.56 296 ALA A O 1
ATOM 2310 N N . GLY A 1 297 ? 14.715 21.352 22.477 1.00 73.19 297 GLY A N 1
ATOM 2311 C CA . GLY A 1 297 ? 13.447 21.972 22.087 1.00 73.19 297 GLY A CA 1
ATOM 2312 C C . GLY A 1 297 ? 12.741 21.341 20.880 1.00 73.19 297 GLY A C 1
ATOM 2313 O O . GLY A 1 297 ? 11.753 21.909 20.434 1.00 73.19 297 GLY A O 1
ATOM 2314 N N . ALA A 1 298 ? 13.206 20.207 20.339 1.00 69.62 298 ALA A N 1
ATOM 2315 C CA . ALA A 1 298 ? 12.488 19.532 19.249 1.00 69.62 298 ALA A CA 1
ATOM 2316 C C . ALA A 1 298 ? 11.146 18.961 19.740 1.00 69.62 298 ALA A C 1
ATOM 2318 O O . ALA A 1 298 ? 11.072 18.443 20.861 1.00 69.62 298 ALA A O 1
ATOM 2319 N N . ALA A 1 299 ? 10.096 19.025 18.914 1.00 75.38 299 ALA A N 1
ATOM 2320 C CA . ALA A 1 299 ? 8.799 18.493 19.308 1.00 75.38 299 ALA A CA 1
ATOM 2321 C C . ALA A 1 299 ? 8.880 16.967 19.482 1.00 75.38 299 ALA A C 1
ATOM 2323 O O . ALA A 1 299 ? 9.549 16.284 18.696 1.00 75.38 299 ALA A O 1
ATOM 2324 N N . PRO A 1 300 ? 8.235 16.397 20.516 1.00 81.69 300 PRO A N 1
ATOM 2325 C CA . PRO A 1 300 ? 8.347 14.977 20.793 1.00 81.69 300 PRO A CA 1
ATOM 2326 C C . PRO A 1 300 ? 7.777 14.151 19.640 1.00 81.69 300 PRO A C 1
ATOM 2328 O O . PRO A 1 300 ? 6.701 14.452 19.124 1.00 81.69 300 PRO A O 1
ATOM 2331 N N . GLY A 1 301 ? 8.489 13.091 19.258 1.00 84.00 301 GLY A N 1
ATOM 2332 C CA . GLY A 1 301 ? 8.002 12.150 18.250 1.00 84.00 301 GLY A CA 1
ATOM 2333 C C . GLY A 1 301 ? 6.732 11.410 18.707 1.00 84.00 301 GLY A C 1
ATOM 2334 O O . GLY A 1 301 ? 6.391 11.428 19.896 1.00 84.00 301 GLY A O 1
ATOM 2335 N N . PRO A 1 302 ? 6.053 10.678 17.804 1.00 87.31 302 PRO A N 1
ATOM 2336 C CA . PRO A 1 302 ? 4.805 9.978 18.120 1.00 87.31 302 PRO A CA 1
ATOM 2337 C C . PRO A 1 302 ? 4.950 9.039 19.325 1.00 87.31 302 PRO A C 1
ATOM 2339 O O . PRO A 1 302 ? 4.121 9.042 20.233 1.00 87.31 302 PRO A O 1
ATOM 2342 N N . MET A 1 303 ? 6.054 8.289 19.382 1.00 91.06 303 MET A N 1
ATOM 2343 C CA . MET A 1 303 ? 6.346 7.372 20.486 1.00 91.06 303 MET A CA 1
ATOM 2344 C C . MET A 1 303 ? 6.624 8.119 21.799 1.00 91.06 303 MET A C 1
ATOM 2346 O O . MET A 1 303 ? 6.130 7.720 22.847 1.00 91.06 303 MET A O 1
ATOM 2350 N N . GLU A 1 304 ? 7.359 9.231 21.767 1.00 90.25 304 GLU A N 1
ATOM 2351 C CA . GLU A 1 304 ? 7.658 10.033 22.966 1.00 90.25 304 GLU A CA 1
ATOM 2352 C C . GLU A 1 304 ? 6.390 10.667 23.555 1.00 90.25 304 GLU A C 1
ATOM 2354 O O . GLU A 1 304 ? 6.254 10.797 24.774 1.00 90.25 304 GLU A O 1
ATOM 2359 N N . LYS A 1 305 ? 5.425 11.019 22.695 1.00 89.44 305 LYS A N 1
ATOM 2360 C CA . LYS A 1 305 ? 4.121 11.543 23.116 1.00 89.44 305 LYS A CA 1
ATOM 2361 C C . LYS A 1 305 ? 3.305 10.495 23.883 1.00 89.44 305 LYS A C 1
ATOM 2363 O O . LYS A 1 305 ? 2.637 10.851 24.855 1.00 89.44 305 LYS A O 1
ATOM 2368 N N . ILE A 1 306 ? 3.370 9.236 23.445 1.00 93.69 306 ILE A N 1
ATOM 2369 C CA . ILE A 1 306 ? 2.599 8.102 23.975 1.00 93.69 306 ILE A CA 1
ATOM 2370 C C . ILE A 1 306 ? 3.252 7.525 25.238 1.00 93.69 306 ILE A C 1
ATOM 2372 O O . ILE A 1 306 ? 2.605 7.378 26.274 1.00 93.69 306 ILE A O 1
ATOM 2376 N N . PHE A 1 307 ? 4.543 7.198 25.178 1.00 93.25 307 PHE A N 1
ATOM 2377 C CA . PHE A 1 307 ? 5.233 6.391 26.191 1.00 93.25 307 PHE A CA 1
ATOM 2378 C C . PHE A 1 307 ? 5.848 7.231 27.315 1.00 93.25 307 PHE A C 1
ATOM 2380 O O . PHE A 1 307 ? 7.002 7.045 27.697 1.00 93.25 307 PHE A O 1
ATOM 2387 N N . LYS A 1 308 ? 5.056 8.151 27.877 1.00 92.12 308 LYS A N 1
ATOM 2388 C CA . LYS A 1 308 ? 5.446 8.924 29.072 1.00 92.12 308 LYS A CA 1
ATOM 2389 C C . LYS A 1 308 ? 5.457 8.067 30.336 1.00 92.12 308 LYS A C 1
ATOM 2391 O O . LYS A 1 308 ? 6.208 8.335 31.269 1.00 92.12 308 LYS A O 1
ATOM 2396 N N . GLU A 1 309 ? 4.624 7.032 30.349 1.00 90.94 309 GLU A N 1
ATOM 2397 C CA . GLU A 1 309 ? 4.435 6.122 31.472 1.00 90.94 309 GLU A CA 1
ATOM 2398 C C . GLU A 1 309 ? 4.693 4.677 31.041 1.00 90.94 309 GLU A C 1
ATOM 2400 O O . GLU A 1 309 ? 4.471 4.297 29.889 1.00 90.94 309 GLU A O 1
ATOM 2405 N N . LYS A 1 310 ? 5.141 3.841 31.985 1.00 91.12 310 LYS A N 1
ATOM 2406 C CA . LYS A 1 310 ? 5.455 2.429 31.713 1.00 91.12 310 LYS A CA 1
ATOM 2407 C C . LYS A 1 310 ? 4.230 1.620 31.277 1.00 91.12 310 LYS A C 1
ATOM 2409 O O . LYS A 1 310 ? 4.364 0.701 30.474 1.00 91.12 310 LYS A O 1
ATOM 2414 N N . ASP A 1 311 ? 3.047 1.981 31.759 1.00 91.12 311 ASP A N 1
ATOM 2415 C CA . ASP A 1 311 ? 1.809 1.259 31.456 1.00 91.12 311 ASP A CA 1
ATOM 2416 C C . ASP A 1 311 ? 1.393 1.402 29.987 1.00 91.12 311 ASP A C 1
ATOM 2418 O O . ASP A 1 311 ? 0.755 0.504 29.436 1.00 91.12 311 ASP A O 1
ATOM 2422 N N . ALA A 1 312 ? 1.824 2.472 29.308 1.00 89.75 312 ALA A N 1
ATOM 2423 C CA . ALA A 1 312 ? 1.571 2.651 27.883 1.00 89.75 312 ALA A CA 1
ATOM 2424 C C . ALA A 1 312 ? 2.202 1.526 27.041 1.00 89.75 312 ALA A C 1
ATOM 2426 O O . ALA A 1 312 ? 1.604 1.093 26.058 1.00 89.75 312 ALA A O 1
ATOM 2427 N N . PHE A 1 313 ? 3.354 0.973 27.450 1.00 92.19 313 PHE A N 1
ATOM 2428 C CA . PHE A 1 313 ? 4.008 -0.147 26.750 1.00 92.19 313 PHE A CA 1
ATOM 2429 C C . PHE A 1 313 ? 3.158 -1.422 26.736 1.00 92.19 313 PHE A C 1
ATOM 2431 O O . PHE A 1 313 ? 3.244 -2.204 25.794 1.00 92.19 313 PHE A O 1
ATOM 2438 N N . GLN A 1 314 ? 2.276 -1.605 27.723 1.00 94.62 314 GLN A N 1
ATOM 2439 C CA . GLN A 1 314 ? 1.337 -2.734 27.771 1.00 94.62 314 GLN A CA 1
ATOM 2440 C C . GLN A 1 314 ? 0.188 -2.597 26.757 1.00 94.62 314 GLN A C 1
ATOM 2442 O O . GLN A 1 314 ? -0.668 -3.474 26.660 1.00 94.62 314 GLN A O 1
ATOM 2447 N N . LYS A 1 315 ? 0.130 -1.476 26.029 1.00 94.50 315 LYS A N 1
ATOM 2448 C CA . LYS A 1 315 ? -0.890 -1.162 25.020 1.00 94.50 315 LYS A CA 1
ATOM 2449 C C . LYS A 1 315 ? -0.343 -1.240 23.594 1.00 94.50 315 LYS A C 1
ATOM 2451 O O . LYS A 1 315 ? -0.983 -0.742 22.668 1.00 94.50 315 LYS A O 1
ATOM 2456 N N . ILE A 1 316 ? 0.828 -1.854 23.433 1.00 96.31 316 ILE A N 1
ATOM 2457 C CA . ILE A 1 316 ? 1.369 -2.269 22.143 1.00 96.31 316 ILE A CA 1
ATOM 2458 C C . ILE A 1 316 ? 0.749 -3.617 21.780 1.00 96.31 316 ILE A C 1
ATOM 2460 O O . ILE A 1 316 ? 0.816 -4.567 22.558 1.00 96.31 316 ILE A O 1
ATOM 2464 N N . PHE A 1 31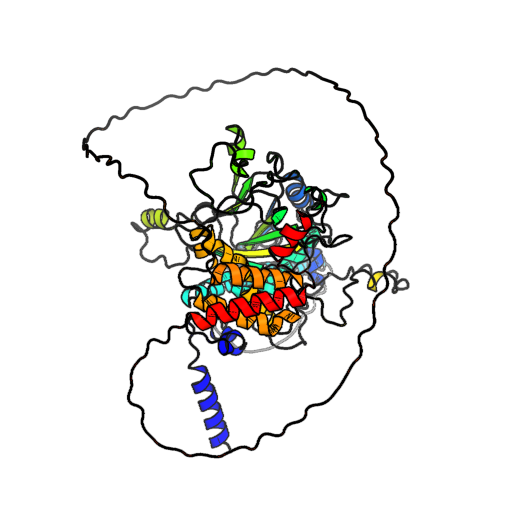7 ? 0.175 -3.709 20.586 1.00 97.19 317 PHE A N 1
ATOM 2465 C CA . PHE A 1 317 ? -0.448 -4.928 20.077 1.00 97.19 317 PHE A CA 1
ATOM 2466 C C . PHE A 1 317 ? 0.285 -5.392 18.816 1.00 97.19 317 PHE A C 1
ATOM 2468 O O . PHE A 1 317 ? 0.437 -4.593 17.897 1.00 97.19 317 PHE A O 1
ATOM 2475 N N . CYS A 1 318 ? 0.711 -6.659 18.739 1.00 96.94 318 CYS A N 1
ATOM 2476 C CA . CYS A 1 318 ? 1.084 -7.261 17.448 1.00 96.94 318 CYS A CA 1
ATOM 2477 C C . CYS A 1 318 ? -0.176 -7.780 16.763 1.00 96.94 318 CYS A C 1
ATOM 2479 O O . CYS A 1 318 ? -0.996 -8.485 17.354 1.00 96.94 318 CYS A O 1
ATOM 2481 N N . ALA A 1 319 ? -0.283 -7.463 15.486 1.00 96.94 319 ALA A N 1
ATOM 2482 C CA . ALA A 1 319 ? -1.272 -7.975 14.568 1.00 96.94 319 ALA A CA 1
ATOM 2483 C C . ALA A 1 319 ? -0.671 -9.132 13.766 1.00 96.94 319 ALA A C 1
ATOM 2485 O O . ALA A 1 319 ? -0.406 -9.023 12.568 1.00 96.94 319 ALA A O 1
ATOM 2486 N N . SER A 1 320 ? -0.416 -10.240 14.464 1.00 96.75 320 SER A N 1
ATOM 2487 C CA . SER A 1 320 ? 0.012 -11.477 13.817 1.00 96.75 320 SER A CA 1
ATOM 2488 C C . SER A 1 320 ? -1.133 -12.015 12.970 1.00 96.75 320 SER A C 1
ATOM 2490 O O . SER A 1 320 ? -2.259 -12.133 13.456 1.00 96.75 320 SER A O 1
ATOM 2492 N N . VAL A 1 321 ? -0.849 -12.373 11.724 1.00 96.31 321 VAL A N 1
ATOM 2493 C CA . VAL A 1 321 ? -1.867 -12.871 10.801 1.00 96.31 321 VAL A CA 1
ATOM 2494 C C . VAL A 1 321 ? -1.263 -13.871 9.818 1.00 96.31 321 VAL A C 1
ATOM 2496 O O . VAL A 1 321 ? -0.161 -13.675 9.309 1.00 96.31 321 VAL A O 1
ATOM 2499 N N . ASN A 1 322 ? -1.977 -14.968 9.576 1.00 96.69 322 ASN A N 1
ATOM 2500 C CA . ASN A 1 322 ? -1.566 -15.983 8.607 1.00 96.69 322 ASN A CA 1
ATOM 2501 C C . ASN A 1 322 ? -1.793 -15.485 7.172 1.00 96.69 322 ASN A C 1
ATOM 2503 O O . ASN A 1 322 ? -2.573 -14.556 6.942 1.00 96.69 322 ASN A O 1
ATOM 2507 N N . ALA A 1 323 ? -1.155 -16.138 6.202 1.00 96.75 323 ALA A N 1
ATOM 2508 C CA . ALA A 1 323 ? -1.341 -15.849 4.787 1.00 96.75 323 ALA A CA 1
ATOM 2509 C C . ALA A 1 323 ? -2.834 -15.832 4.407 1.00 96.75 323 ALA A C 1
ATOM 2511 O O . ALA A 1 323 ? -3.586 -16.770 4.679 1.00 96.75 323 ALA A O 1
ATOM 2512 N N . GLY A 1 324 ? -3.257 -14.748 3.763 1.00 96.25 324 GLY A N 1
ATOM 2513 C CA . GLY A 1 324 ? -4.630 -14.487 3.349 1.00 96.25 324 GLY A CA 1
ATOM 2514 C C . GLY A 1 324 ? -5.452 -13.677 4.345 1.00 96.25 324 GLY A C 1
ATOM 2515 O O . GLY A 1 324 ? -6.490 -13.156 3.955 1.00 96.25 324 GLY A O 1
ATOM 2516 N N . GLY A 1 325 ? -5.011 -13.508 5.589 1.00 96.06 325 GLY A N 1
ATOM 2517 C CA . GLY A 1 325 ? -5.650 -12.566 6.501 1.00 96.06 325 GLY A CA 1
ATOM 2518 C C . GLY A 1 325 ? -5.165 -11.138 6.245 1.00 96.06 325 GLY A C 1
ATOM 2519 O O . GLY A 1 325 ? -4.206 -10.903 5.501 1.00 96.06 325 GLY A O 1
ATOM 2520 N N . PHE A 1 326 ? -5.828 -10.165 6.863 1.00 97.31 326 PHE A N 1
ATOM 2521 C CA . PHE A 1 326 ? -5.479 -8.758 6.695 1.00 97.31 326 PHE A CA 1
ATOM 2522 C C . PHE A 1 326 ? -5.633 -7.944 7.976 1.00 97.31 326 PHE A C 1
ATOM 2524 O O . PHE A 1 326 ? -6.340 -8.311 8.912 1.00 97.31 326 PHE A O 1
ATOM 2531 N N . CYS A 1 327 ? -4.972 -6.793 7.989 1.00 98.06 327 CYS A N 1
ATOM 2532 C CA . CYS A 1 327 ? -5.130 -5.754 8.991 1.00 98.06 327 CYS A CA 1
ATOM 2533 C C . CYS A 1 327 ? -5.729 -4.519 8.320 1.00 98.06 327 CYS A C 1
ATOM 2535 O O . CYS A 1 327 ? -5.196 -4.036 7.323 1.00 98.06 327 CYS A O 1
ATOM 2537 N N . CYS A 1 328 ? -6.804 -3.976 8.878 1.00 98.00 328 CYS A N 1
ATOM 2538 C CA . CYS A 1 328 ? -7.333 -2.677 8.472 1.00 98.00 328 CYS A CA 1
ATOM 2539 C C . CYS A 1 328 ? -6.958 -1.646 9.526 1.00 98.00 328 CYS A C 1
ATOM 2541 O O . CYS A 1 328 ? -7.244 -1.849 10.702 1.00 98.00 328 CYS A O 1
ATOM 2543 N N . HIS A 1 329 ? -6.360 -0.533 9.123 1.00 98.44 329 HIS A N 1
ATOM 2544 C CA . HIS A 1 329 ? -5.974 0.530 10.042 1.00 98.44 329 HIS A CA 1
ATOM 2545 C C . HIS A 1 329 ? -6.235 1.910 9.458 1.00 98.44 329 HIS A C 1
ATOM 2547 O O . HIS A 1 329 ? -6.257 2.108 8.247 1.00 98.44 329 HIS A O 1
ATOM 2553 N N . THR A 1 330 ? -6.481 2.875 10.333 1.00 97.62 330 THR A N 1
ATOM 2554 C CA . THR A 1 330 ? -6.650 4.274 9.940 1.00 97.62 330 THR A CA 1
ATOM 2555 C C . THR A 1 330 ? -5.291 4.916 9.679 1.00 97.62 330 THR A C 1
ATOM 2557 O O . THR A 1 330 ? -4.291 4.528 10.274 1.00 97.62 330 THR A O 1
ATOM 2560 N N . HIS A 1 331 ? -5.253 5.971 8.869 1.00 94.69 331 HIS A N 1
ATOM 2561 C CA . HIS A 1 331 ? -4.024 6.743 8.629 1.00 94.69 331 HIS A CA 1
ATOM 2562 C C . HIS A 1 331 ? -3.390 7.381 9.883 1.00 94.69 331 HIS A C 1
ATOM 2564 O O . HIS A 1 331 ? -2.297 7.934 9.795 1.00 94.69 331 HIS A O 1
ATOM 2570 N N . ARG A 1 332 ? -4.081 7.363 11.031 1.00 94.50 332 ARG A N 1
ATOM 2571 C CA . ARG A 1 332 ? -3.679 8.046 12.271 1.00 94.50 332 ARG A CA 1
ATOM 2572 C C . ARG A 1 332 ? -3.197 7.115 13.366 1.00 94.50 332 ARG A C 1
ATOM 2574 O O . ARG A 1 332 ? -2.594 7.596 14.325 1.00 94.50 332 ARG A O 1
ATOM 2581 N N . VAL A 1 333 ? -3.468 5.815 13.258 1.00 97.06 333 VAL A N 1
ATOM 2582 C CA . VAL A 1 333 ? -2.973 4.867 14.253 1.00 97.06 333 VAL A CA 1
ATOM 2583 C C . VAL A 1 333 ? -1.465 4.719 14.079 1.00 97.06 333 VAL A C 1
ATOM 2585 O O . VAL A 1 333 ? -0.974 4.525 12.963 1.00 97.06 333 VAL A O 1
ATOM 2588 N N . VAL A 1 334 ? -0.724 4.833 15.181 1.00 96.75 334 VAL A N 1
ATOM 2589 C CA . VAL A 1 334 ? 0.718 4.584 15.154 1.00 96.75 334 VAL A CA 1
ATOM 2590 C C . VAL A 1 334 ? 0.938 3.106 14.906 1.00 96.75 334 VAL A C 1
ATOM 2592 O O . VAL A 1 334 ? 0.428 2.267 15.656 1.00 96.75 334 VAL A O 1
ATOM 2595 N N . HIS A 1 335 ? 1.707 2.798 13.868 1.00 96.94 335 HIS A N 1
ATOM 2596 C CA . HIS A 1 335 ? 2.014 1.426 13.514 1.00 96.94 335 HIS A CA 1
ATOM 2597 C C . HIS A 1 335 ? 3.428 1.264 12.960 1.00 96.94 335 HIS A C 1
ATOM 2599 O O . HIS A 1 335 ? 4.071 2.227 12.542 1.00 96.94 335 HIS A O 1
ATOM 2605 N N . TRP A 1 336 ? 3.939 0.035 13.028 1.00 95.00 336 TRP A N 1
ATOM 2606 C CA . TRP A 1 336 ? 5.253 -0.333 12.503 1.00 95.00 336 TRP A CA 1
ATOM 2607 C C . TRP A 1 336 ? 5.352 -1.824 12.188 1.00 95.00 336 TRP A C 1
ATOM 2609 O O . TRP A 1 336 ? 4.502 -2.607 12.599 1.00 95.00 336 TRP A O 1
ATOM 2619 N N . GLY A 1 337 ? 6.416 -2.223 11.496 1.00 92.75 337 GLY A N 1
ATOM 2620 C CA . GLY A 1 337 ? 6.814 -3.613 11.316 1.00 92.75 337 GLY A CA 1
ATOM 2621 C C . GLY A 1 337 ? 8.165 -3.806 11.976 1.00 92.75 337 GLY A C 1
ATOM 2622 O O . GLY A 1 337 ? 9.126 -3.111 11.639 1.00 92.75 337 GLY A O 1
ATOM 2623 N N . ASN A 1 338 ? 8.252 -4.719 12.939 1.00 88.75 338 ASN A N 1
ATOM 2624 C CA . ASN A 1 338 ? 9.509 -4.962 13.636 1.00 88.75 338 ASN A CA 1
ATOM 2625 C C . ASN A 1 338 ? 10.561 -5.547 12.686 1.00 88.75 338 ASN A C 1
ATOM 2627 O O . ASN A 1 338 ? 10.252 -6.044 11.605 1.00 88.75 338 ASN A O 1
ATOM 2631 N N . GLN A 1 339 ? 11.819 -5.492 13.105 1.00 86.38 339 GLN A N 1
ATOM 2632 C CA . GLN A 1 339 ? 12.893 -6.123 12.358 1.00 86.38 339 GLN A CA 1
ATOM 2633 C C . GLN A 1 339 ? 12.671 -7.642 12.336 1.00 86.38 339 GLN A C 1
ATOM 2635 O O . GLN A 1 339 ? 12.518 -8.241 13.403 1.00 86.38 339 GLN A O 1
ATOM 2640 N N . GLY A 1 340 ? 12.631 -8.252 11.148 1.00 78.50 340 GLY A N 1
ATOM 2641 C CA . GLY A 1 340 ? 12.590 -9.712 11.036 1.00 78.50 340 GLY A CA 1
ATOM 2642 C C . GLY A 1 340 ? 13.823 -10.335 11.701 1.00 78.50 340 GLY A C 1
ATOM 2643 O O . GLY A 1 340 ? 14.924 -9.808 11.534 1.00 78.50 340 GLY A O 1
ATOM 2644 N N . THR A 1 341 ? 13.630 -11.417 12.462 1.00 80.81 341 THR A N 1
ATOM 2645 C CA . THR A 1 341 ? 14.696 -12.163 13.177 1.00 80.81 341 THR A CA 1
ATOM 2646 C C . THR A 1 341 ? 14.839 -13.603 12.676 1.00 80.81 341 THR A C 1
ATOM 2648 O O . THR A 1 341 ? 15.347 -14.495 13.364 1.00 80.81 341 THR A O 1
ATOM 2651 N N . ILE A 1 342 ? 14.387 -13.836 11.446 1.00 70.19 342 ILE A N 1
ATOM 2652 C CA . ILE A 1 342 ? 14.371 -15.125 10.757 1.00 70.19 342 ILE A CA 1
ATOM 2653 C C . ILE A 1 342 ? 15.747 -15.797 10.800 1.00 70.19 342 ILE A C 1
ATOM 2655 O O . ILE A 1 342 ? 15.835 -16.986 11.106 1.00 70.19 342 ILE A O 1
ATOM 2659 N N . GLY A 1 343 ? 16.827 -15.048 10.563 1.00 68.44 343 GLY A N 1
ATOM 2660 C CA . GLY A 1 343 ? 18.184 -15.599 10.512 1.00 68.44 343 GLY A CA 1
ATOM 2661 C C . GLY A 1 343 ? 18.701 -16.081 11.871 1.00 68.44 343 GLY A C 1
ATOM 2662 O O . GLY A 1 343 ? 19.605 -16.917 11.946 1.00 68.44 343 GLY A O 1
ATOM 2663 N N . GLU A 1 344 ? 18.140 -15.588 12.978 1.00 67.81 344 GLU A N 1
ATOM 2664 C CA . GLU A 1 344 ? 18.448 -16.105 14.314 1.00 67.81 344 GLU A CA 1
ATOM 2665 C C . GLU A 1 344 ? 17.679 -17.396 14.611 1.00 67.81 344 GLU A C 1
ATOM 2667 O O . GLU A 1 344 ? 18.250 -18.344 15.151 1.00 67.81 344 GLU A O 1
ATOM 2672 N N . LEU A 1 345 ? 16.412 -17.476 14.201 1.00 66.19 345 LEU A N 1
ATOM 2673 C CA . LEU A 1 345 ? 15.594 -18.680 14.369 1.00 66.19 345 LEU A CA 1
ATOM 2674 C C . LEU A 1 345 ? 16.068 -19.828 13.483 1.00 66.19 345 LEU A C 1
ATOM 2676 O O . LEU A 1 345 ? 16.111 -20.970 13.940 1.00 66.19 345 LEU A O 1
ATOM 2680 N N . GLN A 1 346 ? 16.469 -19.531 12.247 1.00 64.44 346 GLN A N 1
ATOM 2681 C CA . GLN A 1 346 ? 17.049 -20.522 11.350 1.00 64.44 346 GLN A CA 1
ATOM 2682 C C . GLN A 1 346 ? 18.353 -21.077 11.908 1.00 64.44 346 GLN A C 1
ATOM 2684 O O . GLN A 1 346 ? 18.489 -22.290 11.941 1.00 64.44 346 GLN A O 1
ATOM 2689 N N . ARG A 1 347 ? 19.257 -20.245 12.448 1.00 66.31 347 ARG A N 1
ATOM 2690 C CA . ARG A 1 347 ? 20.481 -20.744 13.107 1.00 66.31 347 ARG A CA 1
ATOM 2691 C C . ARG A 1 347 ? 20.192 -21.703 14.260 1.00 66.31 347 ARG A C 1
ATOM 2693 O O . ARG A 1 347 ? 20.958 -22.633 14.469 1.00 66.31 347 ARG A O 1
ATOM 2700 N N . ARG A 1 348 ? 19.083 -21.507 14.981 1.00 67.06 348 ARG A N 1
ATOM 2701 C CA . ARG A 1 348 ? 18.648 -22.429 16.044 1.00 67.06 348 ARG A CA 1
ATOM 2702 C C . ARG A 1 348 ? 18.025 -23.722 15.513 1.00 67.06 348 ARG A C 1
ATOM 2704 O O . ARG A 1 348 ? 18.039 -24.714 16.224 1.00 67.06 348 ARG A O 1
ATOM 2711 N N . ARG A 1 349 ? 17.454 -23.722 14.302 1.00 67.44 349 ARG A N 1
ATOM 2712 C CA . ARG A 1 349 ? 16.823 -24.907 13.681 1.00 67.44 349 ARG A CA 1
ATOM 2713 C C . ARG A 1 349 ? 17.745 -25.663 12.722 1.00 67.44 349 ARG A C 1
ATOM 2715 O O . ARG A 1 349 ? 17.541 -26.849 12.493 1.00 67.44 349 ARG A O 1
ATOM 2722 N N . SER A 1 350 ? 18.745 -24.998 12.151 1.00 57.91 350 SER A N 1
ATOM 2723 C CA . SER A 1 350 ? 19.666 -25.557 11.157 1.00 57.91 350 SER A CA 1
ATOM 2724 C C . SER A 1 350 ? 20.675 -26.541 11.744 1.00 57.91 350 SER A C 1
ATOM 2726 O O . SER A 1 350 ? 21.372 -27.194 10.976 1.00 57.91 350 SER A O 1
ATOM 2728 N N . GLU A 1 351 ? 20.758 -26.669 13.071 1.00 62.25 351 GLU A N 1
ATOM 2729 C CA . GLU A 1 351 ? 21.461 -27.805 13.680 1.00 62.25 351 GLU A CA 1
ATOM 2730 C C . GLU A 1 351 ? 20.741 -29.137 13.381 1.00 62.25 351 GLU A C 1
ATOM 2732 O O . GLU A 1 351 ? 21.413 -30.159 13.283 1.00 62.25 351 GLU A O 1
ATOM 2737 N N . ASP A 1 352 ? 19.429 -29.114 13.084 1.00 60.50 352 ASP A N 1
ATOM 2738 C CA . ASP A 1 352 ? 18.621 -30.325 12.868 1.00 60.50 352 ASP A CA 1
ATOM 2739 C C . ASP A 1 352 ? 17.949 -30.435 11.478 1.00 60.50 352 ASP A C 1
ATOM 2741 O O . ASP A 1 352 ? 17.524 -31.524 11.089 1.00 60.50 352 ASP A O 1
ATOM 2745 N N . ALA A 1 353 ? 17.841 -29.353 10.694 1.00 58.94 353 ALA A N 1
ATOM 2746 C CA . ALA A 1 353 ? 17.088 -29.354 9.430 1.00 58.94 353 ALA A CA 1
ATOM 2747 C C . ALA A 1 353 ? 17.941 -28.965 8.207 1.00 58.94 353 ALA A C 1
ATOM 2749 O O . ALA A 1 353 ? 18.132 -27.790 7.891 1.00 58.94 353 ALA A O 1
ATOM 2750 N N . VAL A 1 354 ? 18.410 -29.973 7.467 1.00 53.50 354 VAL A N 1
ATOM 2751 C CA . VAL A 1 354 ? 19.069 -29.809 6.162 1.00 53.50 354 VAL A CA 1
ATOM 2752 C C . VAL A 1 354 ? 17.998 -29.558 5.091 1.00 53.50 354 VAL A C 1
ATOM 2754 O O . VAL A 1 354 ? 17.343 -30.500 4.652 1.00 53.50 354 VAL A O 1
ATOM 2757 N N . GLY A 1 355 ? 17.810 -28.303 4.658 1.00 53.25 355 GLY A N 1
ATOM 2758 C CA . GLY A 1 355 ? 17.102 -28.005 3.396 1.00 53.25 355 GLY A CA 1
ATOM 2759 C C . GLY A 1 355 ? 16.033 -26.901 3.374 1.00 53.25 355 GLY A C 1
ATOM 2760 O O . GLY A 1 355 ? 15.247 -26.872 2.431 1.00 53.25 355 GLY A O 1
ATOM 2761 N N . GLY A 1 356 ? 15.964 -25.991 4.351 1.00 48.47 356 GLY A N 1
ATOM 2762 C CA . GLY A 1 356 ? 15.014 -24.867 4.304 1.00 48.47 356 GLY A CA 1
ATOM 2763 C C . GLY A 1 356 ? 15.453 -23.761 3.334 1.00 48.47 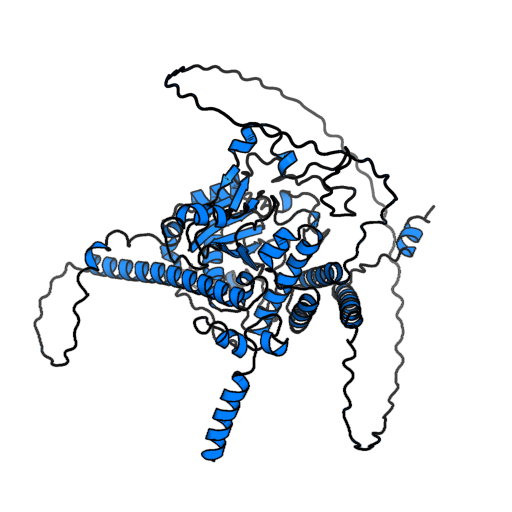356 GLY A C 1
ATOM 2764 O O . GLY A 1 356 ? 16.396 -23.037 3.634 1.00 48.47 356 GLY A O 1
ATOM 2765 N N . GLY A 1 357 ? 14.793 -23.652 2.175 1.00 54.75 357 GLY A N 1
ATOM 2766 C CA . GLY A 1 357 ? 15.002 -22.575 1.194 1.00 54.75 357 GLY A CA 1
ATOM 2767 C C . GLY A 1 357 ? 14.491 -21.201 1.654 1.00 54.75 357 GLY A C 1
ATOM 2768 O O . GLY A 1 357 ? 13.927 -21.069 2.737 1.00 54.75 357 GLY A O 1
ATOM 2769 N N . ASP A 1 358 ? 14.654 -20.194 0.790 1.00 57.94 358 ASP A N 1
ATOM 2770 C CA . ASP A 1 358 ? 14.393 -18.744 0.960 1.00 57.94 358 ASP A CA 1
ATOM 2771 C C . ASP A 1 358 ? 12.920 -18.346 1.266 1.00 57.94 358 ASP A C 1
ATOM 2773 O O . ASP A 1 358 ? 12.503 -17.200 1.125 1.00 57.94 358 ASP A O 1
ATOM 2777 N N . HIS A 1 359 ? 12.091 -19.290 1.718 1.00 63.84 359 HIS A N 1
ATOM 2778 C CA . HIS A 1 359 ? 10.657 -19.127 1.988 1.00 63.84 359 HIS A CA 1
ATOM 2779 C C . HIS A 1 359 ? 10.325 -18.364 3.276 1.00 63.84 359 HIS A C 1
ATOM 2781 O O . HIS A 1 359 ? 9.171 -18.357 3.714 1.00 63.84 359 HIS A O 1
ATOM 2787 N N . ASP A 1 360 ? 11.308 -17.733 3.910 1.00 78.44 360 ASP A N 1
ATOM 2788 C CA . ASP A 1 360 ? 11.077 -17.064 5.184 1.00 78.44 360 ASP A CA 1
ATOM 2789 C C . ASP A 1 360 ? 10.803 -15.565 5.085 1.00 78.44 360 ASP A C 1
ATOM 2791 O O . ASP A 1 360 ? 10.369 -14.988 6.083 1.00 78.44 360 ASP A O 1
ATOM 2795 N N . ALA A 1 361 ? 10.949 -14.940 3.913 1.00 90.06 361 ALA A N 1
ATOM 2796 C CA . ALA A 1 361 ? 10.568 -13.539 3.760 1.00 90.06 361 ALA A CA 1
ATOM 2797 C C . ALA A 1 361 ? 9.061 -13.334 3.985 1.00 90.06 361 ALA A C 1
ATOM 2799 O O . ALA A 1 361 ? 8.228 -14.162 3.602 1.00 90.06 361 ALA A O 1
ATOM 2800 N N . ARG A 1 362 ? 8.706 -12.187 4.571 1.00 93.25 362 ARG A N 1
ATOM 2801 C CA . ARG A 1 362 ? 7.312 -11.766 4.698 1.00 93.25 362 ARG A CA 1
ATOM 2802 C C . ARG A 1 362 ? 6.904 -10.940 3.495 1.00 93.25 362 ARG A C 1
ATOM 2804 O O . ARG A 1 362 ? 7.462 -9.869 3.254 1.00 93.25 362 ARG A O 1
ATOM 2811 N N . VAL A 1 363 ? 5.867 -11.389 2.802 1.00 95.25 363 VAL A N 1
ATOM 2812 C CA . VAL A 1 363 ? 5.265 -10.671 1.681 1.00 95.25 363 VAL A CA 1
ATOM 2813 C C . VAL A 1 363 ? 3.890 -10.157 2.084 1.00 95.25 363 VAL A C 1
ATOM 2815 O O . VAL A 1 363 ? 3.075 -10.894 2.637 1.00 95.25 363 VAL A O 1
ATOM 2818 N N . ALA A 1 364 ? 3.620 -8.889 1.798 1.00 96.75 364 ALA A N 1
ATOM 2819 C CA . ALA A 1 364 ? 2.306 -8.293 1.993 1.00 96.75 364 ALA A CA 1
ATOM 2820 C C . ALA A 1 364 ? 2.005 -7.231 0.939 1.00 96.75 364 ALA A C 1
ATOM 2822 O O . ALA A 1 364 ? 2.920 -6.692 0.316 1.00 96.75 364 ALA A O 1
ATOM 2823 N N . ILE A 1 365 ? 0.726 -6.909 0.770 1.00 97.19 365 ILE A N 1
ATOM 2824 C CA . ILE A 1 365 ? 0.264 -5.835 -0.109 1.00 97.19 365 ILE A CA 1
ATOM 2825 C C . ILE A 1 365 ? -0.804 -5.002 0.597 1.00 97.19 365 ILE A C 1
ATOM 2827 O O . ILE A 1 365 ? -1.738 -5.538 1.188 1.00 97.19 365 ILE A O 1
ATOM 2831 N N . SER A 1 366 ? -0.650 -3.687 0.541 1.00 97.31 366 SER A N 1
ATOM 2832 C CA . SER A 1 366 ? -1.587 -2.706 1.070 1.00 97.31 366 SER A CA 1
ATOM 2833 C C . SER A 1 366 ? -2.397 -2.071 -0.042 1.00 97.31 366 SER A C 1
ATOM 2835 O O . SER A 1 366 ? -1.850 -1.697 -1.078 1.00 97.31 366 SER A O 1
ATOM 2837 N N . PHE A 1 367 ? -3.680 -1.865 0.232 1.00 97.31 367 PHE A N 1
ATOM 2838 C CA . PHE A 1 367 ? -4.593 -1.061 -0.572 1.00 97.31 367 PHE A CA 1
ATOM 2839 C C . PHE A 1 367 ? -5.169 0.044 0.303 1.00 97.31 367 PHE A C 1
ATOM 2841 O O . PHE A 1 367 ? -5.661 -0.249 1.396 1.00 97.31 367 PHE A O 1
ATOM 2848 N N . ALA A 1 368 ? -5.153 1.291 -0.162 1.00 96.31 368 ALA A N 1
ATOM 2849 C CA . ALA A 1 368 ? -5.730 2.385 0.609 1.00 96.31 368 ALA A CA 1
ATOM 2850 C C . ALA A 1 368 ? -7.086 2.863 0.086 1.00 96.31 368 ALA A C 1
ATOM 2852 O O . ALA A 1 368 ? -7.403 2.801 -1.106 1.00 96.31 368 ALA A O 1
ATOM 2853 N N . PHE A 1 369 ? -7.915 3.325 1.019 1.00 95.81 369 PHE A N 1
ATOM 2854 C CA . PHE A 1 369 ? -9.314 3.642 0.800 1.00 95.81 369 PHE A CA 1
ATOM 2855 C C . PHE A 1 369 ? -9.678 4.969 1.452 1.00 95.81 369 PHE A C 1
ATOM 2857 O O . PHE A 1 369 ? -9.559 5.143 2.664 1.00 95.81 369 PHE A O 1
ATOM 2864 N N . THR A 1 370 ? -10.232 5.876 0.658 1.00 93.69 370 THR A N 1
ATOM 2865 C CA . THR A 1 370 ? -10.554 7.246 1.055 1.00 93.69 370 THR A CA 1
ATOM 2866 C C . THR A 1 370 ? -12.051 7.544 0.966 1.00 93.69 370 THR A C 1
ATOM 2868 O O . THR A 1 370 ? -12.748 7.064 0.068 1.00 93.69 370 THR A O 1
ATOM 2871 N N . ASN A 1 371 ? -12.574 8.354 1.880 1.00 92.00 371 ASN A N 1
ATOM 2872 C CA . ASN A 1 371 ? -13.920 8.909 1.829 1.00 92.00 371 ASN A CA 1
ATOM 2873 C C . ASN A 1 371 ? -13.856 10.372 1.375 1.00 92.00 371 ASN A C 1
ATOM 2875 O O . ASN A 1 371 ? -13.639 11.281 2.177 1.00 92.00 371 ASN A O 1
ATOM 2879 N N . ASN A 1 372 ? -14.130 10.593 0.090 1.00 80.44 372 ASN A N 1
ATOM 2880 C CA . ASN A 1 372 ? -14.129 11.922 -0.525 1.00 80.44 372 ASN A CA 1
ATOM 2881 C C . ASN A 1 372 ? -15.511 12.596 -0.560 1.00 80.44 372 ASN A C 1
ATOM 2883 O O . ASN A 1 372 ? -15.721 13.555 -1.306 1.00 80.44 372 ASN A O 1
ATOM 2887 N N . LYS A 1 373 ? -16.493 12.115 0.216 1.00 80.25 373 LYS A N 1
ATOM 2888 C CA . LYS A 1 373 ? -17.812 12.760 0.262 1.00 80.25 373 LYS A CA 1
ATOM 2889 C C . LYS A 1 373 ? -17.719 14.124 0.950 1.00 80.25 373 LYS A C 1
ATOM 2891 O O . LYS A 1 373 ? -17.403 14.222 2.134 1.00 80.25 373 LYS A O 1
ATOM 2896 N N . GLY A 1 374 ? -18.045 15.180 0.204 1.00 68.50 374 GLY A N 1
ATOM 2897 C CA . GLY A 1 374 ? -18.167 16.557 0.700 1.00 68.50 374 GLY A CA 1
ATOM 2898 C C . GLY A 1 374 ? -16.850 17.327 0.842 1.00 68.50 374 GLY A C 1
ATOM 2899 O O . GLY A 1 374 ? -16.875 18.552 0.824 1.00 68.50 374 GLY A O 1
ATOM 2900 N N . THR A 1 375 ? -15.712 16.639 0.927 1.00 65.56 375 THR A N 1
ATOM 2901 C CA . THR A 1 375 ? -14.361 17.222 0.946 1.00 65.56 375 THR A CA 1
ATOM 2902 C C . THR A 1 375 ? -13.392 16.220 0.322 1.00 65.56 375 THR A C 1
ATOM 2904 O O . THR A 1 375 ? -13.451 15.042 0.672 1.00 65.56 375 THR A O 1
ATOM 2907 N N . SER A 1 376 ? -12.495 16.658 -0.563 1.00 68.38 376 SER A N 1
ATOM 2908 C CA . SER A 1 376 ? -11.391 15.821 -1.049 1.00 68.38 376 SER A CA 1
ATOM 2909 C C . SER A 1 376 ? -10.339 15.709 0.057 1.00 68.38 376 SER A C 1
ATOM 2911 O O . SER A 1 376 ? -9.503 16.602 0.172 1.00 68.38 376 SER A O 1
ATOM 2913 N N . PHE A 1 377 ? -10.439 14.683 0.911 1.00 79.81 377 PHE A N 1
ATOM 2914 C CA . PHE A 1 377 ? -9.407 14.413 1.917 1.00 79.81 377 PHE A CA 1
ATOM 2915 C C . PHE A 1 377 ? -8.145 13.867 1.249 1.00 79.81 377 PHE A C 1
ATOM 2917 O O . PHE A 1 377 ? -7.069 14.393 1.472 1.00 79.81 377 PHE A O 1
ATOM 2924 N N . GLU A 1 378 ? -8.320 12.858 0.393 1.00 83.88 378 GLU A N 1
ATOM 2925 C CA . GLU A 1 378 ? -7.261 12.295 -0.443 1.00 83.88 378 GLU A CA 1
ATOM 2926 C C . GLU A 1 378 ? -7.899 11.959 -1.796 1.00 83.88 378 GLU A C 1
ATOM 2928 O O . GLU A 1 378 ? -8.695 11.014 -1.866 1.00 83.88 378 GLU A O 1
ATOM 2933 N N . PRO A 1 379 ? -7.666 12.734 -2.868 1.00 85.31 379 PRO A N 1
ATOM 2934 C CA . PRO A 1 379 ? -8.209 12.392 -4.177 1.00 85.31 379 PRO A CA 1
ATOM 2935 C C . PRO A 1 379 ? -7.655 11.033 -4.644 1.00 85.31 379 PRO A C 1
ATOM 2937 O O . PRO A 1 379 ? -6.535 10.676 -4.290 1.00 85.31 379 PRO A O 1
ATOM 2940 N N . PRO A 1 380 ? -8.406 10.256 -5.446 1.00 87.62 380 PRO A N 1
ATOM 2941 C CA . PRO A 1 380 ? -7.845 9.054 -6.053 1.00 87.62 380 PRO A CA 1
ATOM 2942 C C . PRO A 1 380 ? -6.629 9.417 -6.915 1.00 87.62 380 PRO A C 1
ATOM 2944 O O . PRO A 1 380 ? -6.645 10.432 -7.616 1.00 87.62 380 PRO A O 1
ATOM 2947 N N . ASN A 1 381 ? -5.598 8.570 -6.902 1.00 87.31 381 ASN A N 1
ATOM 2948 C CA . ASN A 1 381 ? -4.368 8.802 -7.666 1.00 87.31 381 ASN A CA 1
ATOM 2949 C C . ASN A 1 381 ? -4.636 8.858 -9.175 1.00 87.31 381 ASN A C 1
ATOM 2951 O O . ASN A 1 381 ? -3.980 9.608 -9.899 1.00 87.31 381 ASN A O 1
ATOM 2955 N N . LEU A 1 382 ? -5.625 8.096 -9.650 1.00 88.44 382 LEU A N 1
ATOM 2956 C CA . LEU A 1 382 ? -6.077 8.096 -11.038 1.00 88.44 382 LEU A CA 1
ATOM 2957 C C . LEU A 1 382 ? -7.270 9.032 -11.236 1.00 88.44 382 LEU A C 1
ATOM 2959 O O . LEU A 1 382 ? -8.204 9.066 -10.431 1.00 88.44 382 LEU A O 1
ATOM 2963 N N . LEU A 1 383 ? -7.254 9.764 -12.350 1.00 85.06 383 LEU A N 1
ATOM 2964 C CA . LEU A 1 383 ? -8.426 10.486 -12.811 1.00 85.06 383 LEU A CA 1
ATOM 2965 C C . LEU A 1 383 ? -9.496 9.492 -13.264 1.00 85.06 383 LEU A C 1
ATOM 2967 O O . LEU A 1 383 ? -9.180 8.452 -13.851 1.00 85.06 383 LEU A O 1
ATOM 2971 N N . PRO A 1 384 ? -10.772 9.840 -13.073 1.00 79.12 384 PRO A N 1
ATOM 2972 C CA . PRO A 1 384 ? -11.842 9.128 -13.736 1.00 79.12 384 PRO A CA 1
ATOM 2973 C C . PRO A 1 384 ? -11.670 9.118 -15.250 1.00 79.12 384 PRO A C 1
ATOM 2975 O O . PRO A 1 384 ? -11.185 10.096 -15.831 1.00 79.12 384 PRO A O 1
ATOM 2978 N N . ARG A 1 385 ? -12.135 8.056 -15.913 1.00 74.00 385 ARG A N 1
ATOM 2979 C CA . ARG A 1 385 ? -12.203 8.049 -17.376 1.00 74.00 385 ARG A CA 1
ATOM 2980 C C . ARG A 1 385 ? -13.095 9.190 -17.848 1.00 74.00 385 ARG A C 1
ATOM 2982 O O . ARG A 1 385 ? -14.182 9.405 -17.319 1.00 74.00 385 ARG A O 1
ATOM 2989 N N . GLN A 1 386 ? -12.644 9.925 -18.864 1.00 59.88 386 GLN A N 1
ATOM 2990 C CA . GLN A 1 386 ? -13.467 10.959 -19.489 1.00 59.88 386 GLN A CA 1
ATOM 2991 C C . GLN A 1 386 ? -14.753 10.313 -20.030 1.00 59.88 386 GLN A C 1
ATOM 2993 O O . GLN A 1 386 ? -14.694 9.502 -20.947 1.00 59.88 386 GLN A O 1
ATOM 2998 N N . GLY A 1 387 ? -15.902 10.652 -19.439 1.00 59.59 387 GLY A N 1
ATOM 2999 C CA . GLY A 1 387 ? -17.208 10.069 -19.780 1.00 59.59 387 GLY A CA 1
ATOM 3000 C C . GLY A 1 387 ? -17.775 9.103 -18.735 1.00 59.59 387 GLY A C 1
ATOM 3001 O O . GLY A 1 387 ? -18.982 8.874 -18.733 1.00 59.59 387 GLY A O 1
ATOM 3002 N N . GLU A 1 388 ? -16.960 8.613 -17.797 1.00 58.56 388 GLU A N 1
ATOM 3003 C CA . GLU A 1 388 ? -17.457 8.012 -16.559 1.00 58.56 388 GLU A CA 1
ATOM 3004 C C . GLU A 1 388 ? -17.754 9.153 -15.587 1.00 58.56 388 GLU A C 1
ATOM 3006 O O . GLU A 1 388 ? -16.872 9.698 -14.924 1.00 58.56 388 GLU A O 1
ATOM 3011 N N . ASP A 1 389 ? -19.010 9.593 -15.566 1.00 45.09 389 ASP A N 1
ATOM 3012 C CA . ASP A 1 389 ? -19.472 10.603 -14.624 1.00 45.09 389 ASP A CA 1
ATOM 3013 C C . ASP A 1 389 ? -19.358 10.024 -13.198 1.00 45.09 389 ASP A C 1
ATOM 3015 O O . ASP A 1 389 ? -20.190 9.236 -12.752 1.00 45.09 389 ASP A O 1
ATOM 3019 N N . VAL A 1 390 ? -18.295 10.392 -12.470 1.00 46.31 390 VAL A N 1
ATOM 3020 C CA . VAL A 1 390 ? -18.018 9.967 -11.075 1.00 46.31 390 VAL A CA 1
ATOM 3021 C C . VAL A 1 390 ? -18.981 10.588 -10.073 1.00 46.31 390 VAL A C 1
ATOM 3023 O O . VAL A 1 390 ? -18.841 10.436 -8.859 1.00 46.31 390 VAL A O 1
ATOM 3026 N N . THR A 1 391 ? -20.059 11.200 -10.551 1.00 44.00 391 THR A N 1
ATOM 3027 C CA . THR A 1 391 ? -21.274 11.312 -9.757 1.00 44.00 391 THR A CA 1
ATOM 3028 C C . THR A 1 391 ? -21.921 9.928 -9.591 1.00 44.00 391 THR A C 1
ATOM 3030 O O . THR A 1 391 ? -23.012 9.644 -10.078 1.00 44.00 391 THR A O 1
ATOM 3033 N N . VAL A 1 392 ? -21.257 9.082 -8.793 1.00 47.34 392 VAL A N 1
ATOM 3034 C CA . VAL A 1 392 ? -21.691 7.776 -8.258 1.00 47.34 392 VAL A CA 1
ATOM 3035 C C . VAL A 1 392 ? -23.111 7.830 -7.663 1.00 47.34 392 VAL A C 1
ATOM 3037 O O . VAL A 1 392 ? -23.778 6.808 -7.535 1.00 47.34 392 VAL A O 1
ATOM 3040 N N . ASP A 1 393 ? -23.628 9.022 -7.357 1.00 43.34 393 ASP A N 1
ATOM 3041 C CA . ASP A 1 393 ? -24.969 9.220 -6.811 1.00 43.34 393 ASP A CA 1
ATOM 3042 C C . ASP A 1 393 ? -26.074 9.486 -7.861 1.00 43.34 393 ASP A C 1
ATOM 3044 O O . ASP A 1 393 ? -27.254 9.386 -7.520 1.00 43.34 393 ASP A O 1
ATOM 3048 N N . ARG A 1 394 ? -25.771 9.775 -9.140 1.00 41.25 394 ARG A N 1
ATOM 3049 C CA . ARG A 1 394 ? -26.808 10.223 -10.101 1.00 41.25 394 ARG A CA 1
ATOM 3050 C C . ARG A 1 394 ? -27.604 9.099 -10.776 1.00 41.25 394 ARG A C 1
ATOM 3052 O O . ARG A 1 394 ? -28.699 9.350 -11.272 1.00 41.25 394 ARG A O 1
ATOM 3059 N N . ILE A 1 395 ? -27.130 7.852 -10.729 1.00 42.19 395 ILE A N 1
ATOM 3060 C CA . ILE A 1 395 ? -27.886 6.692 -11.247 1.00 42.19 395 ILE A CA 1
ATOM 3061 C C . ILE A 1 395 ? -29.026 6.282 -10.288 1.00 42.19 395 ILE A C 1
ATOM 3063 O O . ILE A 1 395 ? -29.958 5.586 -10.685 1.00 42.19 395 ILE A O 1
ATOM 3067 N N . ARG A 1 396 ? -29.034 6.764 -9.035 1.00 46.06 396 ARG A N 1
ATOM 3068 C CA . ARG A 1 396 ? -30.044 6.366 -8.039 1.00 46.06 396 ARG A CA 1
ATOM 3069 C C . ARG A 1 396 ? -31.403 7.053 -8.159 1.00 46.06 396 ARG A C 1
ATOM 3071 O O . ARG A 1 396 ? -32.364 6.527 -7.610 1.00 46.06 396 ARG A O 1
ATOM 3078 N N . THR A 1 397 ? -31.529 8.192 -8.839 1.00 45.44 397 THR A N 1
ATOM 3079 C CA . THR A 1 397 ? -32.761 9.002 -8.739 1.00 45.44 397 THR A CA 1
ATOM 3080 C C . THR A 1 397 ? -33.715 8.909 -9.927 1.00 45.44 397 THR A C 1
ATOM 3082 O O . THR A 1 397 ? -34.843 9.376 -9.804 1.00 45.44 397 THR A O 1
ATOM 3085 N N . ASN A 1 398 ? -33.339 8.266 -11.038 1.00 44.84 398 ASN A N 1
ATOM 3086 C CA . ASN A 1 398 ? -34.202 8.211 -12.231 1.00 44.84 398 ASN A CA 1
ATOM 3087 C C . ASN A 1 398 ? -34.923 6.866 -12.449 1.00 44.84 398 ASN A C 1
ATOM 3089 O O . ASN A 1 398 ? -35.709 6.750 -13.385 1.00 44.84 398 ASN A O 1
ATOM 3093 N N . SER A 1 399 ? -34.729 5.879 -11.570 1.00 45.84 399 SER A N 1
ATOM 3094 C CA . SER A 1 399 ? -35.308 4.527 -11.699 1.00 45.84 399 SER A CA 1
ATOM 3095 C C . SER A 1 399 ? -36.419 4.245 -10.677 1.00 45.84 399 SER A C 1
ATOM 3097 O O . SER A 1 399 ? -36.553 3.126 -10.192 1.00 45.84 399 SER A O 1
ATOM 3099 N N . ALA A 1 400 ? -37.221 5.252 -10.321 1.00 47.41 400 ALA A N 1
ATOM 3100 C CA . ALA A 1 400 ? -38.273 5.154 -9.301 1.00 47.41 400 ALA A CA 1
ATOM 3101 C C . ALA A 1 400 ? -39.523 4.334 -9.713 1.00 47.41 400 ALA A C 1
ATOM 3103 O O . ALA A 1 400 ? -40.554 4.433 -9.055 1.00 47.41 400 ALA A O 1
ATOM 3104 N N . SER A 1 401 ? -39.474 3.531 -10.783 1.00 50.56 401 SER A N 1
ATOM 3105 C CA . SER A 1 401 ? -40.640 2.785 -11.290 1.00 50.56 401 SER A CA 1
ATOM 3106 C C . SER A 1 401 ? -40.562 1.258 -11.168 1.00 50.56 401 SER A C 1
ATOM 3108 O O . SER A 1 401 ? -41.524 0.589 -11.535 1.00 50.56 401 SER A O 1
ATOM 3110 N N . SER A 1 402 ? -39.489 0.681 -10.612 1.00 49.38 402 SER A N 1
ATOM 3111 C CA . SER A 1 402 ? -39.428 -0.765 -10.333 1.00 49.38 402 SER A CA 1
ATOM 3112 C C . SER A 1 402 ? -39.250 -1.023 -8.839 1.00 49.38 402 SER A C 1
ATOM 3114 O O . SER A 1 402 ? -38.140 -1.037 -8.314 1.00 49.38 402 SER A O 1
ATOM 3116 N N . ALA A 1 403 ? -40.372 -1.221 -8.145 1.00 50.31 403 ALA A N 1
ATOM 3117 C CA . ALA A 1 403 ? -40.456 -1.370 -6.691 1.00 50.31 403 ALA A CA 1
ATOM 3118 C C . ALA A 1 403 ? -39.823 -2.658 -6.116 1.00 50.31 403 ALA A C 1
ATOM 3120 O O . ALA A 1 403 ? -39.892 -2.864 -4.911 1.00 50.31 403 ALA A O 1
ATOM 3121 N N . ASN A 1 404 ? -39.193 -3.512 -6.933 1.00 47.47 404 ASN A N 1
ATOM 3122 C CA . ASN A 1 404 ? -38.720 -4.835 -6.498 1.00 47.47 404 ASN A CA 1
ATOM 3123 C C . ASN A 1 404 ? -37.228 -5.113 -6.731 1.00 47.47 404 ASN A C 1
ATOM 3125 O O . ASN A 1 404 ? -36.792 -6.247 -6.563 1.00 47.47 404 ASN A O 1
ATOM 3129 N N . SER A 1 405 ? -36.420 -4.107 -7.075 1.00 42.19 405 SER A N 1
ATOM 3130 C CA . SER A 1 405 ? -34.970 -4.289 -7.221 1.00 42.19 405 SER A CA 1
ATOM 3131 C C . SER A 1 405 ? -34.208 -3.334 -6.304 1.00 42.19 405 SER A C 1
ATOM 3133 O O . SER A 1 405 ? -33.666 -2.322 -6.736 1.00 42.19 405 SER A O 1
ATOM 3135 N N . ASN A 1 406 ? -34.142 -3.675 -5.013 1.00 41.62 406 ASN A N 1
ATOM 3136 C CA . ASN A 1 406 ? -33.221 -3.054 -4.047 1.00 41.62 406 ASN A CA 1
ATOM 3137 C C . ASN A 1 406 ? -31.774 -3.560 -4.229 1.00 41.62 406 ASN A C 1
ATOM 3139 O O . ASN A 1 406 ? -31.002 -3.612 -3.270 1.00 41.62 406 ASN A O 1
ATOM 3143 N N . TYR A 1 407 ? -31.386 -3.947 -5.447 1.00 42.59 407 TYR A N 1
ATOM 3144 C CA . TYR A 1 407 ? -30.022 -4.363 -5.740 1.00 42.59 407 TYR A CA 1
ATOM 3145 C C . TYR A 1 407 ? -29.129 -3.125 -5.782 1.00 42.59 407 TYR A C 1
ATOM 3147 O O . TYR A 1 407 ? -29.095 -2.350 -6.738 1.00 42.59 407 TYR A O 1
ATOM 3155 N N . ILE A 1 408 ? -28.431 -2.910 -4.671 1.00 44.12 408 ILE A N 1
ATOM 3156 C CA . ILE A 1 408 ? -27.443 -1.853 -4.525 1.00 44.12 408 ILE A CA 1
ATOM 3157 C C . ILE A 1 408 ? -26.261 -2.219 -5.422 1.00 44.12 408 ILE A C 1
ATOM 3159 O O . ILE A 1 408 ? -25.485 -3.091 -5.056 1.00 44.12 408 ILE A O 1
ATOM 3163 N N . SER A 1 409 ? -26.106 -1.534 -6.560 1.00 45.25 409 SER A N 1
ATOM 3164 C CA . SER A 1 409 ? -24.891 -1.615 -7.382 1.00 45.25 409 SER A CA 1
ATOM 3165 C C . SER A 1 409 ? -23.667 -1.436 -6.484 1.00 45.25 409 SER A C 1
ATOM 3167 O O . SER A 1 409 ? -23.453 -0.358 -5.920 1.00 45.25 409 SER A O 1
ATOM 3169 N N . CYS A 1 410 ? -22.900 -2.505 -6.293 1.00 46.88 410 CYS A N 1
ATOM 3170 C CA . CYS A 1 410 ? -21.593 -2.432 -5.672 1.00 46.88 410 CYS A CA 1
ATOM 3171 C C . CYS A 1 410 ? -20.677 -1.615 -6.589 1.00 46.88 410 CYS A C 1
ATOM 3173 O O . CYS A 1 410 ? -20.685 -1.776 -7.810 1.00 46.88 410 CYS A O 1
ATOM 3175 N N . ASN A 1 411 ? -19.920 -0.682 -6.015 1.00 60.41 411 ASN A N 1
ATOM 3176 C CA . ASN A 1 411 ? -18.927 0.057 -6.784 1.00 60.41 411 ASN A CA 1
ATOM 3177 C C . ASN A 1 411 ? -17.736 -0.880 -6.978 1.00 60.41 411 ASN A C 1
ATOM 3179 O O . ASN A 1 411 ? -16.967 -1.124 -6.048 1.00 60.41 411 ASN A O 1
ATOM 3183 N N . VAL A 1 412 ? -17.653 -1.470 -8.167 1.00 63.47 412 VAL A N 1
ATOM 3184 C CA . VAL A 1 412 ? -16.630 -2.453 -8.520 1.00 63.47 412 VAL A CA 1
ATOM 3185 C C . VAL A 1 412 ? -15.291 -1.736 -8.670 1.00 63.47 412 VAL A C 1
ATOM 3187 O O . VAL A 1 412 ? -15.175 -0.800 -9.457 1.00 63.47 412 VAL A O 1
ATOM 3190 N N . VAL A 1 413 ? -14.266 -2.185 -7.939 1.00 72.62 413 VAL A N 1
ATOM 3191 C CA . VAL A 1 413 ? -12.879 -1.784 -8.219 1.00 72.62 413 VAL A CA 1
ATOM 3192 C C . VAL A 1 413 ? -12.477 -2.426 -9.538 1.00 72.62 413 VAL A C 1
ATOM 3194 O O . VAL A 1 413 ? -12.106 -3.594 -9.587 1.00 72.62 413 VAL A O 1
ATOM 3197 N N . THR A 1 414 ? -12.589 -1.694 -10.636 1.00 75.19 414 THR A N 1
ATOM 3198 C CA . THR A 1 414 ? -12.127 -2.187 -11.930 1.00 75.19 414 THR A CA 1
ATOM 3199 C C . THR A 1 414 ? -10.645 -1.876 -12.088 1.00 75.19 414 THR A C 1
ATOM 3201 O O . THR A 1 414 ? -10.247 -0.726 -11.872 1.00 75.19 414 THR A O 1
ATOM 3204 N N . PRO A 1 415 ? -9.814 -2.855 -12.485 1.00 77.75 415 PRO A N 1
ATOM 3205 C CA . PRO A 1 415 ? -8.454 -2.536 -12.877 1.00 77.75 415 PRO A CA 1
ATOM 3206 C C . PRO A 1 415 ? -8.467 -1.529 -14.036 1.00 77.75 415 PRO A C 1
ATOM 3208 O O . PRO A 1 415 ? -9.368 -1.586 -14.881 1.00 77.75 415 PRO A O 1
ATOM 3211 N N . PRO A 1 416 ? -7.453 -0.656 -14.153 1.00 82.81 416 PRO A N 1
ATOM 3212 C CA . PRO A 1 416 ? -7.240 0.098 -15.377 1.00 82.81 416 PRO A CA 1
ATOM 3213 C C . PRO A 1 416 ? -7.159 -0.875 -16.561 1.00 82.81 416 PRO A C 1
ATOM 3215 O O . PRO A 1 416 ? -6.357 -1.813 -16.542 1.00 82.81 416 PRO A O 1
ATOM 3218 N N . SER A 1 417 ? -8.010 -0.695 -17.577 1.00 82.12 417 SER A N 1
ATOM 3219 C CA . SER A 1 417 ? -8.020 -1.600 -18.742 1.00 82.12 417 SER A CA 1
ATOM 3220 C C . SER A 1 417 ? -6.791 -1.409 -19.640 1.00 82.12 417 SER A C 1
ATOM 3222 O O . SER A 1 417 ? -6.405 -2.307 -20.388 1.00 82.12 417 SER A O 1
ATOM 3224 N N . ASP A 1 418 ? -6.166 -0.234 -19.552 1.00 88.44 418 ASP A N 1
ATOM 3225 C CA . ASP A 1 418 ? -4.879 0.050 -20.169 1.00 88.44 418 ASP A CA 1
ATOM 3226 C C . ASP A 1 418 ? -3.765 -0.483 -19.262 1.00 88.44 418 ASP A C 1
ATOM 3228 O O . ASP A 1 418 ? -3.513 0.047 -18.176 1.00 88.44 418 ASP A O 1
ATOM 3232 N N . PHE A 1 419 ? -3.086 -1.530 -19.732 1.00 92.38 419 PHE A N 1
ATOM 3233 C CA . PHE A 1 419 ? -1.935 -2.121 -19.059 1.00 92.38 419 PHE A CA 1
ATOM 3234 C C . PHE A 1 419 ? -0.858 -1.078 -18.720 1.00 92.38 419 PHE A C 1
ATOM 3236 O O . PHE A 1 419 ? -0.317 -1.082 -17.614 1.00 92.38 419 PHE A O 1
ATOM 3243 N N . GLY A 1 420 ? -0.612 -0.122 -19.621 1.00 94.12 420 GLY A N 1
ATOM 3244 C CA . GLY A 1 420 ? 0.379 0.928 -19.411 1.00 94.12 420 GLY A CA 1
ATOM 3245 C C . GLY A 1 420 ? 0.059 1.823 -18.212 1.00 94.12 420 GLY A C 1
ATOM 3246 O O . GLY A 1 420 ? 0.979 2.312 -17.565 1.00 94.12 420 GLY A O 1
ATOM 3247 N N . VAL A 1 421 ? -1.221 1.999 -17.863 1.00 93.94 421 VAL A N 1
ATOM 3248 C CA . VAL A 1 421 ? -1.625 2.751 -16.660 1.00 93.94 421 VAL A CA 1
ATOM 3249 C C . VAL A 1 421 ? -1.257 1.998 -15.388 1.00 93.94 421 VAL A C 1
ATOM 3251 O O . VAL A 1 421 ? -0.816 2.621 -14.427 1.00 93.94 421 VAL A O 1
ATOM 3254 N N . ARG A 1 422 ? -1.390 0.667 -15.374 1.00 94.50 422 ARG A N 1
ATOM 3255 C CA . ARG A 1 422 ? -1.025 -0.155 -14.209 1.00 94.50 422 ARG A CA 1
ATOM 3256 C C . ARG A 1 422 ? 0.471 -0.086 -13.939 1.00 94.50 422 ARG A C 1
ATOM 3258 O O . ARG A 1 422 ? 0.883 0.160 -12.813 1.00 94.50 422 ARG A O 1
ATOM 3265 N N . VAL A 1 423 ? 1.275 -0.231 -14.991 1.00 95.69 423 VAL A N 1
ATOM 3266 C CA . VAL A 1 423 ? 2.733 -0.136 -14.884 1.00 95.69 423 VAL A CA 1
ATOM 3267 C C . VAL A 1 423 ? 3.162 1.277 -14.478 1.00 95.69 423 VAL A C 1
ATOM 3269 O O . VAL A 1 423 ? 4.008 1.423 -13.599 1.00 95.69 423 VAL A O 1
ATOM 3272 N N . ALA A 1 424 ? 2.545 2.319 -15.047 1.00 96.00 424 ALA A N 1
ATOM 3273 C CA . ALA A 1 424 ? 2.787 3.700 -14.634 1.00 96.00 424 ALA A CA 1
ATOM 3274 C C . ALA A 1 424 ? 2.414 3.946 -13.164 1.00 96.00 424 ALA A C 1
ATOM 3276 O O . ALA A 1 424 ? 3.125 4.676 -12.480 1.00 96.00 424 ALA A O 1
ATOM 3277 N N . LEU A 1 425 ? 1.344 3.318 -12.662 1.00 95.56 425 LEU A N 1
ATOM 3278 C CA . LEU A 1 425 ? 0.959 3.391 -11.253 1.00 95.56 425 LEU A CA 1
ATOM 3279 C C . LEU A 1 425 ? 2.009 2.718 -10.357 1.00 95.56 425 LEU A C 1
ATOM 3281 O O . LEU A 1 425 ? 2.442 3.330 -9.389 1.00 95.56 425 LEU A O 1
ATOM 3285 N N . CYS A 1 426 ? 2.470 1.509 -10.690 1.00 95.75 426 CYS A N 1
ATOM 3286 C CA . CYS A 1 426 ? 3.553 0.850 -9.948 1.00 95.75 426 CYS A CA 1
ATOM 3287 C C . CYS A 1 426 ? 4.836 1.694 -9.946 1.00 95.75 426 CYS A C 1
ATOM 3289 O O . CYS A 1 426 ? 5.451 1.879 -8.899 1.00 95.75 426 CYS A O 1
ATOM 3291 N N . ALA A 1 427 ? 5.213 2.248 -11.102 1.00 95.38 427 ALA A N 1
ATOM 3292 C CA . ALA A 1 427 ? 6.379 3.114 -11.240 1.00 95.38 427 ALA A CA 1
ATOM 3293 C C . ALA A 1 427 ? 6.257 4.387 -10.383 1.00 95.38 427 ALA A C 1
ATOM 3295 O O . ALA A 1 427 ? 7.191 4.733 -9.661 1.00 95.38 427 ALA A O 1
ATOM 3296 N N . ALA A 1 428 ? 5.089 5.037 -10.404 1.00 95.19 428 ALA A N 1
ATOM 3297 C CA . ALA A 1 428 ? 4.783 6.173 -9.541 1.00 95.19 428 ALA A CA 1
ATOM 3298 C C . ALA A 1 428 ? 4.915 5.805 -8.062 1.00 95.19 428 ALA A C 1
ATOM 3300 O O . ALA A 1 428 ? 5.533 6.547 -7.311 1.00 95.19 428 ALA A O 1
ATOM 3301 N N . GLN A 1 429 ? 4.411 4.642 -7.646 1.00 93.31 429 GLN A N 1
ATOM 3302 C CA . GLN A 1 429 ? 4.506 4.204 -6.254 1.00 93.31 429 GLN A CA 1
ATOM 3303 C C . GLN A 1 429 ? 5.948 3.945 -5.813 1.00 93.31 429 GLN A C 1
ATOM 3305 O O . GLN A 1 429 ? 6.338 4.356 -4.725 1.00 93.31 429 GLN A O 1
ATOM 3310 N N . VAL A 1 430 ? 6.791 3.356 -6.663 1.00 92.62 430 VAL A N 1
ATOM 3311 C CA . VAL A 1 430 ? 8.225 3.208 -6.351 1.00 92.62 430 VAL A CA 1
ATOM 3312 C C . VAL A 1 430 ? 8.879 4.569 -6.085 1.00 92.62 430 VAL A C 1
ATOM 3314 O O . VAL A 1 430 ? 9.626 4.708 -5.119 1.00 92.62 430 VAL A O 1
ATOM 3317 N N . ILE A 1 431 ? 8.559 5.584 -6.891 1.00 93.62 431 ILE A N 1
ATOM 3318 C CA . ILE A 1 431 ? 9.055 6.961 -6.715 1.00 93.62 431 ILE A CA 1
ATOM 3319 C C . ILE A 1 431 ? 8.443 7.614 -5.470 1.00 93.62 431 ILE A C 1
ATOM 3321 O O . ILE A 1 431 ? 9.117 8.320 -4.724 1.00 93.62 431 ILE A O 1
ATOM 3325 N N . ASN A 1 432 ? 7.164 7.357 -5.208 1.00 91.00 432 ASN A N 1
ATOM 3326 C CA . ASN A 1 432 ? 6.444 7.904 -4.066 1.00 91.00 432 ASN A CA 1
ATOM 3327 C C . ASN A 1 432 ? 7.121 7.553 -2.733 1.00 91.00 432 ASN A C 1
ATOM 3329 O O . ASN A 1 432 ? 7.169 8.370 -1.812 1.00 91.00 432 ASN A O 1
ATOM 3333 N N . TYR A 1 433 ? 7.665 6.339 -2.657 1.00 88.31 433 TYR A N 1
ATOM 3334 C CA . TYR A 1 433 ? 8.365 5.823 -1.487 1.00 88.31 433 TYR A CA 1
ATOM 3335 C C . TYR A 1 433 ? 9.888 5.975 -1.568 1.00 88.31 433 TYR A C 1
ATOM 3337 O O . TYR A 1 433 ? 10.571 5.683 -0.587 1.00 88.31 433 TYR A O 1
ATOM 3345 N N . SER A 1 434 ? 10.444 6.474 -2.680 1.00 88.31 434 SER A N 1
ATOM 3346 C CA . SER A 1 434 ? 11.896 6.641 -2.812 1.00 88.31 434 SER A CA 1
ATOM 3347 C C . SER A 1 434 ? 12.457 7.726 -1.909 1.00 88.31 434 SER A C 1
ATOM 3349 O O . SER A 1 434 ? 13.630 7.668 -1.572 1.00 88.31 434 SER A O 1
ATOM 3351 N N . THR A 1 435 ? 11.647 8.674 -1.434 1.00 84.31 435 THR A N 1
ATOM 3352 C CA . THR A 1 435 ? 12.096 9.664 -0.438 1.00 84.31 435 THR A CA 1
ATOM 3353 C C . THR A 1 435 ? 12.520 9.035 0.884 1.00 84.31 435 THR A C 1
ATOM 3355 O O . THR A 1 435 ? 13.338 9.621 1.594 1.00 84.31 435 THR A O 1
ATOM 3358 N N . LEU A 1 436 ? 12.054 7.818 1.195 1.00 79.31 436 LEU A N 1
ATOM 3359 C CA . LEU A 1 436 ? 12.573 7.051 2.325 1.00 79.31 436 LEU A CA 1
ATOM 3360 C C . LEU A 1 436 ? 14.083 6.827 2.198 1.00 79.31 436 LEU A C 1
ATOM 3362 O O . LEU A 1 436 ? 14.754 6.746 3.215 1.00 79.31 436 LEU A O 1
ATOM 3366 N N . SER A 1 437 ? 14.662 6.803 0.992 1.00 79.62 437 SER A N 1
ATOM 3367 C CA . SER A 1 437 ? 16.112 6.649 0.830 1.00 79.62 437 SER A CA 1
ATOM 3368 C C . SER A 1 437 ? 16.916 7.810 1.422 1.00 79.62 437 SER A C 1
ATOM 3370 O O . SER A 1 437 ? 18.100 7.628 1.692 1.00 79.62 437 SER A O 1
ATOM 3372 N N . LEU A 1 438 ? 16.298 8.982 1.615 1.00 80.12 438 LEU A N 1
ATOM 3373 C CA . LEU A 1 438 ? 16.944 10.175 2.169 1.00 80.12 438 LEU A CA 1
ATOM 3374 C C . LEU A 1 438 ? 16.939 10.178 3.707 1.00 80.12 438 LEU A C 1
ATOM 3376 O O . LEU A 1 438 ? 17.921 10.592 4.315 1.00 80.12 438 LEU A O 1
ATOM 3380 N N . GLY A 1 439 ? 15.850 9.714 4.333 1.00 75.94 439 GLY A N 1
ATOM 3381 C CA . GLY A 1 439 ? 15.668 9.752 5.795 1.00 75.94 439 GLY A CA 1
ATOM 3382 C C . GLY A 1 439 ? 15.773 8.395 6.501 1.00 75.94 439 GLY A C 1
ATOM 3383 O O . GLY A 1 439 ? 16.258 8.317 7.626 1.00 75.94 439 GLY A O 1
ATOM 3384 N N . ASP A 1 440 ? 15.367 7.313 5.834 1.00 76.50 440 ASP A N 1
ATOM 3385 C CA . ASP A 1 440 ? 15.422 5.933 6.324 1.00 76.50 440 ASP A CA 1
ATOM 3386 C C . ASP A 1 440 ? 15.931 4.962 5.232 1.00 76.50 440 ASP A C 1
ATOM 3388 O O . ASP A 1 440 ? 15.170 4.182 4.640 1.00 76.50 440 ASP A O 1
ATOM 3392 N N . PRO A 1 441 ? 17.254 4.934 4.973 1.00 79.81 441 PRO A N 1
ATOM 3393 C CA . PRO A 1 441 ? 17.847 4.028 3.989 1.00 79.81 441 PRO A CA 1
ATOM 3394 C C . PRO A 1 441 ? 17.615 2.538 4.286 1.00 79.81 441 PRO A C 1
ATOM 3396 O O . PRO A 1 441 ? 17.896 1.686 3.438 1.00 79.81 441 PRO A O 1
ATOM 3399 N N . ARG A 1 442 ? 17.196 2.176 5.507 1.00 78.19 442 ARG A N 1
ATOM 3400 C CA . ARG A 1 442 ? 16.841 0.794 5.854 1.00 78.19 442 ARG A CA 1
ATOM 3401 C C . ARG A 1 442 ? 15.410 0.501 5.429 1.00 78.19 442 ARG A C 1
ATOM 3403 O O . ARG A 1 442 ? 15.224 -0.468 4.701 1.00 78.19 442 ARG A O 1
ATOM 3410 N N . GLY A 1 443 ? 14.453 1.355 5.787 1.00 78.25 443 GLY A N 1
ATOM 3411 C CA . GLY A 1 443 ? 13.070 1.277 5.315 1.00 78.25 443 GLY A CA 1
ATOM 3412 C C . GLY A 1 443 ? 12.981 1.266 3.789 1.00 78.25 443 GLY A C 1
ATOM 3413 O O . GLY A 1 443 ? 12.295 0.418 3.219 1.00 78.25 443 GLY A O 1
ATOM 3414 N N . TRP A 1 444 ? 13.776 2.101 3.111 1.00 84.44 444 TRP A N 1
ATOM 3415 C CA . TRP A 1 444 ? 13.882 2.055 1.651 1.00 84.44 444 TRP A CA 1
ATOM 3416 C C . TRP A 1 444 ? 14.369 0.701 1.135 1.00 84.44 444 TRP A C 1
ATOM 3418 O O . TRP A 1 444 ? 13.765 0.152 0.225 1.00 84.44 444 TRP A O 1
ATOM 3428 N N . ARG A 1 445 ? 15.409 0.107 1.732 1.00 79.25 445 ARG A N 1
ATOM 3429 C CA . ARG A 1 445 ? 15.874 -1.236 1.340 1.00 79.25 445 ARG A CA 1
ATOM 3430 C C . ARG A 1 445 ? 14.834 -2.323 1.606 1.00 79.25 445 ARG A C 1
ATOM 3432 O O . ARG A 1 445 ? 14.773 -3.280 0.840 1.00 79.25 445 ARG A O 1
ATOM 3439 N N . THR A 1 446 ? 14.027 -2.182 2.657 1.00 75.44 446 THR A N 1
ATOM 3440 C CA . THR A 1 446 ? 12.893 -3.073 2.942 1.00 75.44 446 THR A CA 1
ATOM 3441 C C . THR A 1 446 ? 11.836 -3.003 1.838 1.00 75.44 446 THR A C 1
ATOM 3443 O O . THR A 1 446 ? 11.259 -4.023 1.471 1.00 75.44 446 THR A O 1
ATOM 3446 N N . LEU A 1 447 ? 11.580 -1.805 1.304 1.00 80.06 447 LEU A N 1
ATOM 3447 C CA . LEU A 1 447 ? 10.576 -1.585 0.267 1.00 80.06 447 LEU A CA 1
ATOM 3448 C C . LEU A 1 447 ? 11.137 -1.882 -1.128 1.00 80.06 447 LEU A C 1
ATOM 3450 O O . LEU A 1 447 ? 10.631 -2.757 -1.809 1.00 80.06 447 LEU A O 1
ATOM 3454 N N . ALA A 1 448 ? 12.206 -1.213 -1.546 1.00 78.56 448 ALA A N 1
ATOM 3455 C CA . ALA A 1 448 ? 12.780 -1.291 -2.887 1.00 78.56 448 ALA A CA 1
ATOM 3456 C C . ALA A 1 448 ? 13.765 -2.449 -3.111 1.00 78.56 448 ALA A C 1
ATOM 3458 O O . ALA A 1 448 ? 14.157 -2.700 -4.248 1.00 78.56 448 ALA A O 1
ATOM 3459 N N . GLY A 1 449 ? 14.185 -3.161 -2.067 1.00 78.94 449 GLY A N 1
ATOM 3460 C CA . GLY A 1 449 ? 15.267 -4.139 -2.167 1.00 78.94 449 GLY A CA 1
ATOM 3461 C C . GLY A 1 449 ? 16.655 -3.491 -2.275 1.00 78.94 449 GLY A C 1
ATOM 3462 O O . GLY A 1 449 ? 16.828 -2.280 -2.149 1.00 78.94 449 GLY A O 1
ATOM 3463 N N . LYS A 1 450 ? 17.691 -4.317 -2.472 1.00 77.50 450 LYS A N 1
ATOM 3464 C CA . LYS A 1 450 ? 19.101 -3.866 -2.504 1.00 77.50 450 LYS A CA 1
ATOM 3465 C C . LYS A 1 450 ? 19.554 -3.318 -3.862 1.00 77.50 450 LYS A C 1
ATOM 3467 O O . LYS A 1 450 ? 20.632 -2.742 -3.933 1.00 77.50 450 LYS A O 1
ATOM 3472 N N . GLN A 1 451 ? 18.787 -3.565 -4.921 1.00 72.94 451 GLN A N 1
ATOM 3473 C CA . GLN A 1 451 ? 19.263 -3.411 -6.299 1.00 72.94 451 GLN A CA 1
ATOM 3474 C C . GLN A 1 451 ? 18.909 -2.059 -6.923 1.00 72.94 451 GLN A C 1
ATOM 3476 O O . GLN A 1 451 ? 19.466 -1.724 -7.961 1.00 72.94 451 GLN A O 1
ATOM 3481 N N . LEU A 1 452 ? 18.020 -1.276 -6.300 1.00 78.50 452 LEU A N 1
ATOM 3482 C CA . LEU A 1 452 ? 17.529 -0.047 -6.909 1.00 78.50 452 LEU A CA 1
ATOM 3483 C C . LEU A 1 452 ? 18.474 1.136 -6.678 1.00 78.50 452 LEU A C 1
ATOM 3485 O O . LEU A 1 452 ? 18.584 1.643 -5.558 1.00 78.50 452 LEU A O 1
ATOM 3489 N N . GLY A 1 453 ? 19.126 1.594 -7.746 1.00 82.38 453 GLY A N 1
ATOM 3490 C CA . GLY A 1 453 ? 19.915 2.821 -7.754 1.00 82.38 453 GLY A CA 1
ATOM 3491 C C . GLY A 1 453 ? 19.109 4.040 -8.210 1.00 82.38 453 GLY A C 1
ATOM 3492 O O . GLY A 1 453 ? 18.007 3.934 -8.744 1.00 82.38 453 GLY A O 1
ATOM 3493 N N . LYS A 1 454 ? 19.694 5.237 -8.074 1.00 81.75 454 LYS A N 1
ATOM 3494 C CA . LYS A 1 454 ? 19.083 6.481 -8.585 1.00 81.75 454 LYS A CA 1
ATOM 3495 C C . LYS A 1 454 ? 18.810 6.436 -10.091 1.00 81.75 454 LYS A C 1
ATOM 3497 O O . LYS A 1 454 ? 17.787 6.932 -10.547 1.00 81.75 454 LYS A O 1
ATOM 3502 N N . LYS A 1 455 ? 19.710 5.816 -10.866 1.00 83.38 455 LYS A N 1
ATOM 3503 C CA . LYS A 1 455 ? 19.575 5.701 -12.330 1.00 83.38 455 LYS A CA 1
ATOM 3504 C C . LYS A 1 455 ? 18.317 4.927 -12.730 1.00 83.38 455 LYS A C 1
ATOM 3506 O O . LYS A 1 455 ? 17.705 5.223 -13.752 1.00 83.38 455 LYS A O 1
ATOM 3511 N N . ASP A 1 456 ? 17.896 3.981 -11.901 1.00 87.62 456 ASP A N 1
ATOM 3512 C CA . ASP A 1 456 ? 16.684 3.208 -12.135 1.00 87.62 456 ASP A CA 1
ATOM 3513 C C . ASP A 1 456 ? 15.415 4.020 -11.829 1.00 87.62 456 ASP A C 1
ATOM 3515 O O . ASP A 1 456 ? 14.394 3.827 -12.488 1.00 87.62 456 ASP A O 1
ATOM 3519 N N . LEU A 1 457 ? 15.468 4.989 -10.902 1.00 90.81 457 LEU A N 1
ATOM 3520 C CA . LEU A 1 457 ? 14.338 5.895 -10.645 1.00 90.81 457 LEU A CA 1
ATOM 3521 C C . LEU A 1 457 ? 13.983 6.724 -11.881 1.00 90.81 457 LEU A C 1
ATOM 3523 O O . LEU A 1 457 ? 12.802 6.906 -12.164 1.00 90.81 457 LEU A O 1
ATOM 3527 N N . LEU A 1 458 ? 14.977 7.152 -12.669 1.00 92.94 458 LEU A N 1
ATOM 3528 C CA . LEU A 1 458 ? 14.736 7.843 -13.942 1.00 92.94 458 LEU A CA 1
ATOM 3529 C C . LEU A 1 458 ? 13.957 6.961 -14.928 1.00 92.94 458 LEU A C 1
ATOM 3531 O O . LEU A 1 458 ? 13.065 7.441 -15.629 1.00 92.94 458 LEU A O 1
ATOM 3535 N N . LYS A 1 459 ? 14.255 5.656 -14.962 1.00 93.81 459 LYS A N 1
ATOM 3536 C CA . LYS A 1 459 ? 13.533 4.678 -15.788 1.00 93.81 459 LYS A CA 1
ATOM 3537 C C . LYS A 1 459 ? 12.054 4.632 -15.395 1.00 93.81 459 LYS A C 1
ATOM 3539 O O . LYS A 1 459 ? 11.189 4.755 -16.262 1.00 93.81 459 LYS A O 1
ATOM 3544 N N . PHE A 1 460 ? 11.761 4.529 -14.098 1.00 94.75 460 PHE A N 1
ATOM 3545 C CA . PHE A 1 460 ? 10.387 4.526 -13.585 1.00 94.75 460 PHE A CA 1
ATOM 3546 C C . PHE A 1 460 ? 9.676 5.862 -13.795 1.00 94.75 460 PHE A C 1
ATOM 3548 O O . PHE A 1 460 ? 8.508 5.874 -14.180 1.00 94.75 460 PHE A O 1
ATOM 3555 N N . TYR A 1 461 ? 10.377 6.983 -13.635 1.00 95.62 461 TYR A N 1
ATOM 3556 C CA . TYR A 1 461 ? 9.785 8.296 -13.864 1.00 95.62 461 TYR A CA 1
ATOM 3557 C C . TYR A 1 461 ? 9.378 8.473 -15.331 1.00 95.62 461 TYR A C 1
ATOM 3559 O O . TYR A 1 461 ? 8.250 8.870 -15.614 1.00 95.62 461 TYR A O 1
ATOM 3567 N N . ARG A 1 462 ? 10.218 8.038 -16.278 1.00 95.62 462 ARG A N 1
ATOM 3568 C CA . ARG A 1 462 ? 9.871 8.035 -17.710 1.00 95.62 462 ARG A CA 1
ATOM 3569 C C . ARG A 1 462 ? 8.680 7.127 -18.031 1.00 95.62 462 ARG A C 1
ATOM 3571 O O . ARG A 1 462 ? 7.858 7.470 -18.880 1.00 95.62 462 ARG A O 1
ATOM 3578 N N . VAL A 1 463 ? 8.560 5.975 -17.366 1.00 95.94 463 VAL A N 1
ATOM 3579 C CA . VAL A 1 463 ? 7.382 5.095 -17.490 1.00 95.94 463 VAL A CA 1
ATOM 3580 C C . VAL A 1 463 ? 6.121 5.806 -16.989 1.00 95.94 463 VAL A C 1
ATOM 3582 O O . VAL A 1 463 ? 5.095 5.772 -17.668 1.00 95.94 463 VAL A O 1
ATOM 3585 N N . PHE A 1 464 ? 6.205 6.489 -15.846 1.00 96.62 464 PHE A N 1
ATOM 3586 C CA . PHE A 1 464 ? 5.113 7.289 -15.295 1.00 96.62 464 PHE A CA 1
ATOM 3587 C C . PHE A 1 464 ? 4.697 8.432 -16.237 1.00 96.62 464 PHE A C 1
ATOM 3589 O O . PHE A 1 464 ? 3.519 8.532 -16.586 1.00 96.62 464 PHE A O 1
ATOM 3596 N N . GLN A 1 465 ? 5.651 9.224 -16.738 1.00 95.94 465 GLN A N 1
ATOM 3597 C CA . GLN A 1 465 ? 5.406 10.349 -17.653 1.00 95.94 465 GLN A CA 1
ATOM 3598 C C . GLN A 1 465 ? 4.625 9.945 -18.913 1.00 95.94 465 GLN A C 1
ATOM 3600 O O . GLN A 1 465 ? 3.777 10.697 -19.387 1.00 95.94 465 GLN A O 1
ATOM 3605 N N . ARG A 1 466 ? 4.811 8.720 -19.435 1.00 96.19 466 ARG A N 1
ATOM 3606 C CA . ARG A 1 466 ? 4.040 8.223 -20.597 1.00 96.19 466 ARG A CA 1
ATOM 3607 C C . ARG A 1 466 ? 2.524 8.199 -20.359 1.00 96.19 466 ARG A C 1
ATOM 3609 O O . ARG A 1 466 ? 1.764 8.155 -21.330 1.00 96.19 466 ARG A O 1
ATOM 3616 N N . LYS A 1 467 ? 2.073 8.178 -19.100 1.00 96.00 467 LYS A N 1
ATOM 3617 C CA . LYS A 1 467 ? 0.656 8.084 -18.707 1.00 96.00 467 LYS A CA 1
ATOM 3618 C C . LYS A 1 467 ? 0.237 9.101 -17.642 1.00 96.00 467 LYS A C 1
ATOM 3620 O O . LYS A 1 467 ? -0.913 9.062 -17.215 1.00 96.00 467 LYS A O 1
ATOM 3625 N N . GLU A 1 468 ? 1.105 10.027 -17.239 1.00 94.94 468 GLU A N 1
ATOM 3626 C CA . GLU A 1 468 ? 0.871 10.955 -16.119 1.00 94.94 468 GLU A CA 1
ATOM 3627 C C . GLU A 1 468 ? -0.418 11.787 -16.262 1.00 94.94 468 GLU A C 1
ATOM 3629 O O . GLU A 1 468 ? -1.071 12.141 -15.277 1.00 94.94 468 GLU A O 1
ATOM 3634 N N . SER A 1 469 ? -0.837 12.079 -17.497 1.00 93.44 469 SER A N 1
ATOM 3635 C CA . SER A 1 469 ? -2.047 12.856 -17.790 1.00 93.44 469 SER A CA 1
ATOM 3636 C C . SER A 1 469 ? -3.329 12.180 -17.296 1.00 93.44 469 SER A C 1
ATOM 3638 O O . SER A 1 469 ? -4.333 12.860 -17.090 1.00 93.44 469 SER A O 1
ATOM 3640 N N . LEU A 1 470 ? -3.279 10.867 -17.053 1.00 92.94 470 LEU A N 1
ATOM 3641 C CA . LEU A 1 470 ? -4.359 10.062 -16.485 1.00 92.94 470 LEU A CA 1
ATOM 3642 C C . LEU A 1 470 ? -4.362 10.060 -14.951 1.00 92.94 470 LEU A C 1
ATOM 3644 O O . LEU A 1 470 ? -5.284 9.521 -14.348 1.00 92.94 470 LEU A O 1
ATOM 3648 N N . PHE A 1 471 ? -3.360 10.660 -14.310 1.00 92.56 471 PHE A N 1
ATOM 3649 C CA . PHE A 1 471 ? -3.264 10.772 -12.858 1.00 92.56 471 PHE A CA 1
ATOM 3650 C C . PHE A 1 471 ? -3.805 12.112 -12.370 1.00 92.56 471 PHE A C 1
ATOM 3652 O O . PHE A 1 471 ? -3.863 13.104 -13.106 1.00 92.56 471 PHE A O 1
ATOM 3659 N N . HIS A 1 472 ? -4.221 12.159 -11.109 1.00 90.06 472 HIS A N 1
ATOM 3660 C CA . HIS A 1 472 ? -4.680 13.393 -10.495 1.00 90.06 472 HIS A CA 1
ATOM 3661 C C . HIS A 1 472 ? -3.558 14.440 -10.487 1.00 90.06 472 HIS A C 1
ATOM 3663 O O . HIS A 1 472 ? -2.385 14.124 -10.281 1.00 90.06 472 HIS A O 1
ATOM 3669 N N . ALA A 1 473 ? -3.913 15.709 -10.713 1.00 87.94 473 ALA A N 1
ATOM 3670 C CA . ALA A 1 473 ? -2.931 16.765 -10.956 1.00 87.94 473 ALA A CA 1
ATOM 3671 C C . ALA A 1 473 ? -1.939 16.948 -9.808 1.00 87.94 473 ALA A C 1
ATOM 3673 O O . ALA A 1 473 ? -0.763 17.200 -10.063 1.00 87.94 473 ALA A O 1
ATOM 3674 N N . HIS A 1 474 ? -2.379 16.796 -8.557 1.00 84.56 474 HIS A N 1
ATOM 3675 C CA . HIS A 1 474 ? -1.416 16.878 -7.470 1.00 84.56 474 HIS A CA 1
ATOM 3676 C C . HIS A 1 474 ? -0.644 15.581 -7.254 1.00 84.56 474 HIS A C 1
ATOM 3678 O O . HIS A 1 474 ? 0.473 15.674 -6.763 1.00 84.56 474 HIS A O 1
ATOM 3684 N N . TYR A 1 475 ? -1.185 14.406 -7.595 1.00 89.81 475 TYR A N 1
ATOM 3685 C CA . TYR A 1 475 ? -0.397 13.178 -7.498 1.00 89.81 475 TYR A CA 1
ATOM 3686 C C . TYR A 1 475 ? 0.785 13.265 -8.466 1.00 89.81 475 TYR A C 1
ATOM 3688 O O . TYR A 1 475 ? 1.915 13.036 -8.065 1.00 89.81 475 TYR A O 1
ATOM 3696 N N . ARG A 1 476 ? 0.569 13.781 -9.688 1.00 92.75 476 ARG A N 1
ATOM 3697 C CA . ARG A 1 476 ? 1.676 14.151 -10.590 1.00 92.75 476 ARG A CA 1
ATOM 3698 C C . ARG A 1 476 ? 2.708 15.054 -9.920 1.00 92.75 476 ARG A C 1
ATOM 3700 O O . ARG A 1 476 ? 3.882 14.718 -9.899 1.00 92.75 476 ARG A O 1
ATOM 3707 N N . LYS A 1 477 ? 2.261 16.177 -9.347 1.00 89.25 477 LYS A N 1
ATOM 3708 C CA . LYS A 1 477 ? 3.146 17.137 -8.671 1.00 89.25 477 LYS A CA 1
ATOM 3709 C C . LYS A 1 477 ? 3.944 16.493 -7.537 1.00 89.25 477 LYS A C 1
ATOM 3711 O O . LYS A 1 477 ? 5.122 16.792 -7.384 1.00 89.25 477 LYS A O 1
ATOM 3716 N N . GLU A 1 478 ? 3.307 15.634 -6.751 1.00 88.38 478 GLU A N 1
ATOM 3717 C CA . GLU A 1 478 ? 3.954 14.902 -5.668 1.00 88.38 478 GLU A CA 1
ATOM 3718 C C . GLU A 1 478 ? 5.025 13.950 -6.202 1.00 88.38 478 GLU A C 1
ATOM 3720 O O . GLU A 1 478 ? 6.169 14.026 -5.763 1.00 88.38 478 GLU A O 1
ATOM 3725 N N . ILE A 1 479 ? 4.690 13.115 -7.189 1.00 92.75 479 ILE A N 1
ATOM 3726 C CA . ILE A 1 479 ? 5.632 12.166 -7.791 1.00 92.75 479 ILE A CA 1
ATOM 3727 C C . ILE A 1 479 ? 6.820 12.889 -8.430 1.00 92.75 479 ILE A C 1
ATOM 3729 O O . ILE A 1 479 ? 7.962 12.521 -8.161 1.00 92.75 479 ILE A O 1
ATOM 3733 N N . SER A 1 480 ? 6.585 13.947 -9.209 1.00 93.81 480 SER A N 1
ATOM 3734 C CA . SER A 1 480 ? 7.660 14.757 -9.793 1.00 93.81 480 SER A CA 1
ATOM 3735 C C . SER A 1 480 ? 8.520 15.414 -8.711 1.00 93.81 480 SER A C 1
ATOM 3737 O O . SER A 1 480 ? 9.741 15.328 -8.770 1.00 93.81 480 SER A O 1
ATOM 3739 N N . GLY A 1 481 ? 7.913 16.003 -7.674 1.00 90.50 481 GLY A N 1
ATOM 3740 C CA . GLY A 1 481 ? 8.654 16.613 -6.566 1.00 90.50 481 GLY A CA 1
ATOM 3741 C C . GLY A 1 481 ? 9.524 15.610 -5.802 1.00 90.50 481 GLY A C 1
ATOM 3742 O O . GLY A 1 481 ? 10.681 15.897 -5.501 1.00 90.50 481 GLY A O 1
ATOM 3743 N N . LYS A 1 482 ? 9.002 14.407 -5.540 1.00 90.12 482 LYS A N 1
ATOM 3744 C CA . LYS A 1 482 ? 9.738 13.315 -4.885 1.00 90.12 482 LYS A CA 1
ATOM 3745 C C . LYS A 1 482 ? 10.867 12.775 -5.760 1.00 90.12 482 LYS A C 1
ATOM 3747 O O . LYS A 1 482 ? 11.968 12.553 -5.258 1.00 90.12 482 LYS A O 1
ATOM 3752 N N . PHE A 1 483 ? 10.626 12.630 -7.063 1.00 92.62 483 PHE A N 1
ATOM 3753 C CA . PHE A 1 483 ? 11.660 12.261 -8.027 1.00 92.62 483 PHE A CA 1
ATOM 3754 C C . PHE A 1 483 ? 12.809 13.276 -8.029 1.00 92.62 483 PHE A C 1
ATOM 3756 O O . PHE A 1 483 ? 13.967 12.877 -7.917 1.00 92.62 483 PHE A O 1
ATOM 3763 N N . VAL A 1 484 ? 12.498 14.574 -8.085 1.00 91.06 484 VAL A N 1
ATOM 3764 C CA . VAL A 1 484 ? 13.493 15.658 -8.050 1.00 91.06 484 VAL A CA 1
ATOM 3765 C C . VAL A 1 484 ? 14.283 15.639 -6.745 1.00 91.06 484 VAL A C 1
ATOM 3767 O O . VAL A 1 484 ? 15.511 15.654 -6.782 1.00 91.06 484 VAL A O 1
ATOM 3770 N N . ALA A 1 485 ? 13.599 15.536 -5.601 1.00 88.00 485 ALA A N 1
ATOM 3771 C CA . ALA A 1 485 ? 14.237 15.525 -4.286 1.00 88.00 485 ALA A CA 1
ATOM 3772 C C . ALA A 1 485 ? 15.265 14.389 -4.138 1.00 88.00 485 ALA A C 1
ATOM 3774 O O . ALA A 1 485 ? 16.362 14.609 -3.627 1.00 88.00 485 ALA A O 1
ATOM 3775 N N . VAL A 1 486 ? 14.931 13.182 -4.610 1.00 88.38 486 VAL A N 1
ATOM 3776 C CA . VAL A 1 486 ? 15.835 12.022 -4.543 1.00 88.38 486 VAL A CA 1
ATOM 3777 C C . VAL A 1 486 ? 16.934 12.085 -5.607 1.00 88.38 486 VAL A C 1
ATOM 3779 O O . VAL A 1 486 ? 18.068 11.690 -5.335 1.00 88.38 486 VAL A O 1
ATOM 3782 N N . SER A 1 487 ? 16.626 12.590 -6.804 1.00 87.81 487 SER A N 1
ATOM 3783 C CA . SER A 1 487 ? 17.574 12.633 -7.926 1.00 87.81 487 SER A CA 1
ATOM 3784 C C . SER A 1 487 ? 18.666 13.674 -7.725 1.00 87.81 487 SER A C 1
ATOM 3786 O O . SER A 1 487 ? 19.841 13.350 -7.879 1.00 87.81 487 SER A O 1
ATOM 3788 N N . LEU A 1 488 ? 18.285 14.890 -7.324 1.00 85.62 488 LEU A N 1
ATOM 3789 C CA . LEU A 1 488 ? 19.227 15.979 -7.059 1.00 85.62 488 LEU A CA 1
ATOM 3790 C C . LEU A 1 488 ? 19.967 15.811 -5.735 1.00 85.62 488 LEU A C 1
ATOM 3792 O O . LEU A 1 488 ? 20.899 16.565 -5.478 1.00 85.62 488 LEU A O 1
ATOM 3796 N N . GLU A 1 489 ? 19.536 14.848 -4.906 1.00 72.69 489 GLU A N 1
ATOM 3797 C CA . GLU A 1 489 ? 20.132 14.528 -3.610 1.00 72.69 489 GLU A CA 1
ATOM 3798 C C . GLU A 1 489 ? 20.507 15.816 -2.878 1.00 72.69 489 GLU A C 1
ATOM 3800 O O . GLU A 1 489 ? 21.662 15.991 -2.492 1.00 72.69 489 GLU A O 1
ATOM 3805 N N . VAL A 1 490 ? 19.552 16.762 -2.813 1.00 55.91 490 VAL A N 1
ATOM 3806 C CA . VAL A 1 490 ? 19.785 18.105 -2.279 1.00 55.91 490 VAL A CA 1
ATOM 3807 C C . VAL A 1 490 ? 20.213 17.921 -0.835 1.00 55.91 490 VAL A C 1
ATOM 3809 O O . VAL A 1 490 ? 19.408 17.791 0.085 1.00 55.91 490 VAL A O 1
ATOM 3812 N N . THR A 1 491 ? 21.523 17.836 -0.658 1.00 45.81 491 THR A N 1
ATOM 3813 C CA . THR A 1 491 ? 22.173 17.602 0.609 1.00 45.81 491 THR A CA 1
ATOM 3814 C C . THR A 1 491 ? 22.203 18.971 1.255 1.00 45.81 491 THR A C 1
ATOM 3816 O O . THR A 1 491 ? 23.207 19.671 1.229 1.00 45.81 491 THR A O 1
ATOM 3819 N N . THR A 1 492 ? 21.069 19.398 1.810 1.00 44.12 492 THR A N 1
ATOM 3820 C CA . THR A 1 492 ? 21.021 20.562 2.704 1.00 44.12 492 THR A CA 1
ATOM 3821 C C . THR A 1 492 ? 21.708 20.280 4.046 1.00 44.12 492 THR A C 1
ATOM 3823 O O . THR A 1 492 ? 21.753 21.152 4.911 1.00 44.12 492 THR A O 1
ATOM 3826 N N . CYS A 1 493 ? 22.316 19.102 4.235 1.00 40.09 493 CYS A N 1
ATOM 3827 C CA . CYS A 1 493 ? 23.228 18.842 5.343 1.00 40.09 493 CYS A CA 1
ATOM 3828 C C . CYS A 1 493 ? 24.533 19.623 5.134 1.00 40.09 493 CYS A C 1
ATOM 3830 O O . CYS A 1 493 ? 25.410 19.225 4.370 1.00 40.09 493 CYS A O 1
ATOM 3832 N N . GLY A 1 494 ? 24.605 20.765 5.816 1.00 40.44 494 GLY A N 1
ATOM 3833 C CA . GLY A 1 494 ? 25.681 21.739 5.751 1.00 40.44 494 GLY A CA 1
ATOM 3834 C C . GLY A 1 494 ? 27.090 21.190 5.974 1.00 40.44 494 GLY A C 1
ATOM 3835 O O . GLY A 1 494 ? 27.315 20.138 6.574 1.00 40.44 494 GLY A O 1
ATOM 3836 N N . SER A 1 495 ? 28.045 21.976 5.482 1.00 29.67 495 SER A N 1
ATOM 3837 C CA . SER A 1 495 ? 29.485 21.797 5.629 1.00 29.67 495 SER A CA 1
ATOM 3838 C C . SER A 1 495 ? 29.894 21.261 7.010 1.00 29.67 495 SER A C 1
ATOM 3840 O O . SER A 1 495 ? 29.470 21.815 8.029 1.00 29.67 495 SER A O 1
ATOM 3842 N N . PRO A 1 496 ? 30.786 20.258 7.080 1.00 37.69 496 PRO A N 1
ATOM 3843 C CA . PRO A 1 496 ? 31.362 19.831 8.343 1.00 37.69 496 PRO A CA 1
ATOM 3844 C C . PRO A 1 496 ? 32.261 20.951 8.882 1.00 37.69 496 PRO A C 1
ATOM 3846 O O . PRO A 1 496 ? 33.353 21.200 8.372 1.00 37.69 496 PRO A O 1
ATOM 3849 N N . GLY A 1 497 ? 31.803 21.646 9.923 1.00 33.75 497 GLY A N 1
ATOM 3850 C CA . GLY A 1 497 ? 32.687 22.449 10.763 1.00 33.75 497 GLY A CA 1
ATOM 3851 C C . GLY A 1 497 ? 33.732 21.541 11.432 1.00 33.75 497 GLY A C 1
ATOM 3852 O O . GLY A 1 497 ? 33.412 20.402 11.784 1.00 33.75 497 GLY A O 1
ATOM 3853 N N . PRO A 1 498 ? 34.984 21.993 11.614 1.00 32.72 498 PRO A N 1
ATOM 3854 C CA . PRO A 1 498 ? 36.046 21.157 12.15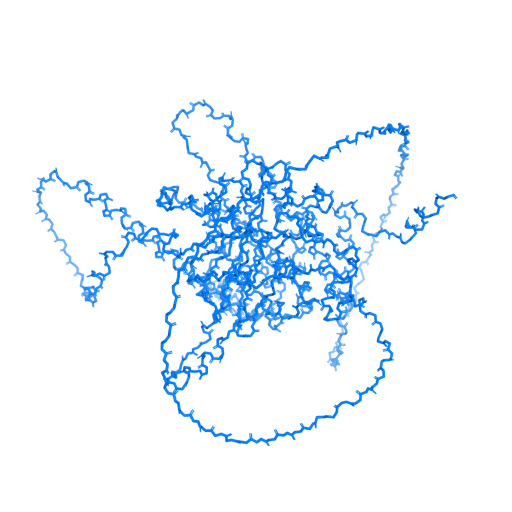7 1.00 32.72 498 PRO A CA 1
ATOM 3855 C C . PRO A 1 498 ? 35.792 20.919 13.651 1.00 32.72 498 PRO A C 1
ATOM 3857 O O . PRO A 1 498 ? 36.039 21.794 14.478 1.00 32.72 498 PRO A O 1
ATOM 3860 N N . CYS A 1 499 ? 35.284 19.738 14.011 1.00 28.61 499 CYS A N 1
ATOM 3861 C CA . CYS A 1 499 ? 35.151 19.334 15.408 1.00 28.61 499 CYS A CA 1
ATOM 3862 C C . CYS A 1 499 ? 36.370 18.504 15.829 1.00 28.61 499 CYS A C 1
ATOM 3864 O O . CYS A 1 499 ? 36.735 17.520 15.184 1.00 28.61 499 CYS A O 1
ATOM 3866 N N . ALA A 1 500 ? 37.025 18.957 16.896 1.00 31.16 500 ALA A N 1
ATOM 3867 C CA . ALA A 1 500 ? 38.280 18.443 17.414 1.00 31.16 500 ALA A CA 1
ATOM 3868 C C . ALA A 1 500 ? 38.180 16.982 17.888 1.00 31.16 500 ALA A C 1
ATOM 3870 O O . ALA A 1 500 ? 37.308 16.603 18.667 1.00 31.16 500 ALA A O 1
ATOM 3871 N N . THR A 1 501 ? 39.151 16.176 17.465 1.00 29.27 501 THR A N 1
ATOM 3872 C CA . THR A 1 501 ? 39.410 14.819 17.948 1.00 29.27 501 THR A CA 1
ATOM 3873 C C . THR A 1 501 ? 39.711 14.811 19.447 1.00 29.27 501 THR A C 1
ATOM 3875 O O . THR A 1 501 ? 40.764 15.292 19.864 1.00 29.27 501 THR A O 1
ATOM 3878 N N . THR A 1 502 ? 38.843 14.187 20.249 1.00 28.36 502 THR A N 1
ATOM 3879 C CA . THR A 1 502 ? 39.203 13.701 21.589 1.00 28.36 502 THR A CA 1
ATOM 3880 C C . THR A 1 502 ? 39.153 12.177 21.588 1.00 28.36 502 THR A C 1
ATOM 3882 O O . THR A 1 502 ? 38.115 11.563 21.362 1.00 28.36 502 THR A O 1
ATOM 3885 N N . SER A 1 503 ? 40.329 11.587 21.785 1.00 26.81 503 SER A N 1
ATOM 3886 C CA . SER A 1 503 ? 40.617 10.155 21.810 1.00 26.81 503 SER A CA 1
ATOM 3887 C C . SER A 1 503 ? 40.069 9.495 23.080 1.00 26.81 503 SER A C 1
ATOM 3889 O O . SER A 1 503 ? 40.534 9.808 24.177 1.00 26.81 503 SER A O 1
ATOM 3891 N N . CYS A 1 504 ? 39.175 8.513 22.940 1.00 26.33 504 CYS A N 1
ATOM 3892 C CA . CYS A 1 504 ? 38.794 7.607 24.026 1.00 26.33 504 CYS A CA 1
ATOM 3893 C C . CYS A 1 504 ? 39.297 6.188 23.733 1.00 26.33 504 CYS A C 1
ATOM 3895 O O . CYS A 1 504 ? 38.970 5.568 22.726 1.00 26.33 504 CYS A O 1
ATOM 3897 N N . ARG A 1 505 ? 40.150 5.726 24.645 1.00 25.91 505 ARG A N 1
ATOM 3898 C CA . ARG A 1 505 ? 40.962 4.510 24.640 1.00 25.91 505 ARG A CA 1
ATOM 3899 C C . ARG A 1 505 ? 40.123 3.326 25.135 1.00 25.91 505 ARG A C 1
ATOM 3901 O O . ARG A 1 505 ? 39.621 3.370 26.253 1.00 25.91 505 ARG A O 1
ATOM 3908 N N . THR A 1 506 ? 39.994 2.272 24.337 1.00 27.91 506 THR A N 1
ATOM 3909 C CA . THR A 1 506 ? 39.366 0.999 24.723 1.00 27.91 506 THR A CA 1
ATOM 3910 C C . THR A 1 506 ? 40.353 0.139 25.514 1.00 27.91 506 THR A C 1
ATOM 3912 O O . THR A 1 506 ? 41.402 -0.249 25.004 1.00 27.91 506 THR A O 1
ATOM 3915 N N . THR A 1 507 ? 40.015 -0.177 26.763 1.00 29.38 507 THR A N 1
ATOM 3916 C CA . THR A 1 507 ? 40.659 -1.234 27.555 1.00 29.38 507 THR A CA 1
ATOM 3917 C C . THR A 1 507 ? 39.837 -2.511 27.465 1.00 29.38 507 THR A C 1
ATOM 3919 O O . THR A 1 507 ? 38.671 -2.543 27.852 1.00 29.38 507 THR A O 1
ATOM 3922 N N . THR A 1 508 ? 40.470 -3.558 26.949 1.00 31.48 508 THR A N 1
ATOM 3923 C CA . THR A 1 508 ? 40.027 -4.950 26.984 1.00 31.48 508 THR A CA 1
ATOM 3924 C C . THR A 1 508 ? 40.157 -5.510 28.402 1.00 31.48 508 THR A C 1
ATOM 3926 O O . THR A 1 508 ? 41.182 -5.328 29.056 1.00 31.48 508 THR A O 1
ATOM 3929 N N . GLY A 1 509 ? 39.127 -6.211 28.874 1.00 29.03 509 GLY A N 1
ATOM 3930 C CA . GLY A 1 509 ? 39.125 -6.892 30.166 1.00 29.03 509 GLY A CA 1
ATOM 3931 C C . GLY A 1 509 ? 38.368 -8.209 30.073 1.00 29.03 509 GLY A C 1
ATOM 3932 O O . GLY A 1 509 ? 37.143 -8.228 30.119 1.00 29.03 509 GLY A O 1
ATOM 3933 N N . SER A 1 510 ? 39.122 -9.293 29.910 1.00 32.91 510 SER A N 1
ATOM 3934 C CA . SER A 1 510 ? 38.681 -10.677 30.069 1.00 32.91 510 SER A CA 1
ATOM 3935 C C . SER A 1 510 ? 38.505 -11.018 31.547 1.00 32.91 510 SER A C 1
ATOM 3937 O O . SER A 1 510 ? 39.414 -10.746 32.327 1.00 32.91 510 SER A O 1
ATOM 3939 N N . SER A 1 511 ? 37.442 -11.740 31.905 1.00 33.16 511 SER A N 1
ATOM 3940 C CA . SER A 1 511 ? 37.505 -12.744 32.977 1.00 33.16 511 SER A CA 1
ATOM 3941 C C . SER A 1 511 ? 36.285 -13.665 32.980 1.00 33.16 511 SER A C 1
ATOM 3943 O O . SER A 1 511 ? 35.143 -13.244 32.833 1.00 33.16 511 SER A O 1
ATOM 3945 N N . SER A 1 512 ? 36.611 -14.940 33.137 1.00 33.41 512 SER A N 1
ATOM 3946 C CA . SER A 1 512 ? 35.822 -16.165 33.181 1.00 33.41 512 SER A CA 1
ATOM 3947 C C . SER A 1 512 ? 35.206 -16.481 34.554 1.00 33.41 512 SER A C 1
ATOM 3949 O O . SER A 1 512 ? 35.635 -15.921 35.559 1.00 33.41 512 SER A O 1
ATOM 3951 N N . SER A 1 513 ? 34.373 -17.539 34.571 1.00 32.25 513 SER A N 1
ATOM 3952 C CA . SER A 1 513 ? 33.901 -18.362 35.715 1.00 32.25 513 SER A CA 1
ATOM 3953 C C . SER A 1 513 ? 32.784 -17.730 36.567 1.00 32.25 513 SER A C 1
ATOM 3955 O O . SER A 1 513 ? 32.776 -16.526 36.754 1.00 32.25 513 SER A O 1
ATOM 3957 N N . SER A 1 514 ? 31.774 -18.429 37.092 1.00 30.14 514 SER A N 1
ATOM 3958 C CA . SER A 1 514 ? 31.517 -19.861 37.313 1.00 30.14 514 SER A CA 1
ATOM 3959 C C . SER A 1 514 ? 30.036 -20.053 37.689 1.00 30.14 514 SER A C 1
ATOM 3961 O O . SER A 1 514 ? 29.375 -19.119 38.136 1.00 30.14 514 SER A O 1
ATOM 3963 N N . ALA A 1 515 ? 29.554 -21.284 37.527 1.00 32.41 515 ALA A N 1
ATOM 3964 C CA . ALA A 1 515 ? 28.236 -21.780 37.913 1.00 32.41 515 ALA A CA 1
ATOM 3965 C C . ALA A 1 515 ? 27.896 -21.605 39.406 1.00 32.41 515 ALA A C 1
ATOM 3967 O O . ALA A 1 515 ? 28.772 -21.783 40.248 1.00 32.41 515 ALA A O 1
ATOM 3968 N N . MET A 1 516 ? 26.610 -21.397 39.716 1.00 32.19 516 MET A N 1
ATOM 3969 C CA . MET A 1 516 ? 25.933 -22.037 40.850 1.00 32.19 516 MET A CA 1
ATOM 3970 C C . MET A 1 516 ? 24.420 -22.142 40.611 1.00 32.19 516 MET A C 1
ATOM 3972 O O . MET A 1 516 ? 23.751 -21.209 40.177 1.00 32.19 516 MET A O 1
ATOM 3976 N N . GLU A 1 517 ? 23.939 -23.341 40.900 1.00 32.66 517 GLU A N 1
ATOM 3977 C CA . GLU A 1 517 ? 22.573 -23.839 40.953 1.00 32.66 517 GLU A CA 1
ATOM 3978 C C . GLU A 1 517 ? 21.929 -23.438 42.294 1.00 32.66 517 GLU A C 1
ATOM 3980 O O . GLU A 1 517 ? 22.584 -23.563 43.327 1.00 32.66 517 GLU A O 1
ATOM 3985 N N . ALA A 1 518 ? 20.669 -22.985 42.304 1.00 29.38 518 ALA A N 1
ATOM 3986 C CA . ALA A 1 518 ? 19.781 -23.118 43.465 1.00 29.38 518 ALA A CA 1
ATOM 3987 C C . ALA A 1 518 ? 18.307 -22.852 43.112 1.00 29.38 518 ALA A C 1
ATOM 3989 O O . ALA A 1 518 ? 17.930 -21.874 42.472 1.00 29.38 518 ALA A O 1
ATOM 3990 N N . THR A 1 519 ? 17.501 -23.779 43.600 1.00 29.42 519 THR A N 1
ATOM 3991 C CA . THR A 1 519 ? 16.055 -23.963 43.569 1.00 29.42 519 THR A CA 1
ATOM 3992 C C . THR A 1 519 ? 15.221 -22.937 44.349 1.00 29.42 519 THR A C 1
ATOM 3994 O O . THR A 1 519 ? 15.648 -22.407 45.368 1.00 29.42 519 THR A O 1
ATOM 3997 N N . SER A 1 520 ? 13.946 -22.854 43.935 1.00 31.78 520 SER A N 1
ATOM 3998 C CA . SER A 1 520 ? 12.724 -22.654 44.742 1.00 31.78 520 SER A CA 1
ATOM 3999 C C . SER A 1 520 ? 12.529 -21.337 45.510 1.00 31.78 520 SER A C 1
ATOM 4001 O O . SER A 1 520 ? 13.231 -21.057 46.471 1.00 31.78 520 SER A O 1
ATOM 4003 N N . THR A 1 521 ? 11.433 -20.618 45.249 1.00 29.38 521 THR A N 1
ATOM 4004 C CA . THR A 1 521 ? 10.186 -20.726 46.041 1.00 29.38 521 THR A CA 1
ATOM 4005 C C . THR A 1 521 ? 9.126 -19.717 45.586 1.00 29.38 521 THR A C 1
ATOM 4007 O O . THR A 1 521 ? 9.395 -18.577 45.228 1.00 29.38 521 THR A O 1
ATOM 4010 N N . SER A 1 522 ? 7.892 -20.204 45.616 1.00 34.19 522 SER A N 1
ATOM 4011 C CA . SER A 1 522 ? 6.611 -19.513 45.526 1.00 34.19 522 SER A CA 1
ATOM 4012 C C . SER A 1 522 ? 6.428 -18.391 46.556 1.00 34.19 522 SER A C 1
ATOM 4014 O O . SER A 1 522 ? 6.668 -18.620 47.741 1.00 34.19 522 SER A O 1
ATOM 4016 N N . SER A 1 523 ? 5.814 -17.273 46.163 1.00 35.44 523 SER A N 1
ATOM 4017 C CA . SER A 1 523 ? 4.916 -16.538 47.063 1.00 35.44 523 SER A CA 1
ATOM 4018 C C . SER A 1 523 ? 3.810 -15.807 46.295 1.00 35.44 523 SER A C 1
ATOM 4020 O O . SER A 1 523 ? 4.013 -14.872 45.527 1.00 35.44 523 SER A O 1
ATOM 4022 N N . SER A 1 524 ? 2.597 -16.299 46.511 1.00 33.34 524 SER A N 1
ATOM 4023 C CA . SER A 1 524 ? 1.333 -15.609 46.300 1.00 33.34 524 SER A CA 1
ATOM 4024 C C . SER A 1 524 ? 1.175 -14.478 47.315 1.00 33.34 524 SER A C 1
ATOM 4026 O O . SER A 1 524 ? 1.422 -14.702 48.502 1.00 33.34 524 SER A O 1
ATOM 4028 N N . CYS A 1 525 ? 0.635 -13.330 46.908 1.00 28.44 525 CYS A N 1
ATOM 4029 C CA . CYS A 1 525 ? -0.193 -12.544 47.818 1.00 28.44 525 CYS A CA 1
ATOM 4030 C C . CYS A 1 525 ? -1.270 -11.773 47.056 1.00 28.44 525 CYS A C 1
ATOM 4032 O O . CYS A 1 525 ? -1.041 -11.211 45.987 1.00 28.44 525 CYS A O 1
ATOM 4034 N N . SER A 1 526 ? -2.457 -11.820 47.635 1.00 29.52 526 SER A N 1
ATOM 4035 C CA . SER A 1 526 ? -3.727 -11.406 47.073 1.00 29.52 526 SER A CA 1
ATOM 4036 C C . SER A 1 526 ? -4.169 -10.056 47.645 1.00 29.52 526 SER A C 1
ATOM 4038 O O . SER A 1 526 ? -3.829 -9.704 48.771 1.00 29.52 526 SER A O 1
ATOM 4040 N N . THR A 1 527 ? -5.100 -9.432 46.918 1.00 29.78 527 THR A N 1
ATOM 4041 C CA . THR A 1 527 ? -6.286 -8.686 47.399 1.00 29.78 527 THR A CA 1
ATOM 4042 C C . THR A 1 527 ? -6.205 -7.233 47.905 1.00 29.78 527 THR A C 1
ATOM 4044 O O . THR A 1 527 ? -5.432 -6.887 48.790 1.00 29.78 527 THR A O 1
ATOM 4047 N N . SER A 1 528 ? -7.233 -6.496 47.435 1.00 28.97 528 SER A N 1
ATOM 4048 C CA . SER A 1 528 ? -7.976 -5.369 48.046 1.00 28.97 528 SER A CA 1
ATOM 4049 C C . SER A 1 528 ? -7.491 -3.956 47.685 1.00 28.97 528 SER A C 1
ATOM 4051 O O . SER A 1 528 ? -6.397 -3.565 48.056 1.00 28.97 528 SER A O 1
ATOM 4053 N N . ALA A 1 529 ? -8.188 -3.201 46.824 1.00 28.95 529 ALA A N 1
ATOM 4054 C CA . ALA A 1 529 ? -9.500 -2.534 46.971 1.00 28.95 529 ALA A CA 1
ATOM 4055 C C . ALA A 1 529 ? -9.413 -1.152 47.649 1.00 28.95 529 ALA A C 1
ATOM 4057 O O . ALA A 1 529 ? -9.000 -1.072 48.798 1.00 28.95 529 ALA A O 1
ATOM 4058 N N . ALA A 1 530 ? -9.868 -0.104 46.940 1.00 27.41 530 ALA A N 1
ATOM 4059 C CA . ALA A 1 530 ? -10.788 0.954 47.405 1.00 27.41 530 ALA A CA 1
ATOM 4060 C C . ALA A 1 530 ? -10.655 2.263 46.589 1.00 27.41 530 ALA A C 1
ATOM 4062 O O . ALA A 1 530 ? -9.614 2.907 46.576 1.00 27.41 530 ALA A O 1
ATOM 4063 N N . LEU A 1 531 ? -11.764 2.626 45.931 1.00 30.02 531 LEU A N 1
ATOM 4064 C CA . LEU A 1 531 ? -12.440 3.937 45.928 1.00 30.02 531 LEU A CA 1
ATOM 4065 C C . LEU A 1 531 ? -11.609 5.208 46.204 1.00 30.02 531 LEU A C 1
ATOM 4067 O O . LEU A 1 531 ? -11.133 5.402 47.319 1.00 30.02 531 LEU A O 1
ATOM 4071 N N . SER A 1 532 ? -11.701 6.199 45.310 1.00 29.23 532 SER A N 1
ATOM 4072 C CA . SER A 1 532 ? -12.488 7.415 45.598 1.00 29.23 532 SER A CA 1
ATOM 4073 C C . SER A 1 532 ? -12.590 8.368 44.408 1.00 29.23 532 SER A C 1
ATOM 4075 O O . SER A 1 532 ? -11.640 8.620 43.675 1.00 29.23 532 SER A O 1
ATOM 4077 N N . SER A 1 533 ? -13.801 8.896 44.268 1.00 28.59 533 SER A N 1
ATOM 4078 C CA . SER A 1 533 ? -14.227 9.999 43.419 1.00 28.59 533 SER A CA 1
ATOM 4079 C C . SER A 1 533 ? -13.657 11.345 43.868 1.00 28.59 533 SER A C 1
ATOM 4081 O O . SER A 1 533 ? -13.718 11.644 45.061 1.00 28.59 533 SER A O 1
ATOM 4083 N N . THR A 1 534 ? -13.342 12.230 42.919 1.00 30.94 534 THR A N 1
ATOM 4084 C CA . THR A 1 534 ? -13.523 13.672 43.144 1.00 30.94 534 THR A CA 1
ATOM 4085 C C . THR A 1 534 ? -13.816 14.413 41.844 1.00 30.94 534 THR A C 1
ATOM 4087 O O . THR A 1 534 ? -13.031 14.432 40.902 1.00 30.94 534 THR A O 1
ATOM 4090 N N . THR A 1 535 ? -14.990 15.030 41.829 1.00 31.50 535 THR A N 1
ATOM 4091 C CA . THR A 1 535 ? -15.456 16.093 40.938 1.00 31.50 535 THR A CA 1
ATOM 4092 C C . THR A 1 535 ? -14.578 17.341 41.028 1.00 31.50 535 THR A C 1
ATOM 4094 O O . THR A 1 535 ? -14.279 17.787 42.135 1.00 31.50 535 THR A O 1
ATOM 4097 N N . ALA A 1 536 ? -14.295 17.984 39.893 1.00 29.84 536 ALA A N 1
ATOM 4098 C CA . ALA A 1 536 ? -13.944 19.402 39.856 1.00 29.84 536 ALA A CA 1
ATOM 4099 C C . ALA A 1 536 ? -14.481 20.063 38.577 1.00 29.84 536 ALA A C 1
ATOM 4101 O O . ALA A 1 536 ? -13.994 19.852 37.470 1.00 29.84 536 ALA A O 1
ATOM 4102 N N . THR A 1 537 ? -15.521 20.862 38.781 1.00 29.30 537 THR A N 1
ATOM 4103 C CA . THR A 1 537 ? -16.094 21.852 37.872 1.00 29.30 537 THR A CA 1
ATOM 4104 C C . THR A 1 537 ? -15.113 23.011 37.694 1.00 29.30 537 THR A C 1
ATOM 4106 O O . THR A 1 537 ? -14.714 23.604 38.694 1.00 29.30 537 THR A O 1
ATOM 4109 N N . VAL A 1 538 ? -14.785 23.405 36.459 1.00 30.02 538 VAL A N 1
ATOM 4110 C CA . VAL A 1 538 ? -14.182 24.722 36.184 1.00 30.02 538 VAL A CA 1
ATOM 4111 C C . VAL A 1 538 ? -14.867 25.370 34.984 1.00 30.02 538 VAL A C 1
ATOM 4113 O O . VAL A 1 538 ? -14.878 24.845 33.874 1.00 30.02 538 VAL A O 1
ATOM 4116 N N . LEU A 1 539 ? -15.464 26.524 35.275 1.00 33.03 539 LEU A N 1
ATOM 4117 C CA . LEU A 1 539 ? -16.011 27.520 34.363 1.00 33.03 539 LEU A CA 1
ATOM 4118 C C . LEU A 1 539 ? -14.878 28.392 33.800 1.00 33.03 539 LEU A C 1
ATOM 4120 O O . LEU A 1 539 ? -14.059 28.887 34.571 1.00 33.03 539 LEU A O 1
ATOM 4124 N N . SER A 1 540 ? -14.909 28.692 32.503 1.00 32.12 540 SER A N 1
ATOM 4125 C CA . SER A 1 540 ? -14.287 29.895 31.920 1.00 32.12 540 SER A CA 1
ATOM 4126 C C . SER A 1 540 ? -14.949 30.187 30.563 1.00 32.12 540 SER A C 1
ATOM 4128 O O . SER A 1 540 ? -14.892 29.405 29.624 1.00 32.12 540 SER A O 1
ATOM 4130 N N . SER A 1 541 ? -15.899 31.123 30.532 1.00 29.88 541 SER A N 1
ATOM 4131 C CA . SER A 1 541 ? -15.727 32.541 30.167 1.00 29.88 541 SER A CA 1
ATOM 4132 C C . SER A 1 541 ? -15.370 32.769 28.692 1.00 29.88 541 SER A C 1
ATOM 4134 O O . SER A 1 541 ? -14.208 32.832 28.301 1.00 29.88 541 SER A O 1
ATOM 4136 N N . SER A 1 542 ? -16.422 32.960 27.896 1.00 30.00 542 SER A N 1
ATOM 4137 C CA . SER A 1 542 ? -16.418 33.451 26.521 1.00 30.00 542 SER A CA 1
ATOM 4138 C C . SER A 1 542 ? -16.094 34.948 26.454 1.00 30.00 542 SER A C 1
ATOM 4140 O O . SER A 1 542 ? -16.770 35.746 27.107 1.00 30.00 542 SER A O 1
ATOM 4142 N N . SER A 1 543 ? -15.155 35.352 25.597 1.00 31.78 543 SER A N 1
ATOM 4143 C CA . SER A 1 543 ? -14.997 36.749 25.183 1.00 31.78 543 SER A CA 1
ATOM 4144 C C . SER A 1 543 ? -14.983 36.860 23.656 1.00 31.78 543 SER A C 1
ATOM 4146 O O . SER A 1 543 ? -14.110 36.376 22.943 1.00 31.78 543 SER A O 1
ATOM 4148 N N . SER A 1 544 ? -16.039 37.490 23.150 1.00 32.09 544 SER A N 1
ATOM 4149 C CA . SER A 1 544 ? -16.260 37.836 21.753 1.00 32.09 544 SER A CA 1
ATOM 4150 C C . SER A 1 544 ? -15.491 39.103 21.382 1.00 32.09 544 SER A C 1
ATOM 4152 O O . SER A 1 544 ? -15.643 40.125 22.053 1.00 32.09 544 SER A O 1
ATOM 4154 N N . SER A 1 545 ? -14.765 39.101 20.262 1.00 32.62 545 SER A N 1
ATOM 4155 C CA . SER A 1 545 ? -14.367 40.351 19.608 1.00 32.62 545 SER A CA 1
ATOM 4156 C C . SER A 1 545 ? -14.568 40.282 18.092 1.00 32.62 545 SER A C 1
ATOM 4158 O O . SER A 1 545 ? -13.888 39.587 17.346 1.00 32.62 545 SER A O 1
ATOM 4160 N N . THR A 1 546 ? -15.566 41.031 17.635 1.00 33.94 546 THR A N 1
ATOM 4161 C CA . THR A 1 546 ? -15.852 41.334 16.233 1.00 33.94 546 THR A CA 1
ATOM 4162 C C . THR A 1 546 ? -14.857 42.364 15.697 1.00 33.94 546 THR A C 1
ATOM 4164 O O . THR A 1 546 ? -14.824 43.493 16.191 1.00 33.94 546 THR A O 1
ATOM 4167 N N . LYS A 1 547 ? -14.117 42.040 14.628 1.00 35.59 547 LYS A N 1
ATOM 4168 C CA . LYS A 1 547 ? -13.389 43.033 13.819 1.00 35.59 547 LYS A CA 1
ATOM 4169 C C . LYS A 1 547 ? -13.874 43.036 12.368 1.00 35.59 547 LYS A C 1
ATOM 4171 O O . LYS A 1 547 ? -13.733 42.072 11.625 1.00 35.59 547 LYS A O 1
ATOM 4176 N N . LYS A 1 548 ? -14.447 44.186 11.997 1.00 41.41 548 LYS A N 1
ATOM 4177 C CA . LYS A 1 548 ? -14.843 44.614 10.650 1.00 41.41 548 LYS A CA 1
ATOM 4178 C C . LYS A 1 548 ? -13.660 44.522 9.680 1.00 41.41 548 LYS A C 1
ATOM 4180 O O . LYS A 1 548 ? -12.600 45.075 9.966 1.00 41.41 548 LYS A O 1
ATOM 4185 N N . ARG A 1 549 ? -13.873 43.942 8.493 1.00 35.66 549 ARG A N 1
ATOM 4186 C CA . ARG A 1 549 ? -12.953 44.061 7.352 1.00 35.66 549 ARG A CA 1
ATOM 4187 C C . ARG A 1 549 ? -13.562 44.883 6.216 1.00 35.66 549 ARG A C 1
ATOM 4189 O O . ARG A 1 549 ? -14.745 44.801 5.900 1.00 35.66 549 ARG A O 1
ATOM 4196 N N . LYS A 1 550 ? -12.694 45.739 5.685 1.00 35.75 550 LYS A N 1
ATOM 4197 C CA . LYS A 1 550 ? -12.893 46.859 4.764 1.00 35.75 550 LYS A CA 1
ATOM 4198 C C . LYS A 1 550 ? -12.842 46.336 3.320 1.00 35.75 550 LYS A C 1
ATOM 4200 O O . LYS A 1 550 ? -11.971 45.534 2.998 1.00 35.75 550 LYS A O 1
ATOM 4205 N N . LYS A 1 551 ? -13.759 46.798 2.462 1.00 40.72 551 LYS A N 1
ATOM 4206 C CA . LYS A 1 551 ? -13.751 46.568 1.004 1.00 40.72 551 LYS A CA 1
ATOM 4207 C C . LYS A 1 551 ? -12.532 47.245 0.366 1.00 40.72 551 LYS A C 1
ATOM 4209 O O . LYS A 1 551 ? -12.309 48.425 0.630 1.00 40.72 551 LYS A O 1
ATOM 4214 N N . VAL A 1 552 ? -11.822 46.545 -0.522 1.00 34.84 552 VAL A N 1
ATOM 4215 C CA . VAL A 1 552 ? -10.858 47.138 -1.466 1.00 34.84 552 VAL A CA 1
ATOM 4216 C C . VAL A 1 552 ? -11.122 46.600 -2.874 1.00 34.84 552 VAL A C 1
ATOM 4218 O O . VAL A 1 552 ? -11.610 45.489 -3.060 1.00 34.84 552 VAL A O 1
ATOM 4221 N N . ALA A 1 553 ? -10.906 47.492 -3.834 1.00 34.25 553 ALA A N 1
ATOM 4222 C CA . ALA A 1 553 ? -11.481 47.543 -5.160 1.00 34.25 553 ALA A CA 1
ATOM 4223 C C . ALA A 1 553 ? -10.825 46.629 -6.209 1.00 34.25 553 ALA A C 1
ATOM 4225 O O . ALA A 1 553 ? -9.631 46.351 -6.200 1.00 34.25 553 ALA A O 1
ATOM 4226 N N . THR A 1 554 ? -11.656 46.262 -7.180 1.00 37.09 554 THR A N 1
ATOM 4227 C CA . THR A 1 554 ? -11.360 45.674 -8.490 1.00 37.09 554 THR A CA 1
ATOM 4228 C C . THR A 1 554 ? -10.379 46.501 -9.328 1.00 37.09 554 THR A C 1
ATOM 4230 O O . THR A 1 554 ? -10.633 47.681 -9.578 1.00 37.09 554 THR A O 1
ATOM 4233 N N . MET A 1 555 ? -9.344 45.857 -9.885 1.00 35.69 555 MET A N 1
ATOM 4234 C CA . MET A 1 555 ? -8.539 46.400 -10.987 1.00 35.69 555 MET A CA 1
ATOM 4235 C C . MET A 1 555 ? -8.665 45.578 -12.279 1.00 35.69 555 MET A C 1
ATOM 4237 O O . MET A 1 555 ? -8.744 44.352 -12.288 1.00 35.69 555 MET A O 1
ATOM 4241 N N . LYS A 1 556 ? -8.736 46.332 -13.380 1.00 37.16 556 LYS A N 1
ATOM 4242 C CA . LYS A 1 556 ? -9.047 45.945 -14.761 1.00 37.16 556 LYS A CA 1
ATOM 4243 C C . LYS A 1 556 ? -7.939 45.107 -15.410 1.00 37.16 556 LYS A C 1
ATOM 4245 O O . LYS A 1 556 ? -6.774 45.492 -15.411 1.00 37.16 556 LYS A O 1
ATOM 4250 N N . LYS A 1 557 ? -8.338 44.028 -16.088 1.00 37.91 557 LYS A N 1
ATOM 4251 C CA . LYS A 1 557 ? -7.474 43.165 -16.908 1.00 37.91 557 LYS A CA 1
ATOM 4252 C C . LYS A 1 557 ? -7.211 43.816 -18.278 1.00 37.91 557 LYS A C 1
ATOM 4254 O O . LYS A 1 557 ? -8.142 44.066 -19.043 1.00 37.91 557 LYS A O 1
ATOM 4259 N N . LYS A 1 558 ? -5.940 44.107 -18.582 1.00 41.16 558 LYS A N 1
ATOM 4260 C CA . LYS A 1 558 ? -5.474 44.714 -19.842 1.00 41.16 558 LYS A CA 1
ATOM 4261 C C . LYS A 1 558 ? -5.232 43.629 -20.900 1.00 41.16 558 LYS A C 1
ATOM 4263 O O . LYS A 1 558 ? -4.391 42.752 -20.737 1.00 41.16 558 LYS A O 1
ATOM 4268 N N . LYS A 1 559 ? -5.998 43.717 -21.987 1.00 41.22 559 LYS A N 1
ATOM 4269 C CA . LYS A 1 559 ? -5.971 42.891 -23.204 1.00 41.22 559 LYS A CA 1
ATOM 4270 C C . LYS A 1 559 ? -4.635 43.076 -23.946 1.00 41.22 559 LYS A C 1
ATOM 4272 O O . LYS A 1 559 ? -4.321 44.201 -24.334 1.00 41.22 559 LYS A O 1
ATOM 4277 N N . ARG A 1 560 ? -3.856 42.004 -24.158 1.00 38.28 560 ARG A N 1
ATOM 4278 C CA . ARG A 1 560 ? -2.696 42.005 -25.073 1.00 38.28 560 ARG A CA 1
ATOM 4279 C C . ARG A 1 560 ? -3.021 41.257 -26.364 1.00 38.28 560 ARG A C 1
ATOM 4281 O O . ARG A 1 560 ? -3.839 40.346 -26.405 1.00 38.28 560 ARG A O 1
ATOM 4288 N N . LYS A 1 561 ? -2.422 41.804 -27.413 1.00 36.91 561 LYS A N 1
ATOM 4289 C CA . LYS A 1 561 ? -2.732 41.751 -28.837 1.00 36.91 561 LYS A CA 1
ATOM 4290 C C . LYS A 1 561 ? -1.839 40.700 -29.500 1.00 36.91 561 LYS A C 1
ATOM 4292 O O . LYS A 1 561 ? -0.650 40.652 -29.200 1.00 36.91 561 LYS A O 1
ATOM 4297 N N . ALA A 1 562 ? -2.426 39.885 -30.369 1.00 37.91 562 ALA A N 1
ATOM 4298 C CA . ALA A 1 562 ? -1.731 38.911 -31.200 1.00 37.91 562 ALA A CA 1
ATOM 4299 C C . ALA A 1 562 ? -0.956 39.594 -32.341 1.00 37.91 562 ALA A C 1
ATOM 4301 O O . ALA A 1 562 ? -1.422 40.598 -32.886 1.00 37.91 562 ALA A O 1
ATOM 4302 N N . THR A 1 563 ? 0.169 38.995 -32.739 1.00 35.28 563 THR A N 1
ATOM 4303 C CA . THR A 1 563 ? 0.809 39.231 -34.044 1.00 35.28 563 THR A CA 1
ATOM 4304 C C . THR A 1 563 ? 1.452 37.933 -34.562 1.00 35.28 563 THR A C 1
ATOM 4306 O O . THR A 1 563 ? 1.851 37.113 -33.734 1.00 35.28 563 THR A O 1
ATOM 4309 N N . PRO A 1 564 ? 1.519 37.719 -35.893 1.00 40.12 564 PRO A N 1
ATOM 4310 C CA . PRO A 1 564 ? 1.705 36.402 -36.501 1.00 40.12 564 PRO A CA 1
ATOM 4311 C C . PRO A 1 564 ? 3.055 36.218 -37.222 1.00 40.12 564 PRO A C 1
ATOM 4313 O O . PRO A 1 564 ? 3.697 37.188 -37.612 1.00 40.12 564 PRO A O 1
ATOM 4316 N N . GLY A 1 565 ? 3.365 34.956 -37.540 1.00 32.22 565 GLY A N 1
ATOM 4317 C CA . GLY A 1 565 ? 3.992 34.572 -38.813 1.00 32.22 565 GLY A CA 1
ATOM 4318 C C . GLY A 1 565 ? 5.515 34.405 -38.825 1.00 32.22 565 GLY A C 1
ATOM 4319 O O . GLY A 1 565 ? 6.259 35.342 -38.571 1.00 32.22 565 GLY A O 1
ATOM 4320 N N . GLY A 1 566 ? 5.975 33.215 -39.230 1.00 31.27 566 GLY A N 1
ATOM 4321 C CA . GLY A 1 566 ? 7.392 32.945 -39.486 1.00 31.27 566 GLY A CA 1
ATOM 4322 C C . GLY A 1 566 ? 7.673 31.523 -39.976 1.00 31.27 566 GLY A C 1
ATOM 4323 O O . GLY A 1 566 ? 8.280 30.730 -39.268 1.00 31.27 566 GLY A O 1
ATOM 4324 N N . SER A 1 567 ? 7.213 31.197 -41.185 1.00 33.72 567 SER A N 1
ATOM 4325 C CA . SER A 1 567 ? 7.544 29.966 -41.918 1.00 33.72 567 SER A CA 1
ATOM 4326 C C . SER A 1 567 ? 8.988 30.015 -42.435 1.00 33.72 567 SER A C 1
ATOM 4328 O O . SER A 1 567 ? 9.336 30.941 -43.165 1.00 33.72 567 SER A O 1
ATOM 4330 N N . SER A 1 568 ? 9.809 28.998 -42.146 1.00 35.34 568 SER A N 1
ATOM 4331 C CA . SER A 1 568 ? 11.029 28.745 -42.923 1.00 35.34 568 SER A CA 1
ATOM 4332 C C . SER A 1 568 ? 11.294 27.249 -43.126 1.00 35.34 568 SER A C 1
ATOM 4334 O O . SER A 1 568 ? 11.492 26.465 -42.203 1.00 35.34 568 SER A O 1
ATOM 4336 N N . THR A 1 569 ? 11.277 26.866 -44.399 1.00 36.25 569 THR A N 1
ATOM 4337 C CA . THR A 1 569 ? 11.659 25.572 -44.964 1.00 36.25 569 THR A CA 1
ATOM 4338 C C . THR A 1 569 ? 13.180 25.396 -44.936 1.00 36.25 569 THR A C 1
ATOM 4340 O O . THR A 1 569 ? 13.893 26.194 -45.550 1.00 36.25 569 THR A O 1
ATOM 4343 N N . LYS A 1 570 ? 13.696 24.329 -44.308 1.00 41.62 570 LYS A N 1
ATOM 4344 C CA . LYS A 1 570 ? 15.117 23.937 -44.401 1.00 41.62 570 LYS A CA 1
ATOM 4345 C C . LYS A 1 570 ? 15.313 22.695 -45.277 1.00 41.62 570 LYS A C 1
ATOM 4347 O O . LYS A 1 570 ? 14.722 21.642 -45.058 1.00 41.62 570 LYS A O 1
ATOM 4352 N N . LYS A 1 571 ? 16.175 22.872 -46.284 1.00 40.12 571 LYS A N 1
ATOM 4353 C CA . LYS A 1 571 ? 16.681 21.890 -47.254 1.00 40.12 571 LYS A CA 1
ATOM 4354 C C . LYS A 1 571 ? 17.461 20.758 -46.568 1.00 40.12 571 LYS A C 1
ATOM 4356 O O . LYS A 1 571 ? 18.374 21.024 -45.791 1.00 40.12 571 LYS A O 1
ATOM 4361 N N . LYS A 1 572 ? 17.168 19.511 -46.955 1.00 36.47 572 LYS A N 1
ATOM 4362 C CA . LYS A 1 572 ? 17.993 18.316 -46.699 1.00 36.47 572 LYS A CA 1
ATOM 4363 C C . LYS A 1 572 ? 19.264 18.359 -47.558 1.00 36.47 572 LYS A C 1
ATOM 4365 O O . LYS A 1 572 ? 19.171 18.489 -48.776 1.00 36.47 572 LYS A O 1
ATOM 4370 N N . LYS A 1 573 ? 20.435 18.207 -46.930 1.00 43.72 573 LYS A N 1
ATOM 4371 C CA . LYS A 1 573 ? 21.722 17.949 -47.592 1.00 43.72 573 LYS A CA 1
ATOM 4372 C C . LYS A 1 573 ? 22.171 16.532 -47.235 1.00 43.72 573 LYS A C 1
ATOM 4374 O O . LYS A 1 573 ? 22.268 16.195 -46.062 1.00 43.72 573 LYS A O 1
ATOM 4379 N N . ILE A 1 574 ? 22.392 15.727 -48.270 1.00 42.09 574 ILE A N 1
ATOM 4380 C CA . ILE A 1 574 ? 22.874 14.344 -48.230 1.00 42.09 574 ILE A CA 1
ATOM 4381 C C . ILE A 1 574 ? 24.407 14.372 -48.296 1.00 42.09 574 ILE A C 1
ATOM 4383 O O . ILE A 1 574 ? 24.959 14.913 -49.251 1.00 42.09 574 ILE A O 1
ATOM 4387 N N . ILE A 1 575 ? 25.071 13.796 -47.295 1.00 37.66 575 ILE A N 1
ATOM 4388 C CA . ILE A 1 575 ? 26.484 13.362 -47.249 1.00 37.66 575 ILE A CA 1
ATOM 4389 C C . ILE A 1 575 ? 26.442 12.160 -46.286 1.00 37.66 575 ILE A C 1
ATOM 4391 O O . ILE A 1 575 ? 25.780 12.259 -45.262 1.00 37.66 575 ILE A O 1
ATOM 4395 N N . GLY A 1 576 ? 26.983 10.967 -46.509 1.00 35.94 576 GLY A N 1
ATOM 4396 C CA . GLY A 1 576 ? 28.126 10.503 -47.286 1.00 35.94 576 GLY A CA 1
ATOM 4397 C C . GLY A 1 576 ? 28.832 9.507 -46.357 1.00 35.94 576 GLY A C 1
ATOM 4398 O O . GLY A 1 576 ? 29.370 9.903 -45.330 1.00 35.94 576 GLY A O 1
ATOM 4399 N N . ILE A 1 577 ? 28.709 8.214 -46.656 1.00 38.12 577 ILE A N 1
ATOM 4400 C CA . ILE A 1 577 ? 29.116 7.083 -45.810 1.00 38.12 577 ILE A CA 1
ATOM 4401 C C . ILE A 1 577 ? 30.645 6.945 -45.849 1.00 38.12 577 ILE A C 1
ATOM 4403 O O . ILE A 1 577 ? 31.210 6.827 -46.934 1.00 38.12 577 ILE A O 1
ATOM 4407 N N . SER A 1 578 ? 31.313 6.913 -44.691 1.00 36.88 578 SER A N 1
ATOM 4408 C CA . SER A 1 578 ? 32.691 6.419 -44.577 1.00 36.88 578 SER A CA 1
ATOM 4409 C C . SER A 1 578 ? 32.996 5.870 -43.179 1.00 36.88 578 SER A C 1
ATOM 4411 O O . SER A 1 578 ? 32.394 6.245 -42.180 1.00 36.88 578 SER A O 1
ATOM 4413 N N . SER A 1 579 ? 33.911 4.912 -43.174 1.00 39.59 579 SER A N 1
ATOM 4414 C CA . SER A 1 579 ? 34.106 3.772 -42.282 1.00 39.59 579 SER A CA 1
ATOM 4415 C C . SER A 1 579 ? 35.055 3.978 -41.092 1.00 39.59 579 SER A C 1
ATOM 4417 O O . SER A 1 579 ? 36.099 4.604 -41.272 1.00 39.59 579 SER A O 1
ATOM 4419 N N . LYS A 1 580 ? 34.774 3.252 -39.991 1.00 37.56 580 LYS A N 1
ATOM 4420 C CA . LYS A 1 580 ? 35.667 2.440 -39.109 1.00 37.56 580 LYS A CA 1
ATOM 4421 C C . LYS A 1 580 ? 35.430 2.706 -37.609 1.00 37.56 580 LYS A C 1
ATOM 4423 O O . LYS A 1 580 ? 35.605 3.844 -37.186 1.00 37.56 580 LYS A O 1
ATOM 4428 N N . PRO A 1 581 ? 35.158 1.678 -36.778 1.00 38.88 581 PRO A N 1
ATOM 4429 C CA . PRO A 1 581 ? 35.185 1.824 -35.330 1.00 38.88 581 PRO A CA 1
ATOM 4430 C C . PRO A 1 581 ? 36.581 1.466 -34.799 1.00 38.88 581 PRO A C 1
ATOM 4432 O O . PRO A 1 581 ? 37.069 0.350 -34.985 1.00 38.88 581 PRO A O 1
ATOM 4435 N N . LYS A 1 582 ? 37.235 2.417 -34.131 1.00 40.78 582 LYS A N 1
AT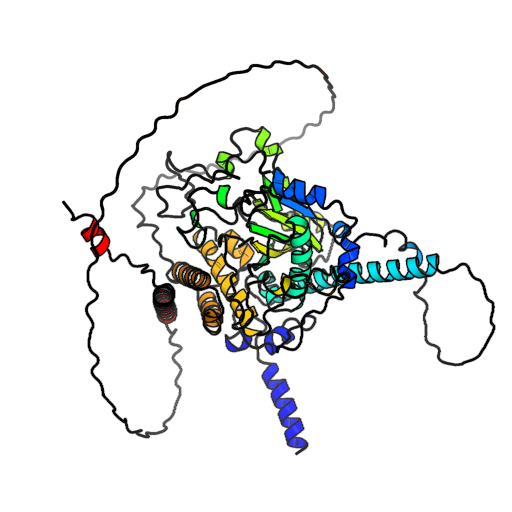OM 4436 C CA . LYS A 1 582 ? 38.292 2.138 -33.154 1.00 40.78 582 LYS A CA 1
ATOM 4437 C C . LYS A 1 582 ? 37.738 2.531 -31.794 1.00 40.78 582 LYS A C 1
ATOM 4439 O O . LYS A 1 582 ? 37.361 3.680 -31.597 1.00 40.78 582 LYS A O 1
ATOM 4444 N N . GLY A 1 583 ? 37.637 1.537 -30.920 1.00 49.28 583 GLY A N 1
ATOM 4445 C CA . GLY A 1 583 ? 37.107 1.679 -29.577 1.00 49.28 583 GLY A CA 1
ATOM 4446 C C . GLY A 1 583 ? 37.994 2.556 -28.705 1.00 49.28 583 GLY A C 1
ATOM 4447 O O . GLY A 1 583 ? 39.189 2.309 -28.561 1.00 49.28 583 GLY A O 1
ATOM 4448 N N . SER A 1 584 ? 37.358 3.540 -28.090 1.00 39.78 584 SER A N 1
ATOM 4449 C CA . SER A 1 584 ? 37.695 4.039 -26.767 1.00 39.78 584 SER A CA 1
ATOM 4450 C C . SER A 1 584 ? 36.390 3.983 -25.982 1.00 39.78 584 SER A C 1
ATOM 4452 O O . SER A 1 584 ? 35.443 4.683 -26.342 1.00 39.78 584 SER A O 1
ATOM 4454 N N . LEU A 1 585 ? 36.308 3.111 -24.976 1.00 46.16 585 LEU A N 1
ATOM 4455 C CA . LEU A 1 585 ? 35.265 3.185 -23.955 1.00 46.16 585 LEU A CA 1
ATOM 4456 C C . LEU A 1 585 ? 35.506 4.493 -23.198 1.00 46.16 585 LEU A C 1
ATOM 4458 O O . LEU A 1 585 ? 36.292 4.543 -22.259 1.00 46.16 585 LEU A O 1
ATOM 4462 N N . GLN A 1 586 ? 34.919 5.577 -23.703 1.00 43.09 586 GLN A N 1
ATOM 4463 C CA . GLN A 1 586 ? 34.644 6.747 -22.890 1.00 43.09 586 GLN A CA 1
ATOM 4464 C C . GLN A 1 586 ? 33.532 6.314 -21.945 1.00 43.09 586 GLN A C 1
ATOM 4466 O O . GLN A 1 586 ? 32.430 5.998 -22.395 1.00 43.09 586 GLN A O 1
ATOM 4471 N N . GLU A 1 587 ? 33.842 6.240 -20.655 1.00 46.94 587 GLU A N 1
ATOM 4472 C CA . GLU A 1 587 ? 32.825 6.293 -19.614 1.00 46.94 587 GLU A CA 1
ATOM 4473 C C . GLU A 1 587 ? 32.074 7.610 -19.834 1.00 46.94 587 GLU A C 1
ATOM 4475 O O . GLU A 1 587 ? 32.589 8.691 -19.558 1.00 46.94 587 GLU A O 1
ATOM 4480 N N . GLN A 1 588 ? 30.918 7.528 -20.497 1.00 49.97 588 GLN A N 1
ATOM 4481 C CA . GLN A 1 588 ? 30.024 8.663 -20.649 1.00 49.97 588 GLN A CA 1
ATOM 4482 C C . GLN A 1 588 ? 29.512 8.994 -19.256 1.00 49.97 588 GLN A C 1
ATOM 4484 O O . GLN A 1 588 ? 28.861 8.165 -18.613 1.00 49.97 588 GLN A O 1
ATOM 4489 N N . ASP A 1 589 ? 29.872 10.185 -18.798 1.00 55.97 589 ASP A N 1
ATOM 4490 C CA . ASP A 1 589 ? 29.416 10.761 -17.549 1.00 55.97 589 ASP A CA 1
ATOM 4491 C C . ASP A 1 589 ? 27.894 10.938 -17.634 1.00 55.97 589 ASP A C 1
ATOM 4493 O O . ASP A 1 589 ? 27.379 11.871 -18.238 1.00 55.97 589 ASP A O 1
ATOM 4497 N N . SER A 1 590 ? 27.152 9.944 -17.146 1.00 64.56 590 SER A N 1
ATOM 4498 C CA . SER A 1 590 ? 25.693 9.871 -17.262 1.00 64.56 590 SER A CA 1
ATOM 4499 C C . SER A 1 590 ? 24.980 10.715 -16.193 1.00 64.56 590 SER A C 1
ATOM 4501 O O . SER A 1 590 ? 23.851 10.385 -15.825 1.00 64.56 590 SER A O 1
ATOM 4503 N N . GLY A 1 591 ? 25.677 11.680 -15.587 1.00 70.06 591 GLY A N 1
ATOM 4504 C CA . GLY A 1 591 ? 25.135 12.570 -14.560 1.00 70.06 591 GLY A CA 1
ATOM 4505 C C . GLY A 1 591 ? 24.159 13.585 -15.150 1.00 70.06 591 GLY A C 1
ATOM 4506 O O . GLY A 1 591 ? 23.048 13.722 -14.642 1.00 70.06 591 GLY A O 1
ATOM 4507 N N . ASP A 1 592 ? 24.535 14.187 -16.281 1.00 81.44 592 ASP A N 1
ATOM 4508 C CA . ASP A 1 592 ? 23.805 15.291 -16.915 1.00 81.44 592 ASP A CA 1
ATOM 4509 C C . ASP A 1 592 ? 22.349 14.918 -17.264 1.00 81.44 592 ASP A C 1
ATOM 4511 O O . ASP A 1 592 ? 21.421 15.666 -16.969 1.00 81.44 592 ASP A O 1
ATOM 4515 N N . ASP A 1 593 ? 22.115 13.706 -17.788 1.00 85.81 593 ASP A N 1
ATOM 4516 C CA . ASP A 1 593 ? 20.773 13.240 -18.176 1.00 85.81 593 ASP A CA 1
ATOM 4517 C C . ASP A 1 593 ? 19.786 13.155 -16.993 1.00 85.81 593 ASP A C 1
ATOM 4519 O O . ASP A 1 593 ? 18.570 13.268 -17.184 1.00 85.81 593 ASP A O 1
ATOM 4523 N N . LEU A 1 594 ? 20.280 12.878 -15.779 1.00 83.75 594 LEU A N 1
ATOM 4524 C CA . LEU A 1 594 ? 19.436 12.765 -14.588 1.00 83.75 594 LEU A CA 1
ATOM 4525 C C . LEU A 1 594 ? 19.047 14.148 -14.063 1.00 83.75 594 LEU A C 1
ATOM 4527 O O . LEU A 1 594 ? 17.890 14.354 -13.694 1.00 83.75 594 LEU A O 1
ATOM 4531 N N . GLU A 1 595 ? 20.001 15.077 -14.037 1.00 84.44 595 GLU A N 1
ATOM 4532 C CA . GLU A 1 595 ? 19.774 16.457 -13.610 1.00 84.44 595 GLU A CA 1
ATOM 4533 C C . GLU A 1 595 ? 18.831 17.179 -14.575 1.00 84.44 595 GLU A C 1
ATOM 4535 O O . GLU A 1 595 ? 17.847 17.771 -14.130 1.00 84.44 595 GLU A O 1
ATOM 4540 N N . ASP A 1 596 ? 19.042 17.036 -15.886 1.00 88.12 596 ASP A N 1
ATOM 4541 C CA . ASP A 1 596 ? 18.164 17.607 -16.910 1.00 88.12 596 ASP A CA 1
ATOM 4542 C C . ASP A 1 596 ? 16.731 17.068 -16.790 1.00 88.12 596 ASP A C 1
ATOM 4544 O O . ASP A 1 596 ? 15.766 17.836 -16.829 1.00 88.12 596 ASP A O 1
ATOM 4548 N N . ALA A 1 597 ? 16.570 15.758 -16.566 1.00 84.56 597 ALA A N 1
ATOM 4549 C CA . ALA A 1 597 ? 15.255 15.154 -16.364 1.00 84.56 597 ALA A CA 1
ATOM 4550 C C . ALA A 1 597 ? 14.582 15.618 -15.062 1.00 84.56 597 ALA A C 1
ATOM 4552 O O . ALA A 1 597 ? 13.360 15.767 -15.021 1.00 84.56 597 ALA A O 1
ATOM 4553 N N . ALA A 1 598 ? 15.351 15.851 -13.994 1.00 84.19 598 ALA A N 1
ATOM 4554 C CA . ALA A 1 598 ? 14.831 16.415 -12.752 1.00 84.19 598 ALA A CA 1
ATOM 4555 C C . ALA A 1 598 ? 14.399 17.881 -12.941 1.00 84.19 598 ALA A C 1
ATOM 4557 O O . ALA A 1 598 ? 13.327 18.275 -12.482 1.00 84.19 598 ALA A O 1
ATOM 4558 N N . LEU A 1 599 ? 15.181 18.682 -13.668 1.00 86.50 599 LEU A N 1
ATOM 4559 C CA . LEU A 1 599 ? 14.821 20.061 -14.001 1.00 86.50 599 LEU A CA 1
ATOM 4560 C C . LEU A 1 599 ? 13.553 20.119 -14.865 1.00 86.50 599 LEU A C 1
ATOM 4562 O O . LEU A 1 599 ? 12.650 20.901 -14.567 1.00 86.50 599 LEU A O 1
ATOM 4566 N N . GLU A 1 600 ? 13.435 19.261 -15.881 1.00 89.25 600 GLU A N 1
ATOM 4567 C CA . GLU A 1 600 ? 12.227 19.150 -16.711 1.00 89.25 600 GLU A CA 1
ATOM 4568 C C . GLU A 1 600 ? 11.007 18.719 -15.877 1.00 89.25 600 GLU A C 1
ATOM 4570 O O . GLU A 1 600 ? 9.963 19.372 -15.923 1.00 89.25 600 GLU A O 1
ATOM 4575 N N . ALA A 1 601 ? 11.158 17.696 -15.024 1.00 81.31 601 ALA A N 1
ATOM 4576 C CA . ALA A 1 601 ? 10.117 17.235 -14.102 1.00 81.31 601 ALA A CA 1
ATOM 4577 C C . ALA A 1 601 ? 9.591 18.349 -13.188 1.00 81.31 601 ALA A C 1
ATOM 4579 O O . ALA A 1 601 ? 8.388 18.444 -12.928 1.00 81.31 601 ALA A O 1
ATOM 4580 N N . MET A 1 602 ? 10.500 19.188 -12.694 1.00 81.44 602 MET A N 1
ATOM 4581 C CA . MET A 1 602 ? 10.168 20.323 -11.845 1.00 81.44 602 MET A CA 1
ATOM 4582 C C . MET A 1 602 ? 9.349 21.365 -12.618 1.00 81.44 602 MET A C 1
ATOM 4584 O O . MET A 1 602 ? 8.292 21.780 -12.142 1.00 81.44 602 MET A O 1
ATOM 4588 N N . LEU A 1 603 ? 9.780 21.729 -13.831 1.00 84.69 603 LEU A N 1
ATOM 4589 C CA . LEU A 1 603 ? 9.076 22.691 -14.688 1.00 84.69 603 LEU A CA 1
ATOM 4590 C C . LEU A 1 603 ? 7.666 22.206 -15.071 1.00 84.69 603 LEU A C 1
ATOM 4592 O O . LEU A 1 603 ? 6.704 22.980 -15.015 1.00 84.69 603 LEU A O 1
ATOM 4596 N N . ASP A 1 604 ? 7.510 20.925 -15.407 1.00 80.94 604 ASP A N 1
ATOM 4597 C CA . ASP A 1 604 ? 6.212 20.338 -15.761 1.00 80.94 604 ASP A CA 1
ATOM 4598 C C . ASP A 1 604 ? 5.234 20.317 -14.575 1.00 80.94 604 ASP A C 1
ATOM 4600 O O . ASP A 1 604 ? 4.048 20.654 -14.720 1.00 80.94 604 ASP A O 1
ATOM 4604 N N . ALA A 1 605 ? 5.726 19.994 -13.373 1.00 75.81 605 ALA A N 1
ATOM 4605 C CA . ALA A 1 605 ? 4.926 20.005 -12.149 1.00 75.81 605 ALA A CA 1
ATOM 4606 C C . ALA A 1 605 ? 4.372 21.408 -11.823 1.00 75.81 605 ALA A C 1
ATOM 4608 O O . ALA A 1 605 ? 3.226 21.550 -11.363 1.00 75.81 605 ALA A O 1
ATOM 4609 N N . GLU A 1 606 ? 5.150 22.457 -12.101 1.00 77.44 606 GLU A N 1
ATOM 4610 C CA . GLU A 1 606 ? 4.722 23.846 -11.932 1.00 77.44 606 GLU A CA 1
ATOM 4611 C C . GLU A 1 606 ? 3.666 24.257 -12.960 1.00 77.44 606 GLU A C 1
ATOM 4613 O O . GLU A 1 606 ? 2.595 24.767 -12.597 1.00 77.44 606 GLU A O 1
ATOM 4618 N N . MET A 1 607 ? 3.911 23.975 -14.244 1.00 77.00 607 MET A N 1
ATOM 4619 C CA . MET A 1 607 ? 2.971 24.301 -15.319 1.00 77.00 607 MET A CA 1
ATOM 4620 C C . MET A 1 607 ? 1.611 23.613 -15.125 1.00 77.00 607 MET A C 1
ATOM 4622 O O . MET A 1 607 ? 0.563 24.217 -15.380 1.00 77.00 607 MET A O 1
ATOM 4626 N N . GLY A 1 608 ? 1.607 22.369 -14.634 1.00 68.94 608 GLY A N 1
ATOM 4627 C CA . GLY A 1 608 ? 0.398 21.564 -14.462 1.00 68.94 608 GLY A CA 1
ATOM 4628 C C . GLY A 1 608 ? -0.539 22.029 -13.343 1.00 68.94 608 GLY A C 1
ATOM 4629 O O . GLY A 1 608 ? -1.750 21.811 -13.435 1.00 68.94 608 GLY A O 1
ATOM 4630 N N . THR A 1 609 ? -0.022 22.679 -12.295 1.00 62.94 609 THR A N 1
ATOM 4631 C CA . THR A 1 609 ? -0.827 23.028 -11.107 1.00 62.94 609 THR A CA 1
ATOM 4632 C C . THR A 1 609 ? -1.249 24.491 -11.034 1.00 62.94 609 THR A C 1
ATOM 4634 O O . THR A 1 609 ? -2.083 24.829 -10.194 1.00 62.94 609 THR A O 1
ATOM 4637 N N . LYS A 1 610 ? -0.731 25.365 -11.915 1.00 67.19 610 LYS A N 1
ATOM 4638 C CA . LYS A 1 610 ? -0.922 26.835 -11.853 1.00 67.19 610 LYS A CA 1
ATOM 4639 C C . LYS A 1 610 ? -0.543 27.449 -10.492 1.00 67.19 610 LYS A C 1
ATOM 4641 O O . LYS A 1 610 ? -0.889 28.597 -10.221 1.00 67.19 610 LYS A O 1
ATOM 4646 N N . SER A 1 611 ? 0.138 26.683 -9.647 1.00 59.31 611 SER A N 1
ATOM 4647 C CA . SER A 1 611 ? 0.681 27.077 -8.358 1.00 59.31 611 SER A CA 1
ATOM 4648 C C . SER A 1 611 ? 2.177 27.188 -8.574 1.00 59.31 611 SER A C 1
ATOM 4650 O O . SER A 1 611 ? 2.834 26.167 -8.756 1.00 59.31 611 SER A O 1
ATOM 4652 N N . ILE A 1 612 ? 2.687 28.414 -8.580 1.00 55.59 612 ILE A N 1
ATOM 4653 C CA . ILE A 1 612 ? 4.123 28.682 -8.673 1.00 55.59 612 ILE A CA 1
ATOM 4654 C C . ILE A 1 612 ? 4.765 28.105 -7.400 1.00 55.59 612 ILE A C 1
ATOM 4656 O O . ILE A 1 612 ? 4.286 28.416 -6.309 1.00 55.59 612 ILE A O 1
ATOM 4660 N N . LEU A 1 613 ? 5.743 27.201 -7.528 1.00 49.94 613 LEU A N 1
ATOM 4661 C CA . LEU A 1 613 ? 6.496 26.672 -6.384 1.00 49.94 613 LEU A CA 1
ATOM 4662 C C . LEU A 1 613 ? 7.688 27.573 -6.059 1.00 49.94 613 LEU A C 1
ATOM 4664 O O . LEU A 1 613 ? 8.045 27.709 -4.891 1.00 49.94 613 LEU A O 1
ATOM 4668 N N . PHE A 1 614 ? 8.253 28.225 -7.077 1.00 49.97 614 PHE A N 1
ATOM 4669 C CA . PHE A 1 614 ? 9.201 29.318 -6.904 1.00 49.97 614 PHE A CA 1
ATOM 4670 C C . PHE A 1 614 ? 8.494 30.583 -6.424 1.00 49.97 614 PHE A C 1
ATOM 4672 O O . PHE A 1 614 ? 8.033 31.415 -7.205 1.00 49.97 614 PHE A O 1
ATOM 4679 N N . HIS A 1 615 ? 8.459 30.764 -5.111 1.00 46.94 615 HIS A N 1
ATOM 4680 C CA . HIS A 1 615 ? 8.600 32.120 -4.610 1.00 46.94 615 HIS A CA 1
ATOM 4681 C C . HIS A 1 615 ? 10.026 32.531 -4.958 1.00 46.94 615 HIS A C 1
ATOM 4683 O O . HIS A 1 615 ? 10.966 32.045 -4.338 1.00 46.94 615 HIS A O 1
ATOM 4689 N N . ASP A 1 616 ? 10.190 33.329 -6.015 1.00 44.44 616 ASP A N 1
ATOM 4690 C CA . ASP A 1 616 ? 11.481 33.952 -6.291 1.00 44.44 616 ASP A CA 1
ATOM 4691 C C . ASP A 1 616 ? 11.883 34.684 -5.000 1.00 44.44 616 ASP A C 1
ATOM 4693 O O . ASP A 1 616 ? 11.025 35.299 -4.360 1.00 44.44 616 ASP A O 1
ATOM 4697 N N . ASP A 1 617 ? 13.140 34.613 -4.561 1.00 49.44 617 ASP A N 1
ATOM 4698 C CA . ASP A 1 617 ? 13.564 35.257 -3.304 1.00 49.44 617 ASP A CA 1
ATOM 4699 C C . ASP A 1 617 ? 13.243 36.771 -3.317 1.00 49.44 617 ASP A C 1
ATOM 4701 O O . ASP A 1 617 ? 13.064 37.418 -2.280 1.00 49.44 617 ASP A O 1
ATOM 4705 N N . PHE A 1 618 ? 13.060 37.331 -4.517 1.00 52.16 618 PHE A N 1
ATOM 4706 C CA . PHE A 1 618 ? 12.521 38.664 -4.763 1.00 52.16 618 PHE A CA 1
ATOM 4707 C C . PHE A 1 618 ? 11.069 38.886 -4.300 1.00 52.16 618 PHE A C 1
ATOM 4709 O O . PHE A 1 618 ? 10.757 39.998 -3.877 1.00 52.16 618 PHE A O 1
ATOM 4716 N N . ASP A 1 619 ? 10.190 37.883 -4.321 1.00 58.00 619 ASP A N 1
ATOM 4717 C CA . ASP A 1 619 ? 8.814 37.972 -3.812 1.00 58.00 619 ASP A CA 1
ATOM 4718 C C . ASP A 1 619 ? 8.781 38.035 -2.276 1.00 58.00 619 ASP A C 1
ATOM 4720 O O . ASP A 1 619 ? 7.987 38.787 -1.703 1.00 58.00 619 ASP A O 1
ATOM 4724 N N . LEU A 1 620 ? 9.679 37.310 -1.597 1.00 52.66 620 LEU A N 1
ATOM 4725 C CA . LEU A 1 620 ? 9.851 37.396 -0.140 1.00 52.66 620 LEU A CA 1
ATOM 4726 C C . LEU A 1 620 ? 10.431 38.757 0.272 1.00 52.66 620 LEU A C 1
ATOM 4728 O O . LEU A 1 620 ? 9.945 39.370 1.225 1.00 52.66 620 LEU A O 1
ATOM 4732 N N . LEU A 1 621 ? 11.397 39.282 -0.489 1.00 53.00 621 LEU A N 1
ATOM 4733 C CA . LEU A 1 621 ? 11.935 40.631 -0.282 1.00 53.00 621 LEU A CA 1
ATOM 4734 C C . LEU A 1 621 ? 10.899 41.727 -0.580 1.00 53.00 621 LEU A C 1
ATOM 4736 O O . LEU A 1 621 ? 10.823 42.719 0.145 1.00 53.00 621 LEU A O 1
ATOM 4740 N N . ALA A 1 622 ? 10.052 41.548 -1.597 1.00 58.50 622 ALA A N 1
ATOM 4741 C CA . ALA A 1 622 ? 8.964 42.474 -1.905 1.00 58.50 622 ALA A CA 1
ATOM 4742 C C . ALA A 1 622 ? 7.856 42.451 -0.837 1.00 58.50 622 ALA A C 1
ATOM 4744 O O . ALA A 1 622 ? 7.265 43.493 -0.545 1.00 58.50 622 ALA A O 1
ATOM 4745 N N . ALA A 1 623 ? 7.597 41.295 -0.218 1.00 55.84 623 ALA A N 1
ATOM 4746 C CA . ALA A 1 623 ? 6.659 41.167 0.895 1.00 55.84 623 ALA A CA 1
ATOM 4747 C C . ALA A 1 623 ? 7.200 41.774 2.205 1.00 55.84 623 ALA A C 1
ATOM 4749 O O . ALA A 1 623 ? 6.420 42.287 3.007 1.00 55.84 623 ALA A O 1
ATOM 4750 N N . GLN A 1 624 ? 8.522 41.760 2.409 1.00 59.66 624 GLN A N 1
ATOM 4751 C CA . GLN A 1 624 ? 9.185 42.356 3.577 1.00 59.66 624 GLN A CA 1
ATOM 4752 C C . GLN A 1 624 ? 9.481 43.860 3.417 1.00 59.66 624 GLN A C 1
ATOM 4754 O O . GLN A 1 624 ? 9.629 44.563 4.414 1.00 59.66 624 GLN A O 1
ATOM 4759 N N . GLY A 1 625 ? 9.519 44.381 2.186 1.00 51.12 625 GLY A N 1
ATOM 4760 C CA . GLY A 1 625 ? 9.807 45.790 1.876 1.00 51.12 625 GLY A CA 1
ATOM 4761 C C . GLY A 1 625 ? 8.618 46.760 1.951 1.00 51.12 625 GLY A C 1
ATOM 4762 O O . GLY A 1 625 ? 8.741 47.903 1.516 1.00 51.12 625 GLY A O 1
ATOM 4763 N N . GLY A 1 626 ? 7.461 46.332 2.461 1.00 49.41 626 GLY A N 1
ATOM 4764 C CA . GLY A 1 626 ? 6.266 47.168 2.602 1.00 49.41 626 GLY A CA 1
ATOM 4765 C C . GLY A 1 626 ? 6.159 47.865 3.961 1.00 49.41 626 GLY A C 1
ATOM 4766 O O . GLY A 1 626 ? 5.239 47.549 4.714 1.00 49.41 626 GLY A O 1
ATOM 4767 N N . CYS A 1 627 ? 7.064 48.803 4.258 1.00 42.28 627 CYS A N 1
ATOM 4768 C CA . CYS A 1 627 ? 6.938 49.778 5.351 1.00 42.28 627 CYS A CA 1
ATOM 4769 C C . CYS A 1 627 ? 7.161 51.195 4.818 1.00 42.28 627 CYS A C 1
ATOM 4771 O O . CYS A 1 627 ? 8.205 51.408 4.160 1.00 42.28 627 CYS A O 1
#

Foldseek 3Di:
DVVVVVVVVVVVVVVLVPAQLALVRHFLVLLQDLSNVCVLQVVFDFAFDDPDDPPPPPVVLPQLPPAPLVVQLCCCLFFQKDWAALCNLQPPPPPVPPVPPVPPPDDDDDDDDDDDDDDDDDDDCPVVVVVVVVSVVSVVVSVVLLVLLQSLLVQLVSCVVSQFFLSSLLSLLTVSVQVVVQSVLSSVCSSVVPQWAFLLQKAKFWADFQFKWDWDFQAALVRWPPNPQDPSFQLSQADPPRSRGQKKKKKAWSAWADLLQFFKKWQTPNQQPCLRGGQPPQPVPPDLAPPPPDDPDGGDDSCRRRPPDPVSVVRMDGNGYGRSIIMMGHSRITMMTDRNNVVVVCVVCVVPDPDDDPPSIIIMMMTMIGRCPPHCRDHRFFDDDDVPPVCPPPVPPPPVPDPPDPPDPDPGSGRDSHSLVSSLSSLLSLLLCLLCCLHPVSNSCRRGNDNDDLVSNLSSVVSNVVCVVRTDLVSLLSSLVSNLCNLVVPCPVDDDDDDDDDDDDDDDDDDDDDDDDDDDDDDDDDDDDDDDDDDDDDDDDDDDDDDDDDDDDDDDDDDDDDDDDDDDDDDDDDDDDDDDDDDDPDPPPCSVVSNVSSVVSNVVSCVSPVDHPDPPVVVVVVVVPPD

Radius of gyration: 30.97 Å; chains: 1; bounding box: 82×99×96 Å